Protein AF-A0A1Y3MLI1-F1 (afdb_monomer_lite)

Sequence (685 aa):
MGYADREIHIQKKGSSLRSLLQALLFVFVGSTVIVCAIVAICLIYKVKPGFNNGRIEELKSKQIDMKTAWIISIPQLIIYSLIIYVFYKKRNHYLINFRPLTLCMLSGICTTVYCVLLPIFTALQGENKTGDGIIDCKFNMIFTDVFATMSMMTNISRYFKLYLLNRRDIGKMKLYNDKYDSAFPGKEESVDSFEPNAYVKRINKLVSKRITIIFFVLPYLILITVGVIIIKINPGQCESSAIIYYIPVVVLSTLTLFLIPFFLIELTKSKAINRINQLDMVISYFTLYISILLFIGSLFYFYRGKNELKSIVNHGLVNAKSSSLFFIIPSCFSLVCALVIPLIEAHIADKKLKKKKFLSKKDFTRLLMGNSYIEALKSVAVRSYCVETVIFWEMHMKLMKIINNDEETKQHRASIEQHLNQKRIPSVTNTAVPPMSPNYDLLLGLNKNIFGSNNNEILYTGSFGEEIDPKLINAINYGTEKSVKDYYSENKTCEESRINIQGYMNTNPSVHFSQNNTHHPNNYNRRRDDSVLSLSTNNSVNQNYNNYYIDTVNSDQIELLKNHDMPYSPRENQNGYTANLNKGPAIRSRKNTIRNSETEIFYDLFEIDPENNEVPSKFWKDFENLYNSFISDQSLATVNLDTDTVNRLKRSLKNKDYTKDMFFPAVAETVELIYQNLYPKLLAR

pLDDT: mean 72.45, std 24.18, range [23.97, 98.25]

Radius of gyration: 37.4 Å; chains: 1; bounding box: 101×86×123 Å

Foldseek 3Di:
DDLVVVVVVVVVVLVVVLVVLVVVLVVLVVVLVVLVVVVVCVVVVVLQQPPPVPDDPPCPPPFQALVNLQVQQVVLLVVLVVLLVLLVVCCPQQLNVPFPVVLLSQLSVLLNCQLNCLSNLLNQVVPPPPVPRPRDPLNSLLSLLQRLLLNLLSLLLRLVLVLVVLVVLVVVVVVCVVVVVVVPDDDDDDDFQDFVVVVVVVCNVVVNVCSCVVRRVVLSVVSNVLLVVLCVVPVDDCLSCLVSSCVSVLVSLSVSLVSLSVSLSSVSVDPLDDPLVSVLSVLLNVQSSVLSVVLVCQQQVQDPDPPDPSVRSNCSSHCSSCSSVSSSRSSVSSSCSSRVSSVVVSVVLVVLLVVDDADDLLVLVVVLLDPVVLVLLCVLCSSQVQNLLSVLLVLLSVLLVVQVVVVVVVVVVVVVVVVVVVVPDPPDDDDDDDDDDDPPVVVVVVVCVVVDPDPPDPPPPDPDDDDDDVVVVVVVVPPDDDDDDDDDDDDDDDDDDDDDDDDDDDDDDDDDDDDDDDDDDDDDDDDDDDDDDDDDDDDDDDDDDDDDDDDDPPPPPCPVPPDDDDDDDDDDDDDDDDDDDDDDPPPPPPPPPLDDPLLVSVCVVSVDDPSPFAGPPVCLVVLVVSCQQAPDSSHPNDRPDDPVLSVQLVVCNVVVVDGSCNCSRVNSVSSVCCSVNRVSVSSSD

Secondary structure (DSSP, 8-state):
--HHHHHHHHHHHHHHHHHHHHHHHHHHHHHHHHHHHHHHHHHHTT-------S---S-------HHHHHHHHHHHHHHHHHHHHHHHHTTTSHHHHTS-HHHHHHHHHHHHHHHHHHHHHHHHHHH-TTS--SS-HHHHHHHHHHHHHHHHHHHHHHHHHHHHHHHHHHHHHHHHHHHHTTS-S----------HHHHHHHHHHHHHHHHIIIIIIHHHHHHHHHHHHHHHH--S-HHHHHHHHHHHHHHHHHHHHHHHHHHHHHHHH-TTS-HHHHHHHHHHHHHHHHHHHHHHHHHT-----SS-TTTTTTSTTTTHHHHGGGGHHHHHHHHIIIIIHHHHHHHHHHHHHHHS-PPPHHHHHHHTT-HHHHHHHHHHHHHHT-HHHHHHHHHHHHHHHHHHHHHHHHHHHHHHHHHHHHT---------------TTHHHHHHHHHHS-TT--------PPPPPPPHHHHHHHTT-S--------------------------------------------------------------------------GGGSTTS-----PPPP----------------------TT--TTTHHHHHHHT--TTS-BPPGGGHHHHHHHHHHHTSTT-TT-----HHHHHHHHHHHHHT--BTTTTHHHHHHHHHHHHHHTHHHHHH-

Structure (mmCIF, N/CA/C/O backbone):
data_AF-A0A1Y3MLI1-F1
#
_entry.id   AF-A0A1Y3MLI1-F1
#
loop_
_atom_site.group_PDB
_atom_site.id
_atom_site.type_symbol
_atom_site.label_atom_id
_atom_site.label_alt_id
_atom_site.label_comp_id
_atom_site.label_asym_id
_atom_site.label_entity_id
_atom_site.label_seq_id
_atom_site.pdbx_PDB_ins_code
_atom_site.Cartn_x
_atom_site.Cartn_y
_atom_site.Cartn_z
_atom_site.occupancy
_atom_site.B_iso_or_equiv
_atom_site.auth_seq_id
_atom_site.auth_comp_id
_atom_site.auth_asym_id
_atom_site.auth_atom_id
_atom_site.pdbx_PDB_model_num
ATOM 1 N N . MET A 1 1 ? 38.960 2.224 9.020 1.00 52.78 1 MET A N 1
ATOM 2 C CA . MET A 1 1 ? 37.827 1.311 9.276 1.00 52.78 1 MET A CA 1
ATOM 3 C C . MET A 1 1 ? 37.190 1.013 7.931 1.00 52.78 1 MET A C 1
ATOM 5 O O . MET A 1 1 ? 36.684 1.942 7.305 1.00 52.78 1 MET A O 1
ATOM 9 N N . GLY A 1 2 ? 37.381 -0.206 7.425 1.00 77.12 2 GLY A N 1
ATOM 10 C CA . GLY A 1 2 ? 37.013 -0.577 6.055 1.00 77.12 2 GLY A CA 1
ATOM 11 C C . GLY A 1 2 ? 35.498 -0.644 5.865 1.00 77.12 2 GLY A C 1
ATOM 12 O O . GLY A 1 2 ? 34.746 -0.724 6.836 1.00 77.12 2 GLY A O 1
ATOM 13 N N . TYR A 1 3 ? 35.036 -0.607 4.616 1.00 50.88 3 TYR A N 1
ATOM 14 C CA . TYR A 1 3 ? 33.614 -0.726 4.278 1.00 50.88 3 TYR A CA 1
ATOM 15 C C . TYR A 1 3 ? 32.983 -2.002 4.870 1.00 50.88 3 TYR A C 1
ATOM 17 O O . TYR A 1 3 ? 31.917 -1.943 5.485 1.00 50.88 3 TYR A O 1
ATOM 25 N N . ALA A 1 4 ? 33.730 -3.109 4.824 1.00 69.75 4 ALA A N 1
ATOM 26 C CA . ALA A 1 4 ? 33.371 -4.384 5.440 1.00 69.75 4 ALA A CA 1
ATOM 27 C C . ALA A 1 4 ? 33.117 -4.279 6.958 1.00 69.75 4 ALA A C 1
ATOM 29 O O . ALA A 1 4 ? 32.121 -4.808 7.451 1.00 69.75 4 ALA A O 1
ATOM 30 N N . ASP A 1 5 ? 33.936 -3.526 7.706 1.00 78.75 5 ASP A N 1
ATOM 31 C CA . ASP A 1 5 ? 33.714 -3.322 9.147 1.00 78.75 5 ASP A CA 1
ATOM 32 C C . ASP A 1 5 ? 32.401 -2.582 9.409 1.00 78.75 5 ASP A C 1
ATOM 34 O O . ASP A 1 5 ? 31.689 -2.875 10.371 1.00 78.75 5 ASP A O 1
ATOM 38 N N . ARG A 1 6 ? 32.058 -1.612 8.552 1.00 74.50 6 ARG A N 1
ATOM 39 C CA . ARG A 1 6 ? 30.827 -0.829 8.690 1.00 74.50 6 ARG A CA 1
ATOM 40 C C . ARG A 1 6 ? 29.596 -1.688 8.390 1.00 74.50 6 ARG A C 1
ATOM 42 O O . ARG A 1 6 ? 28.622 -1.598 9.139 1.00 74.50 6 ARG A O 1
ATOM 49 N N . GLU A 1 7 ? 29.647 -2.557 7.382 1.00 70.94 7 GLU A N 1
ATOM 50 C CA . GLU A 1 7 ? 28.575 -3.522 7.106 1.00 70.94 7 GLU A CA 1
ATOM 51 C C . GLU A 1 7 ? 28.407 -4.547 8.231 1.00 70.94 7 GLU A C 1
ATOM 53 O O . GLU A 1 7 ? 27.285 -4.746 8.704 1.00 70.94 7 GLU A O 1
ATOM 58 N N . ILE A 1 8 ? 29.499 -5.133 8.736 1.00 78.69 8 ILE A N 1
ATOM 59 C CA . ILE A 1 8 ? 29.461 -6.067 9.873 1.00 78.69 8 ILE A CA 1
ATOM 60 C C . ILE A 1 8 ? 28.840 -5.379 11.095 1.00 78.69 8 ILE A C 1
ATOM 62 O O . ILE A 1 8 ? 27.987 -5.949 11.784 1.00 78.69 8 ILE A O 1
ATOM 66 N N . HIS A 1 9 ? 29.186 -4.113 11.339 1.00 77.56 9 HIS A N 1
ATOM 67 C CA . HIS A 1 9 ? 28.634 -3.355 12.455 1.00 77.56 9 HIS A CA 1
ATOM 68 C C . HIS A 1 9 ? 27.138 -3.027 12.281 1.00 77.56 9 HIS A C 1
ATOM 70 O O . HIS A 1 9 ? 26.393 -3.007 13.271 1.00 77.56 9 HIS A O 1
ATOM 76 N N . ILE A 1 10 ? 26.676 -2.794 11.046 1.00 74.62 10 ILE A N 1
ATOM 77 C CA . ILE A 1 10 ? 25.257 -2.594 10.710 1.00 74.62 10 ILE A CA 1
ATOM 78 C C . ILE A 1 10 ? 24.479 -3.910 10.843 1.00 74.62 10 ILE A C 1
ATOM 80 O O . ILE A 1 10 ? 23.396 -3.913 11.437 1.00 74.62 10 ILE A O 1
ATOM 84 N N . GLN A 1 11 ? 25.033 -5.030 10.371 1.00 75.50 11 GLN A N 1
ATOM 85 C CA . GLN A 1 11 ? 24.423 -6.354 10.515 1.00 75.50 11 GLN A CA 1
ATOM 86 C C . GLN A 1 11 ? 24.292 -6.753 11.991 1.00 75.50 11 GLN A C 1
ATOM 88 O O . GLN A 1 11 ? 23.213 -7.176 12.415 1.00 75.50 11 GLN A O 1
ATOM 93 N N . LYS A 1 12 ? 25.332 -6.521 12.805 1.00 81.81 12 LYS A N 1
ATOM 94 C CA . LYS A 1 12 ? 25.324 -6.811 14.250 1.00 81.81 12 LYS A CA 1
ATOM 95 C C . LYS A 1 12 ? 24.325 -5.942 15.024 1.00 81.81 12 LYS A C 1
ATOM 97 O O . LYS A 1 12 ? 23.637 -6.434 15.914 1.00 81.81 12 LYS A O 1
ATOM 102 N N . LYS A 1 13 ? 24.168 -4.660 14.663 1.00 79.50 13 LYS A N 1
ATOM 103 C CA . LYS A 1 13 ? 23.097 -3.811 15.232 1.00 79.50 13 LYS A CA 1
ATOM 104 C C . LYS A 1 13 ? 21.702 -4.291 14.818 1.00 79.50 13 LYS A C 1
ATOM 106 O O . LYS A 1 13 ? 20.769 -4.228 15.616 1.00 79.50 13 LYS A O 1
ATOM 111 N N . GLY A 1 14 ? 21.555 -4.787 13.589 1.00 76.00 14 GLY A N 1
ATOM 112 C CA . GLY A 1 14 ? 20.299 -5.339 13.086 1.00 76.00 14 GLY A CA 1
ATOM 113 C C . GLY A 1 14 ? 19.848 -6.604 13.821 1.00 76.00 14 GLY A C 1
ATOM 114 O O . GLY A 1 14 ? 18.656 -6.746 14.094 1.00 76.00 14 GLY A O 1
ATOM 115 N N . SER A 1 15 ? 20.773 -7.503 14.173 1.00 81.88 15 SER A N 1
ATOM 116 C CA . SER A 1 15 ? 20.443 -8.735 14.904 1.00 81.88 15 SER A CA 1
ATOM 117 C C . SER A 1 15 ? 20.002 -8.458 16.345 1.00 81.88 15 SER A C 1
ATOM 119 O O . SER A 1 15 ? 18.989 -9.005 16.774 1.00 81.88 15 SER A O 1
ATOM 121 N N . SER A 1 16 ? 20.678 -7.544 17.050 1.00 83.88 16 SER A N 1
ATOM 122 C CA . SER A 1 16 ? 20.325 -7.160 18.426 1.00 83.88 16 SER A CA 1
ATOM 123 C C . SER A 1 16 ? 18.931 -6.527 18.530 1.00 83.88 16 SER A C 1
ATOM 125 O O . SER A 1 16 ? 18.160 -6.851 19.433 1.00 83.88 16 SER A O 1
ATOM 127 N N . LEU A 1 17 ? 18.551 -5.672 17.573 1.00 79.25 17 LEU A N 1
ATOM 128 C CA . LEU A 1 17 ? 17.206 -5.093 17.563 1.00 79.25 17 LEU A CA 1
ATOM 129 C C . LEU A 1 17 ? 16.135 -6.166 17.321 1.00 79.25 17 LEU A C 1
ATOM 131 O O . LEU A 1 17 ? 15.074 -6.119 17.934 1.00 79.25 17 LEU A O 1
ATOM 135 N N . ARG A 1 18 ? 16.407 -7.146 16.448 1.00 79.38 18 ARG A N 1
ATOM 136 C CA . ARG A 1 18 ? 15.481 -8.258 16.184 1.00 79.38 18 ARG A CA 1
ATOM 137 C C . ARG A 1 18 ? 15.287 -9.137 17.413 1.00 79.38 18 ARG A C 1
ATOM 139 O O . ARG A 1 18 ? 14.145 -9.469 17.711 1.00 79.38 18 ARG A O 1
ATOM 146 N N . SER A 1 19 ? 16.360 -9.473 18.130 1.00 85.94 19 SER A N 1
ATOM 147 C CA . SER A 1 19 ? 16.256 -10.263 19.362 1.00 85.94 19 SER A CA 1
ATOM 148 C C . SER A 1 19 ? 15.489 -9.509 20.447 1.00 85.94 19 SER A C 1
ATOM 150 O O . SER A 1 19 ? 14.631 -10.095 21.099 1.00 85.94 19 SER A O 1
ATOM 152 N N . LEU A 1 20 ? 15.723 -8.199 20.593 1.00 84.38 20 LEU A N 1
ATOM 153 C CA . LEU A 1 20 ? 14.963 -7.357 21.519 1.00 84.38 20 LEU A CA 1
ATOM 154 C C . LEU A 1 20 ? 13.475 -7.310 21.143 1.00 84.38 20 LEU A C 1
ATOM 156 O O . LEU A 1 20 ? 12.617 -7.476 22.005 1.00 84.38 20 LEU A O 1
ATOM 160 N N . LEU A 1 21 ? 13.161 -7.126 19.857 1.00 79.19 21 LEU A N 1
ATOM 161 C CA . LEU A 1 21 ? 11.781 -7.075 19.379 1.00 79.19 21 LEU A CA 1
ATOM 162 C C . LEU A 1 21 ? 11.058 -8.411 19.600 1.00 79.19 21 LEU A C 1
ATOM 164 O O . LEU A 1 21 ? 9.902 -8.417 20.006 1.00 79.19 21 LEU A O 1
ATOM 168 N N . GLN A 1 22 ? 11.742 -9.535 19.367 1.00 83.44 22 GLN A N 1
ATOM 169 C CA . GLN A 1 22 ? 11.213 -10.875 19.628 1.00 83.44 22 GLN A CA 1
ATOM 170 C C . GLN A 1 22 ? 10.983 -11.117 21.122 1.00 83.44 22 GLN A C 1
ATOM 172 O O . GLN A 1 22 ? 9.926 -11.621 21.488 1.00 83.44 22 GLN A O 1
ATOM 177 N N . ALA A 1 23 ? 11.926 -10.720 21.980 1.00 86.56 23 ALA A N 1
ATOM 178 C CA . ALA A 1 23 ? 11.785 -10.844 23.429 1.00 86.56 23 ALA A CA 1
ATOM 179 C C . ALA A 1 23 ? 10.613 -10.003 23.955 1.00 86.56 23 ALA A C 1
ATOM 181 O O . ALA A 1 23 ? 9.764 -10.517 24.679 1.00 86.56 23 ALA A O 1
ATOM 182 N N . LEU A 1 24 ? 10.516 -8.737 23.531 1.00 80.12 24 LEU A N 1
ATOM 183 C CA . LEU A 1 24 ? 9.389 -7.864 23.865 1.00 80.12 24 LEU A CA 1
ATOM 184 C C . LEU A 1 24 ? 8.071 -8.484 23.416 1.00 80.12 24 LEU A C 1
ATOM 186 O O . LEU A 1 24 ? 7.124 -8.561 24.191 1.00 80.12 24 LEU A O 1
ATOM 190 N N . LEU A 1 25 ? 8.016 -8.974 22.181 1.00 78.62 25 LEU A N 1
ATOM 191 C CA . LEU A 1 25 ? 6.816 -9.587 21.640 1.00 78.62 25 LEU A CA 1
ATOM 192 C C . LEU A 1 25 ? 6.414 -10.849 22.410 1.00 78.62 25 LEU A C 1
ATOM 194 O O . LEU A 1 25 ? 5.229 -11.046 22.651 1.00 78.62 25 LEU A O 1
ATOM 198 N N . PHE A 1 26 ? 7.373 -11.659 22.859 1.00 84.31 26 PHE A N 1
ATOM 199 C CA . PHE A 1 26 ? 7.095 -12.823 23.698 1.00 84.31 26 PHE A CA 1
ATOM 200 C C . PHE A 1 26 ? 6.508 -12.423 25.058 1.00 84.31 26 PHE A C 1
ATOM 202 O O . PHE A 1 26 ? 5.491 -12.976 25.473 1.00 84.31 26 PHE A O 1
ATOM 209 N N . VAL A 1 27 ? 7.088 -11.407 25.710 1.00 83.75 27 VAL A N 1
ATOM 210 C CA . VAL A 1 27 ? 6.557 -10.836 26.961 1.00 83.75 27 VAL A CA 1
ATOM 211 C C . VAL A 1 27 ? 5.132 -10.325 26.756 1.00 83.75 27 VAL A C 1
ATOM 213 O O . VAL A 1 27 ? 4.255 -10.595 27.572 1.00 83.75 27 VAL A O 1
ATOM 216 N N . PHE A 1 28 ? 4.880 -9.642 25.642 1.00 78.38 28 PHE A N 1
ATOM 217 C CA . PHE A 1 28 ? 3.569 -9.089 25.335 1.00 78.38 28 PHE A CA 1
ATOM 218 C C . PHE A 1 28 ? 2.517 -10.144 24.972 1.00 78.38 28 PHE A C 1
ATOM 220 O O . PHE A 1 28 ? 1.352 -9.995 25.337 1.00 78.38 28 PHE A O 1
ATOM 227 N N . VAL A 1 29 ? 2.886 -11.208 24.256 1.00 79.56 29 VAL A N 1
ATOM 228 C CA . VAL A 1 29 ? 1.975 -12.332 23.990 1.00 79.56 29 VAL A CA 1
ATOM 229 C C . VAL A 1 29 ? 1.648 -13.040 25.304 1.00 79.56 29 VAL A C 1
ATOM 231 O O . VAL A 1 29 ? 0.477 -13.294 25.578 1.00 79.56 29 VAL A O 1
ATOM 234 N N . GLY A 1 30 ? 2.651 -13.273 26.157 1.00 84.81 30 GLY A N 1
ATOM 235 C CA . GLY A 1 30 ? 2.453 -13.836 27.493 1.00 84.81 30 GLY A CA 1
ATOM 236 C C . GLY A 1 30 ? 1.511 -12.988 28.350 1.00 84.81 30 GLY A C 1
ATOM 237 O O . GLY A 1 30 ? 0.548 -13.511 28.910 1.00 84.81 30 GLY A O 1
ATOM 238 N N . SER A 1 31 ? 1.717 -11.669 28.398 1.00 80.00 31 SER A N 1
ATOM 239 C CA . SER A 1 31 ? 0.839 -10.769 29.152 1.00 80.00 31 SER A CA 1
ATOM 240 C C . SER A 1 31 ? -0.571 -10.693 28.563 1.00 80.00 31 SER A C 1
ATOM 242 O O . SER A 1 31 ? -1.541 -10.666 29.314 1.00 80.00 31 SER A O 1
ATOM 244 N N . THR A 1 32 ? -0.713 -10.746 27.237 1.00 77.06 32 THR A N 1
ATOM 245 C CA . THR A 1 32 ? -2.019 -10.805 26.564 1.00 77.06 32 THR A CA 1
ATOM 246 C C . THR A 1 32 ? -2.787 -12.064 26.954 1.00 77.06 32 THR A C 1
ATOM 248 O O . THR A 1 32 ? -3.970 -11.974 27.276 1.00 77.06 32 THR A O 1
ATOM 251 N N . VAL A 1 33 ? -2.130 -13.229 26.986 1.00 84.00 33 VAL A N 1
ATOM 252 C CA . VAL A 1 33 ? -2.750 -14.487 27.432 1.00 84.00 33 VAL A CA 1
ATOM 253 C C . VAL A 1 33 ? -3.223 -14.374 28.882 1.00 84.00 33 VAL A C 1
ATOM 255 O O . VAL A 1 33 ? -4.351 -14.762 29.175 1.00 84.00 33 VAL A O 1
ATOM 258 N N . ILE A 1 34 ? -2.416 -13.782 29.770 1.00 83.19 34 ILE A N 1
ATOM 259 C CA . ILE A 1 34 ? -2.791 -13.550 31.175 1.00 83.19 34 ILE A CA 1
ATOM 260 C C . ILE A 1 34 ? -4.021 -12.640 31.269 1.00 83.19 34 ILE A C 1
ATOM 262 O O . ILE A 1 34 ? -4.983 -12.970 31.957 1.00 83.19 34 ILE A O 1
ATOM 266 N N . VAL A 1 35 ? -4.024 -11.521 30.545 1.00 77.81 35 VAL A N 1
ATOM 267 C CA . VAL A 1 35 ? -5.148 -10.576 30.513 1.00 77.81 35 VAL A CA 1
ATOM 268 C C . VAL A 1 35 ? -6.422 -11.255 30.000 1.00 77.81 35 VAL A C 1
ATOM 270 O O . VAL A 1 35 ? -7.484 -11.111 30.603 1.00 77.81 35 VAL A O 1
ATOM 273 N N . CYS A 1 36 ? -6.322 -12.052 28.935 1.00 76.75 36 CYS A N 1
ATOM 274 C CA . CYS A 1 36 ? -7.454 -12.806 28.395 1.00 76.75 36 CYS A CA 1
ATOM 275 C C . CYS A 1 36 ? -7.960 -13.867 29.376 1.00 76.75 36 CYS A C 1
ATOM 277 O O . CYS A 1 36 ? -9.169 -14.040 29.505 1.00 76.75 36 CYS A O 1
ATOM 279 N N . ALA A 1 37 ? -7.060 -14.546 30.092 1.00 83.56 37 ALA A N 1
ATOM 280 C CA . ALA A 1 37 ? -7.422 -15.512 31.122 1.00 83.56 37 ALA A CA 1
ATOM 281 C C . ALA A 1 37 ? -8.167 -14.838 32.281 1.00 83.56 37 ALA A C 1
ATOM 283 O O . ALA A 1 37 ? -9.198 -15.350 32.706 1.00 83.56 37 ALA A O 1
ATOM 284 N N . ILE A 1 38 ? -7.712 -13.666 32.737 1.00 78.00 38 ILE A N 1
ATOM 285 C CA . ILE A 1 38 ? -8.404 -12.877 33.769 1.00 78.00 38 ILE A CA 1
ATOM 286 C C . ILE A 1 38 ? -9.817 -12.517 33.299 1.00 78.00 38 ILE A C 1
ATOM 288 O O . ILE A 1 38 ? -10.780 -12.791 34.010 1.00 78.00 38 ILE A O 1
ATOM 292 N N . VAL A 1 39 ? -9.965 -11.983 32.082 1.00 74.06 39 VAL A N 1
ATOM 293 C CA . VAL A 1 39 ? -11.281 -11.635 31.519 1.00 74.06 39 VAL A CA 1
ATOM 294 C C . VAL A 1 39 ? -12.182 -12.867 31.401 1.00 74.06 39 VAL A C 1
ATOM 296 O O . VAL A 1 39 ? -13.341 -12.815 31.806 1.00 74.06 39 VAL A O 1
ATOM 299 N N . ALA A 1 40 ? -11.663 -13.990 30.899 1.00 78.75 40 ALA A N 1
ATOM 300 C CA . ALA A 1 40 ? -12.421 -15.231 30.764 1.00 78.75 40 ALA A CA 1
ATOM 301 C C . ALA A 1 40 ? -12.871 -15.783 32.124 1.00 78.75 40 ALA A C 1
ATOM 303 O O . ALA A 1 40 ? -14.032 -16.150 32.275 1.00 78.75 40 ALA A O 1
ATOM 304 N N . ILE A 1 41 ? -11.989 -15.786 33.128 1.00 78.88 41 ILE A N 1
ATOM 305 C CA . ILE A 1 41 ? -12.313 -16.166 34.510 1.00 78.88 41 ILE A CA 1
ATOM 306 C C . ILE A 1 41 ? -13.427 -15.257 35.043 1.00 78.88 41 ILE A C 1
ATOM 308 O O . ILE A 1 41 ? -14.437 -15.757 35.535 1.00 78.88 41 ILE A O 1
ATOM 312 N N . CYS A 1 42 ? -13.309 -13.939 34.879 1.00 69.38 42 CYS A N 1
ATOM 313 C CA . CYS A 1 42 ? -14.340 -12.994 35.306 1.00 69.38 42 CYS A CA 1
ATOM 314 C C . CYS A 1 42 ? -15.701 -13.251 34.634 1.00 69.38 42 CYS A C 1
ATOM 316 O O . CYS A 1 42 ? -16.731 -13.153 35.301 1.00 69.38 42 CYS A O 1
ATOM 318 N N . LEU A 1 43 ? -15.717 -13.623 33.349 1.00 69.81 43 LEU A N 1
ATOM 319 C CA . LEU A 1 43 ? -16.941 -13.976 32.621 1.00 69.81 43 LEU A CA 1
ATOM 320 C C . LEU A 1 43 ? -17.530 -15.325 33.076 1.00 69.81 43 LEU A C 1
ATOM 322 O O . LEU A 1 43 ? -18.742 -15.431 33.268 1.00 69.81 43 LEU A O 1
ATOM 326 N N . ILE A 1 44 ? -16.692 -16.351 33.264 1.00 77.88 44 ILE A N 1
ATOM 327 C CA . ILE A 1 44 ? -17.111 -17.721 33.611 1.00 77.88 44 ILE A CA 1
ATOM 328 C C . ILE A 1 44 ? -17.678 -17.789 35.023 1.00 77.88 44 ILE A C 1
ATOM 330 O O . ILE A 1 44 ? -18.721 -18.408 35.232 1.00 77.88 44 ILE A O 1
ATOM 334 N N . TYR A 1 45 ? -17.026 -17.142 35.990 1.00 75.56 45 TYR A N 1
ATOM 335 C CA . TYR A 1 45 ? -17.434 -17.238 37.390 1.00 75.56 45 TYR A CA 1
ATOM 336 C C . TYR A 1 45 ? -18.769 -16.550 37.688 1.00 75.56 45 TYR A C 1
ATOM 338 O O . TYR A 1 45 ? -19.174 -16.561 38.850 1.00 75.56 45 TYR A O 1
ATOM 346 N N . LYS A 1 46 ? -19.462 -15.996 36.666 1.00 59.12 46 LYS A N 1
ATOM 347 C CA . LYS A 1 46 ? -20.759 -15.302 36.759 1.00 59.12 46 LYS A CA 1
ATOM 348 C C . LYS A 1 46 ? -20.843 -14.575 38.086 1.00 59.12 46 LYS A C 1
ATOM 350 O O . LYS A 1 46 ? -21.751 -14.855 38.872 1.00 59.12 46 LYS A O 1
ATOM 355 N N . VAL A 1 47 ? -19.834 -13.753 38.386 1.00 55.16 47 VAL A N 1
ATOM 356 C CA . VAL A 1 47 ? -19.767 -13.120 39.696 1.00 55.16 47 VAL A CA 1
ATOM 357 C C . VAL A 1 47 ? -20.983 -12.217 39.758 1.00 55.16 47 VAL A C 1
ATOM 359 O O . VAL A 1 47 ? -20.996 -11.161 39.136 1.00 55.16 47 VAL A O 1
ATOM 362 N N . LYS A 1 48 ? -22.059 -12.715 40.380 1.00 49.19 48 LYS A N 1
ATOM 363 C CA . LYS A 1 48 ? -23.334 -12.021 40.477 1.00 49.19 48 LYS A CA 1
ATOM 364 C C . LYS A 1 48 ? -22.989 -10.746 41.226 1.00 49.19 48 LYS A C 1
ATOM 366 O O . LYS A 1 48 ? -22.595 -10.867 42.389 1.00 49.19 48 LYS A O 1
ATOM 371 N N . PRO A 1 49 ? -23.075 -9.565 40.595 1.00 51.56 49 PRO A N 1
ATOM 372 C CA . PRO A 1 49 ? -22.874 -8.332 41.324 1.00 51.56 49 PRO A CA 1
ATOM 373 C C . PRO A 1 49 ? -24.004 -8.282 42.351 1.00 51.56 49 PRO A C 1
ATOM 375 O O . PRO A 1 49 ? -25.180 -8.146 42.011 1.00 51.56 49 PRO A O 1
ATOM 378 N N . GLY A 1 50 ? -23.668 -8.539 43.609 1.00 45.12 50 GLY A N 1
ATOM 379 C CA . GLY A 1 50 ? -24.598 -8.445 44.717 1.00 45.12 50 GLY A CA 1
ATOM 380 C C . GLY A 1 50 ? -24.800 -6.973 45.009 1.00 45.12 50 GLY A C 1
ATOM 381 O O . GLY A 1 50 ? -24.171 -6.449 45.916 1.00 45.12 50 GLY A O 1
ATOM 382 N N . PHE A 1 51 ? -25.629 -6.288 44.225 1.00 42.47 51 PHE A N 1
ATOM 383 C CA . PHE A 1 51 ? -25.951 -4.883 44.454 1.00 42.47 51 PHE A CA 1
ATOM 384 C C . PHE A 1 51 ? -26.632 -4.728 45.816 1.00 42.47 51 PHE A C 1
ATOM 386 O O . PHE A 1 51 ? -27.838 -4.913 45.955 1.00 42.47 51 PHE A O 1
ATOM 393 N N . ASN A 1 52 ? -25.844 -4.416 46.840 1.00 47.12 52 ASN A N 1
ATOM 394 C CA . ASN A 1 52 ? -26.361 -4.004 48.130 1.00 47.12 52 ASN A CA 1
ATOM 395 C C . ASN A 1 52 ? -26.516 -2.479 48.063 1.00 47.12 52 ASN A C 1
ATOM 397 O O . ASN A 1 52 ? -25.522 -1.758 48.085 1.00 47.12 52 ASN A O 1
ATOM 401 N N . ASN A 1 53 ? -27.757 -1.993 47.947 1.00 49.12 53 ASN A N 1
ATOM 402 C CA . ASN A 1 53 ? -28.133 -0.573 47.793 1.00 49.12 53 ASN A CA 1
ATOM 403 C C . ASN A 1 53 ? -27.834 0.309 49.033 1.00 49.12 53 ASN A C 1
ATOM 405 O O . ASN A 1 53 ? -28.412 1.381 49.210 1.00 49.12 53 ASN A O 1
ATOM 409 N N . GLY A 1 54 ? -26.943 -0.124 49.925 1.00 46.59 54 GLY A N 1
ATOM 410 C CA . GLY A 1 54 ? -26.612 0.587 51.154 1.00 46.59 54 GLY A CA 1
ATOM 411 C C . GLY A 1 54 ? -25.583 1.697 50.930 1.00 46.59 54 GLY A C 1
ATOM 412 O O . GLY A 1 54 ? -24.391 1.421 50.896 1.00 46.59 54 GLY A O 1
ATOM 413 N N . ARG A 1 55 ? -26.053 2.950 50.856 1.00 47.62 55 ARG A N 1
ATOM 414 C CA . ARG A 1 55 ? -25.299 4.202 51.104 1.00 47.62 55 ARG A CA 1
ATOM 415 C C . ARG A 1 55 ? -24.005 4.423 50.300 1.00 47.62 55 ARG A C 1
ATOM 417 O O . ARG A 1 55 ? -22.921 4.525 50.868 1.00 47.62 55 ARG A O 1
ATOM 424 N N . ILE A 1 56 ? -24.131 4.657 48.994 1.00 48.47 56 ILE A N 1
ATOM 425 C CA . ILE A 1 56 ? -23.092 5.352 48.208 1.00 48.47 56 ILE A CA 1
ATOM 426 C C . ILE A 1 56 ? -23.735 6.547 47.510 1.00 48.47 56 ILE A C 1
ATOM 428 O O . ILE A 1 56 ? -24.049 6.501 46.326 1.00 48.47 56 ILE A O 1
ATOM 432 N N . GLU A 1 57 ? -23.975 7.620 48.262 1.00 56.38 57 GLU A N 1
ATOM 433 C CA . GLU A 1 57 ? -24.468 8.887 47.702 1.00 56.38 57 GLU A CA 1
ATOM 434 C C . GLU A 1 57 ? -23.356 9.927 47.459 1.00 56.38 57 GLU A C 1
ATOM 436 O O . GLU A 1 57 ? -23.598 10.915 46.767 1.00 56.38 57 GLU A O 1
ATOM 441 N N . GLU A 1 58 ? -22.124 9.712 47.938 1.00 53.78 58 GLU A N 1
ATOM 442 C CA . GLU A 1 58 ? -21.117 10.792 47.996 1.00 53.78 58 GLU A CA 1
ATOM 443 C C . GLU A 1 58 ? -20.035 10.797 46.907 1.00 53.78 58 GLU A C 1
ATOM 445 O O . GLU A 1 58 ? -19.385 11.819 46.706 1.00 53.78 58 GLU A O 1
ATOM 450 N N . LEU A 1 59 ? -19.874 9.734 46.114 1.00 52.06 59 LEU A N 1
ATOM 451 C CA . LEU A 1 59 ? -18.980 9.750 44.945 1.00 52.06 59 LEU A CA 1
ATOM 452 C C . LEU A 1 59 ? -19.781 9.921 43.652 1.00 52.06 59 LEU A C 1
ATOM 454 O O . LEU A 1 59 ? -19.686 9.121 42.724 1.00 52.06 59 LEU A O 1
ATOM 458 N N . LYS A 1 60 ? -20.572 11.000 43.568 1.00 59.09 60 LYS A N 1
ATOM 459 C CA . LYS A 1 60 ? -21.087 11.486 42.280 1.00 59.09 60 LYS A CA 1
ATOM 460 C C . LYS A 1 60 ? -19.893 11.948 41.450 1.00 59.09 60 LYS A C 1
ATOM 462 O O . LYS A 1 60 ? -19.491 13.108 41.509 1.00 59.09 60 LYS A O 1
ATOM 467 N N . SER A 1 61 ? -19.295 11.020 40.701 1.00 61.31 61 SER A N 1
ATOM 468 C CA . SER A 1 61 ? -18.261 11.331 39.721 1.00 61.31 61 SER A CA 1
ATOM 469 C C . SER A 1 61 ? -18.763 12.477 38.854 1.00 61.31 61 SER A C 1
ATOM 471 O O . SER A 1 61 ? -19.860 12.386 38.293 1.00 61.31 61 SER A O 1
ATOM 473 N N . LYS A 1 62 ? -17.983 13.554 38.778 1.00 72.44 62 LYS A N 1
ATOM 474 C CA . LYS A 1 62 ? -18.321 14.734 37.989 1.00 72.44 62 LYS A CA 1
ATOM 475 C C . LYS A 1 62 ? -18.543 14.288 36.542 1.00 72.44 62 LYS A C 1
ATOM 477 O O . LYS A 1 62 ? -17.592 13.911 35.862 1.00 72.44 62 LYS A O 1
ATOM 482 N N . GLN A 1 63 ? -19.805 14.248 36.113 1.00 80.00 63 GLN A N 1
ATOM 483 C CA . GLN A 1 63 ? -20.148 13.954 34.726 1.00 80.00 63 GLN A CA 1
ATOM 484 C C . GLN A 1 63 ? -19.494 15.006 33.829 1.00 80.00 63 GLN A C 1
ATOM 486 O O . GLN A 1 63 ? -19.273 16.144 34.254 1.00 80.00 63 GLN A O 1
ATOM 491 N N . ILE A 1 64 ? -19.147 14.607 32.605 1.00 86.31 64 ILE A N 1
ATOM 492 C CA . ILE A 1 64 ? -18.615 15.538 31.613 1.00 86.31 64 ILE A CA 1
ATOM 493 C C . ILE A 1 64 ? -19.727 16.540 31.311 1.00 86.31 64 ILE A C 1
ATOM 495 O O . ILE A 1 64 ? -20.751 16.175 30.742 1.00 86.31 64 ILE A O 1
ATOM 499 N N . ASP A 1 65 ? -19.518 17.787 31.726 1.00 92.06 65 ASP A N 1
ATOM 500 C CA . ASP A 1 65 ? -20.412 18.891 31.397 1.00 92.06 65 ASP A CA 1
ATOM 501 C C . ASP A 1 65 ? -20.432 19.089 29.873 1.00 92.06 65 ASP A C 1
ATOM 503 O O . ASP A 1 65 ? -19.401 18.945 29.203 1.00 92.06 65 ASP A O 1
ATOM 507 N N . MET A 1 66 ? -21.588 19.464 29.329 1.00 94.56 66 MET A N 1
ATOM 508 C CA . MET A 1 66 ? -21.781 19.770 27.914 1.00 94.56 66 MET A CA 1
ATOM 509 C C . MET A 1 66 ? -20.725 20.759 27.413 1.00 94.56 66 MET A C 1
ATOM 511 O O . MET A 1 66 ? -20.129 20.565 26.352 1.00 94.56 66 MET A O 1
ATOM 515 N N . LYS A 1 67 ? -20.410 21.782 28.219 1.00 95.81 67 LYS A N 1
ATOM 516 C CA . LYS A 1 67 ? -19.353 22.754 27.902 1.00 95.81 67 LYS A CA 1
ATOM 517 C C . LYS A 1 67 ? -17.993 22.079 27.733 1.00 95.81 67 LYS A C 1
ATOM 519 O O . LYS A 1 67 ? -17.297 22.347 26.758 1.00 95.81 67 LYS A O 1
ATOM 524 N N . THR A 1 68 ? -17.615 21.183 28.647 1.00 92.75 68 THR A N 1
ATOM 525 C CA . THR A 1 68 ? -16.350 20.437 28.565 1.00 92.75 68 THR A CA 1
ATOM 526 C C . THR A 1 68 ? -16.319 19.517 27.346 1.00 92.75 68 THR A C 1
ATOM 528 O O . THR A 1 68 ? -15.299 19.461 26.661 1.00 92.75 68 THR A O 1
ATOM 531 N N . ALA A 1 69 ? -17.430 18.848 27.024 1.00 94.31 69 ALA A N 1
ATOM 532 C CA . ALA A 1 69 ? -17.523 18.006 25.834 1.00 94.31 69 ALA A CA 1
ATOM 533 C C . ALA A 1 69 ? -17.285 18.802 24.542 1.00 94.31 69 ALA A C 1
ATOM 535 O O . ALA A 1 69 ? -16.472 18.384 23.716 1.00 94.31 69 ALA A O 1
ATOM 536 N N . TRP A 1 70 ? -17.908 19.974 24.381 1.00 96.56 70 TRP A N 1
ATOM 537 C CA . TRP A 1 70 ? -17.677 20.846 23.221 1.00 96.56 70 TRP A CA 1
ATOM 538 C C . TRP A 1 70 ? -16.247 21.392 23.159 1.00 96.56 70 TRP A C 1
ATOM 540 O O . TRP A 1 70 ? -15.646 21.395 22.082 1.00 96.56 70 TRP A O 1
ATOM 550 N N . ILE A 1 71 ? -15.678 21.786 24.305 1.00 95.62 71 ILE A N 1
ATOM 551 C CA . ILE A 1 71 ? -14.284 22.253 24.407 1.00 95.62 71 ILE A CA 1
ATOM 552 C C . ILE A 1 71 ? -13.298 21.176 23.939 1.00 95.62 71 ILE A C 1
ATOM 554 O O . ILE A 1 71 ? -12.291 21.509 23.324 1.00 95.62 71 ILE A O 1
ATOM 558 N N . ILE A 1 72 ? -13.574 19.894 24.195 1.00 92.88 72 ILE A N 1
ATOM 559 C CA . ILE A 1 72 ? -12.730 18.784 23.725 1.00 92.88 72 ILE A CA 1
ATOM 560 C C . ILE A 1 72 ? -12.990 18.482 22.241 1.00 92.88 72 ILE A C 1
ATOM 562 O O . ILE A 1 72 ? -12.049 18.283 21.471 1.00 92.88 72 ILE A O 1
ATOM 566 N N . SER A 1 73 ? -14.257 18.470 21.828 1.00 95.56 73 SER A N 1
ATOM 567 C CA . SER A 1 73 ? -14.674 17.960 20.516 1.00 95.56 73 SER A CA 1
ATOM 568 C C . SER A 1 73 ? -14.350 18.917 19.363 1.00 95.56 73 SER A C 1
ATOM 570 O O . SER A 1 73 ? -13.931 18.465 18.298 1.00 95.56 73 SER A O 1
ATOM 572 N N . ILE A 1 74 ? -14.479 20.238 19.557 1.00 97.00 74 ILE A N 1
ATOM 573 C CA . ILE A 1 74 ? -14.214 21.235 18.499 1.00 97.00 74 ILE A CA 1
ATOM 574 C C . ILE A 1 74 ? -12.736 21.232 18.064 1.00 97.00 74 ILE A C 1
ATOM 576 O O . ILE A 1 74 ? -12.478 21.091 16.865 1.00 97.00 74 ILE A O 1
ATOM 580 N N . PRO A 1 75 ? -11.742 21.325 18.973 1.00 96.88 75 PRO A N 1
ATOM 581 C CA . PRO A 1 75 ? -10.335 21.254 18.585 1.00 96.88 75 PRO A CA 1
ATOM 582 C C . PRO A 1 75 ? -9.978 19.931 17.905 1.00 96.88 75 PRO A C 1
ATOM 584 O O . PRO A 1 75 ? -9.242 19.932 16.920 1.00 96.88 75 PRO A O 1
ATOM 587 N N . GLN A 1 76 ? -10.522 18.808 18.385 1.00 95.69 76 GLN A N 1
ATOM 588 C CA . GLN A 1 76 ? -10.306 17.499 17.764 1.00 95.69 76 GLN A CA 1
ATOM 589 C C . GLN A 1 76 ? -10.847 17.453 16.334 1.00 95.69 76 GLN A C 1
ATOM 591 O O . GLN A 1 76 ? -10.140 16.999 15.435 1.00 95.69 76 GLN A O 1
ATOM 596 N N . LEU A 1 77 ? -12.054 17.978 16.101 1.00 97.31 77 LEU A N 1
ATOM 597 C CA . LEU A 1 77 ? -12.646 18.052 14.768 1.00 97.31 77 LEU A CA 1
ATOM 598 C C . LEU A 1 77 ? -11.770 18.867 13.812 1.00 97.31 77 LEU A C 1
ATOM 600 O O . LEU A 1 77 ? -11.514 18.417 12.694 1.00 97.31 77 LEU A O 1
ATOM 604 N N . ILE A 1 78 ? -11.274 20.027 14.251 1.00 97.75 78 ILE A N 1
ATOM 605 C CA . ILE A 1 78 ? -10.396 20.888 13.445 1.00 97.75 78 ILE A CA 1
ATOM 606 C C . ILE A 1 78 ? -9.088 20.158 13.116 1.00 97.75 78 ILE A C 1
ATOM 608 O O . ILE A 1 78 ? -8.705 20.074 11.947 1.00 97.75 78 ILE A O 1
ATOM 612 N N . ILE A 1 79 ? -8.422 19.585 14.124 1.00 97.50 79 ILE A N 1
ATOM 613 C CA . ILE A 1 79 ? -7.140 18.885 13.956 1.00 97.50 79 ILE A CA 1
ATOM 614 C C . ILE A 1 79 ? -7.296 17.680 13.021 1.00 97.50 79 ILE A C 1
ATOM 616 O O . ILE A 1 79 ? -6.502 17.508 12.095 1.00 97.50 79 ILE A O 1
ATOM 620 N N . TYR A 1 80 ? -8.317 16.849 13.219 1.00 97.75 80 TYR A N 1
ATOM 621 C CA . TYR A 1 80 ? -8.516 15.658 12.396 1.00 97.75 80 TYR A CA 1
ATOM 622 C C . TYR A 1 80 ? -8.949 15.985 10.974 1.00 97.75 80 TYR A C 1
ATOM 624 O O . TYR A 1 80 ? -8.429 15.381 10.034 1.00 97.75 80 TYR A O 1
ATOM 632 N N . SER A 1 81 ? -9.813 16.984 10.792 1.00 97.75 81 SER A N 1
ATOM 633 C CA . SER A 1 81 ? -10.191 17.457 9.458 1.00 97.75 81 SER A CA 1
ATOM 634 C C . SER A 1 81 ? -8.975 17.983 8.695 1.00 97.75 81 SER A C 1
ATOM 636 O O . SER A 1 81 ? -8.803 17.659 7.520 1.00 97.75 81 SER A O 1
ATOM 638 N N . LEU A 1 82 ? -8.074 18.711 9.369 1.00 98.25 82 LEU A N 1
ATOM 639 C CA . LEU A 1 82 ? -6.819 19.177 8.779 1.00 98.25 82 LEU A CA 1
ATOM 640 C C . LEU A 1 82 ? -5.914 18.005 8.367 1.00 98.25 82 LEU A C 1
ATOM 642 O O . LEU A 1 82 ? -5.387 18.003 7.255 1.00 98.25 82 LEU A O 1
ATOM 646 N N . ILE A 1 83 ? -5.753 16.990 9.223 1.00 98.25 83 ILE A N 1
ATOM 647 C CA . ILE A 1 83 ? -4.938 15.802 8.915 1.00 98.25 83 ILE A CA 1
ATOM 648 C C . ILE A 1 83 ? -5.508 15.049 7.706 1.00 98.25 83 ILE A C 1
ATOM 650 O O . ILE A 1 83 ? -4.757 14.717 6.786 1.00 98.25 83 ILE A O 1
ATOM 654 N N . ILE A 1 84 ? -6.823 14.813 7.677 1.00 98.00 84 ILE A N 1
ATOM 655 C CA . ILE A 1 84 ? -7.506 14.148 6.558 1.00 98.00 84 ILE A CA 1
ATOM 656 C C . ILE A 1 84 ? -7.341 14.963 5.272 1.00 98.00 84 ILE A C 1
ATOM 658 O O . ILE A 1 84 ? -7.001 14.400 4.231 1.00 98.00 84 ILE A O 1
ATOM 662 N N . TYR A 1 85 ? -7.513 16.285 5.338 1.00 98.19 85 TYR A N 1
ATOM 663 C CA . TYR A 1 85 ? -7.340 17.177 4.194 1.00 98.19 85 TYR A CA 1
ATOM 664 C C . TYR A 1 85 ? -5.910 17.135 3.637 1.00 98.19 85 TYR A C 1
ATOM 666 O O . TYR A 1 85 ? -5.717 16.940 2.435 1.00 98.19 85 TYR A O 1
ATOM 674 N N . VAL A 1 86 ? -4.893 17.252 4.498 1.00 98.12 86 VAL A N 1
ATOM 675 C CA . VAL A 1 86 ? -3.480 17.204 4.085 1.00 98.12 86 VAL A CA 1
ATOM 676 C C . VAL A 1 86 ? -3.130 15.839 3.488 1.00 98.12 86 VAL A C 1
ATOM 678 O O . VAL A 1 86 ? -2.462 15.776 2.452 1.00 98.12 86 VAL A O 1
ATOM 681 N N . PHE A 1 87 ? -3.623 14.748 4.079 1.00 97.69 87 PHE A N 1
ATOM 682 C CA . PHE A 1 87 ? -3.457 13.397 3.541 1.00 97.69 87 PHE A CA 1
ATOM 683 C C . PHE A 1 87 ? -4.112 13.244 2.164 1.00 97.69 87 PHE A C 1
ATOM 685 O O . PHE A 1 87 ? -3.471 12.767 1.227 1.00 97.69 87 PHE A O 1
ATOM 692 N N . TYR A 1 88 ? -5.347 13.719 2.003 1.00 97.25 88 TYR A N 1
ATOM 693 C CA . TYR A 1 88 ? -6.065 13.677 0.731 1.00 97.25 88 TYR A CA 1
ATOM 694 C C . TYR A 1 88 ? -5.379 14.510 -0.358 1.00 97.25 88 TYR A C 1
ATOM 696 O O . TYR A 1 88 ? -5.306 14.067 -1.508 1.00 97.25 88 TYR A O 1
ATOM 704 N N . LYS A 1 89 ? -4.825 15.679 -0.005 1.00 97.31 89 LYS A N 1
ATOM 705 C CA . LYS A 1 89 ? -4.040 16.528 -0.916 1.00 97.31 89 LYS A CA 1
ATOM 706 C C . LYS A 1 89 ? -2.748 15.840 -1.366 1.00 97.31 89 LYS A C 1
ATOM 708 O O . LYS A 1 89 ? -2.358 15.959 -2.522 1.00 97.31 89 LYS A O 1
ATOM 713 N N . LYS A 1 90 ? -2.094 15.084 -0.479 1.00 96.81 90 LYS A N 1
ATOM 714 C CA . LYS A 1 90 ? -0.847 14.349 -0.762 1.00 96.81 90 LYS A CA 1
ATOM 715 C C . LYS A 1 90 ? -1.067 12.918 -1.282 1.00 96.81 90 LYS A C 1
ATOM 717 O O . LYS A 1 90 ? -0.090 12.192 -1.445 1.00 96.81 90 LYS A O 1
ATOM 722 N N . ARG A 1 91 ? -2.298 12.506 -1.615 1.00 94.69 91 ARG A N 1
ATOM 723 C CA . ARG A 1 91 ? -2.615 11.120 -2.026 1.00 94.69 91 ARG A CA 1
ATOM 724 C C . ARG A 1 91 ? -1.833 10.610 -3.243 1.00 94.69 91 ARG A C 1
ATOM 726 O O . ARG A 1 91 ? -1.536 9.423 -3.315 1.00 94.69 91 ARG A O 1
ATOM 733 N N . ASN A 1 92 ? -1.468 11.507 -4.161 1.00 90.00 92 ASN A N 1
ATOM 734 C CA . ASN A 1 92 ? -0.712 11.171 -5.374 1.00 90.00 92 ASN A CA 1
ATOM 735 C C . ASN A 1 92 ? 0.795 11.002 -5.115 1.00 90.00 92 ASN A C 1
ATOM 737 O O . ASN A 1 92 ? 1.534 10.603 -6.010 1.00 90.00 92 ASN A O 1
ATOM 741 N N . HIS A 1 93 ? 1.277 11.301 -3.905 1.00 91.88 93 HIS A N 1
ATOM 742 C CA . HIS A 1 93 ? 2.676 11.095 -3.556 1.00 91.88 93 HIS A CA 1
ATOM 743 C C . HIS A 1 93 ? 3.015 9.600 -3.619 1.00 91.88 93 HIS A C 1
ATOM 745 O O . HIS A 1 93 ? 2.301 8.783 -3.035 1.00 91.88 93 HIS A O 1
ATOM 751 N N . TYR A 1 94 ? 4.130 9.238 -4.262 1.00 83.06 94 TYR A N 1
ATOM 752 C CA . TYR A 1 94 ? 4.472 7.840 -4.547 1.00 83.06 94 TYR A CA 1
ATOM 753 C C . TYR A 1 94 ? 4.422 6.943 -3.297 1.00 83.06 94 TYR A C 1
ATOM 755 O O . TYR A 1 94 ? 3.809 5.885 -3.342 1.00 83.06 94 TYR A O 1
ATOM 763 N N . LEU A 1 95 ? 4.953 7.383 -2.148 1.00 86.56 95 LEU A N 1
ATOM 764 C CA . LEU A 1 95 ? 4.902 6.612 -0.887 1.00 86.56 95 LEU A CA 1
ATOM 765 C C . LEU A 1 95 ? 3.487 6.405 -0.321 1.00 86.56 95 LEU A C 1
ATOM 767 O O . LEU A 1 95 ? 3.231 5.391 0.326 1.00 86.56 95 LEU A O 1
ATOM 771 N N . ILE A 1 96 ? 2.573 7.351 -0.552 1.00 91.69 96 ILE A N 1
ATOM 772 C CA . ILE A 1 96 ? 1.190 7.272 -0.063 1.00 91.69 96 ILE A CA 1
ATOM 773 C C . ILE A 1 96 ? 0.350 6.421 -1.017 1.00 91.69 96 ILE A C 1
ATOM 775 O O . ILE A 1 96 ? -0.435 5.595 -0.558 1.00 91.69 96 ILE A O 1
ATOM 779 N N . ASN A 1 97 ? 0.578 6.539 -2.326 1.00 86.31 97 ASN A N 1
ATOM 780 C CA . ASN A 1 97 ? -0.146 5.784 -3.348 1.00 86.31 97 ASN A CA 1
ATOM 781 C C . ASN A 1 97 ? 0.055 4.257 -3.229 1.00 86.31 97 ASN A C 1
ATOM 783 O O . ASN A 1 97 ? -0.847 3.479 -3.530 1.00 86.31 97 ASN A O 1
ATOM 787 N N . PHE A 1 98 ? 1.209 3.799 -2.723 1.00 81.00 98 PHE A N 1
ATOM 788 C CA . PHE A 1 98 ? 1.438 2.369 -2.453 1.00 81.00 98 PHE A CA 1
ATOM 789 C C . PHE A 1 98 ? 0.664 1.831 -1.233 1.00 81.00 98 PHE A C 1
ATOM 791 O O . PHE A 1 98 ? 0.542 0.613 -1.069 1.00 81.00 98 PHE A O 1
ATOM 798 N N . ARG A 1 99 ? 0.124 2.698 -0.366 1.00 87.62 99 ARG A N 1
ATOM 799 C CA . ARG A 1 99 ? -0.688 2.295 0.794 1.00 87.62 99 ARG A CA 1
ATOM 800 C C . ARG A 1 99 ? -2.148 2.070 0.375 1.00 87.62 99 ARG A C 1
ATOM 802 O O . ARG A 1 99 ? -2.597 2.603 -0.637 1.00 87.62 99 ARG A O 1
ATOM 809 N N . PRO A 1 100 ? -2.940 1.275 1.121 1.00 89.62 100 PRO A N 1
ATOM 810 C CA . PRO A 1 100 ? -4.368 1.135 0.843 1.00 89.62 100 PRO A CA 1
ATOM 811 C C . PRO A 1 100 ? -5.130 2.423 1.191 1.00 89.62 100 PRO A C 1
ATOM 813 O O . PRO A 1 100 ? -5.747 2.511 2.250 1.00 89.62 100 PRO A O 1
ATOM 816 N N . LEU A 1 101 ? -5.102 3.403 0.281 1.00 91.69 101 LEU A N 1
ATOM 817 C CA . LEU A 1 101 ? -5.645 4.751 0.472 1.00 91.69 101 LEU A CA 1
ATOM 818 C C . LEU A 1 101 ? -7.078 4.737 1.022 1.00 91.69 101 LEU A C 1
ATOM 820 O O . LEU A 1 101 ? -7.363 5.430 1.992 1.00 91.69 101 LEU A O 1
ATOM 824 N N . THR A 1 102 ? -7.952 3.896 0.461 1.00 91.75 102 THR A N 1
ATOM 825 C CA . THR A 1 102 ? -9.348 3.764 0.902 1.00 91.75 102 THR A CA 1
ATOM 826 C C . THR A 1 102 ? -9.461 3.300 2.354 1.00 91.75 102 THR A C 1
ATOM 828 O O . THR A 1 102 ? -10.266 3.846 3.095 1.00 91.75 102 THR A O 1
ATOM 831 N N . LEU A 1 103 ? -8.637 2.336 2.786 1.00 91.81 103 LEU A N 1
ATOM 832 C CA . LEU A 1 103 ? -8.655 1.841 4.169 1.00 91.81 103 LEU A CA 1
ATOM 833 C C . LEU A 1 103 ? -8.085 2.878 5.144 1.00 91.81 103 LEU A C 1
ATOM 835 O O . LEU A 1 103 ? -8.631 3.046 6.229 1.00 91.81 103 LEU A O 1
ATOM 839 N N . CYS A 1 104 ? -7.030 3.598 4.749 1.00 94.75 104 CYS A N 1
ATOM 840 C CA . CYS A 1 104 ? -6.464 4.692 5.543 1.00 94.75 104 CYS A CA 1
ATOM 841 C C . CYS A 1 104 ? -7.471 5.838 5.728 1.00 94.75 104 CYS A C 1
ATOM 843 O O . CYS A 1 104 ? -7.680 6.289 6.851 1.00 94.75 104 CYS A O 1
ATOM 845 N N . MET A 1 105 ? -8.125 6.275 4.646 1.00 96.38 105 MET A N 1
ATOM 846 C CA . MET A 1 105 ? -9.154 7.320 4.697 1.00 96.38 105 MET A CA 1
ATOM 847 C C . MET A 1 105 ? -10.352 6.887 5.539 1.00 96.38 105 MET A C 1
ATOM 849 O O . MET A 1 105 ? -10.810 7.656 6.378 1.00 96.38 105 MET A O 1
ATOM 853 N N . LEU A 1 106 ? -10.822 5.649 5.358 1.00 94.88 106 LEU A N 1
ATOM 854 C CA . LEU A 1 106 ? -11.933 5.102 6.131 1.00 94.88 106 LEU A CA 1
ATOM 855 C C . LEU A 1 106 ? -11.605 5.057 7.628 1.00 94.88 106 LEU A C 1
ATOM 857 O O . LEU A 1 106 ? -12.393 5.541 8.430 1.00 94.88 106 LEU A O 1
ATOM 861 N N . SER A 1 107 ? -10.418 4.563 7.994 1.00 94.88 107 SER A N 1
ATOM 862 C CA . SER A 1 107 ? -9.924 4.569 9.377 1.00 94.88 107 SER A CA 1
ATOM 863 C C . SER A 1 107 ? -9.900 5.983 9.967 1.00 94.88 107 SER A C 1
ATOM 865 O O . SER A 1 107 ? -10.432 6.213 11.051 1.00 94.88 107 SER A O 1
ATOM 867 N N . GLY A 1 108 ? -9.357 6.953 9.223 1.00 96.44 108 GLY A N 1
ATOM 868 C CA . GLY A 1 108 ? -9.304 8.352 9.642 1.00 96.44 108 GLY A CA 1
ATOM 869 C C . GLY A 1 108 ? -10.683 8.970 9.869 1.00 96.44 108 GLY A C 1
ATOM 870 O O . GLY A 1 108 ? -10.904 9.602 10.901 1.00 96.44 108 GLY A O 1
ATOM 871 N N . ILE A 1 109 ? -11.622 8.758 8.941 1.00 97.06 109 ILE A N 1
ATOM 872 C CA . ILE A 1 109 ? -12.997 9.266 9.043 1.00 97.06 109 ILE A CA 1
ATOM 873 C C . ILE A 1 109 ? -13.713 8.626 10.236 1.00 97.06 109 ILE A C 1
ATOM 875 O O . ILE A 1 109 ? -14.261 9.349 11.063 1.00 97.06 109 ILE A O 1
ATOM 879 N N . CYS A 1 110 ? -13.661 7.298 10.375 1.00 96.25 110 CYS A N 1
ATOM 880 C CA . CYS A 1 110 ? -14.299 6.588 11.484 1.00 96.25 110 CYS A CA 1
ATOM 881 C C . CYS A 1 110 ? -13.744 7.032 12.839 1.00 96.25 110 CYS A C 1
ATOM 883 O O . CYS A 1 110 ? -14.523 7.320 13.742 1.00 96.25 110 CYS A O 1
ATOM 885 N N . THR A 1 111 ? -12.420 7.159 12.970 1.00 96.25 111 THR A N 1
ATOM 886 C CA . THR A 1 111 ? -11.795 7.705 14.182 1.00 96.25 111 THR A CA 1
ATOM 887 C C . THR A 1 111 ? -12.252 9.134 14.454 1.00 96.25 111 THR A C 1
ATOM 889 O O . THR A 1 111 ? -12.549 9.465 15.596 1.00 96.25 111 THR A O 1
ATOM 892 N N . THR A 1 112 ? -12.308 9.987 13.429 1.00 97.25 112 THR A N 1
ATOM 893 C CA . THR A 1 112 ? -12.709 11.392 13.593 1.00 97.25 112 THR A CA 1
ATOM 894 C C . THR A 1 112 ? -14.133 11.487 14.114 1.00 97.25 112 THR A C 1
ATOM 896 O O . THR A 1 112 ? -14.376 12.148 15.119 1.00 97.25 112 THR A O 1
ATOM 899 N N . VAL A 1 113 ? -15.056 10.770 13.472 1.00 97.31 113 VAL A N 1
ATOM 900 C CA . VAL A 1 113 ? -16.460 10.692 13.885 1.00 97.31 113 VAL A CA 1
ATOM 901 C C . VAL A 1 113 ? -16.565 10.150 15.310 1.00 97.31 113 VAL A C 1
ATOM 903 O O . VAL A 1 113 ? -17.256 10.744 16.134 1.00 97.31 113 VAL A O 1
ATOM 906 N N . TYR A 1 114 ? -15.831 9.082 15.631 1.00 96.69 114 TYR A N 1
ATOM 907 C CA . TYR A 1 114 ? -15.846 8.475 16.957 1.00 96.69 114 TYR A CA 1
ATOM 908 C C . TYR A 1 114 ? -15.362 9.428 18.055 1.00 96.69 114 TYR A C 1
ATOM 910 O O . TYR A 1 114 ? -16.088 9.703 19.006 1.00 96.69 114 TYR A O 1
ATOM 918 N N . CYS A 1 115 ? -14.148 9.961 17.913 1.00 96.00 115 CYS A N 1
ATOM 919 C CA . CYS A 1 115 ? -13.513 10.785 18.935 1.00 96.00 115 CYS A CA 1
ATOM 920 C C . CYS A 1 115 ? -14.228 12.127 19.143 1.00 96.00 115 CYS A C 1
ATOM 922 O O . CYS A 1 115 ? -14.271 12.602 20.271 1.00 96.00 115 CYS A O 1
ATOM 924 N N . VAL A 1 116 ? -14.803 12.716 18.087 1.00 96.94 116 VAL A N 1
ATOM 925 C CA . VAL A 1 116 ? -15.513 14.004 18.168 1.00 96.94 116 VAL A CA 1
ATOM 926 C C . VAL A 1 116 ? -16.922 13.842 18.734 1.00 96.94 116 VAL A C 1
ATOM 928 O O . VAL A 1 116 ? -17.345 14.653 19.549 1.00 96.94 116 VAL A O 1
ATOM 931 N N . LEU A 1 117 ? -17.677 12.823 18.311 1.00 96.69 117 LEU A N 1
ATOM 932 C CA . LEU A 1 117 ? -19.081 12.705 18.719 1.00 96.69 117 LEU A CA 1
ATOM 933 C C . LEU A 1 117 ? -19.259 12.005 20.069 1.00 96.69 117 LEU A C 1
ATOM 935 O O . LEU A 1 117 ? -20.195 12.332 20.796 1.00 96.69 117 LEU A O 1
ATOM 939 N N . LEU A 1 118 ? -18.370 11.079 20.447 1.00 95.00 118 LEU A N 1
ATOM 940 C CA . LEU A 1 118 ? -18.520 10.321 21.693 1.00 95.00 118 LEU A CA 1
ATOM 941 C C . LEU A 1 118 ? -18.566 11.208 22.955 1.00 95.00 118 LEU A C 1
ATOM 943 O O . LEU A 1 118 ? -19.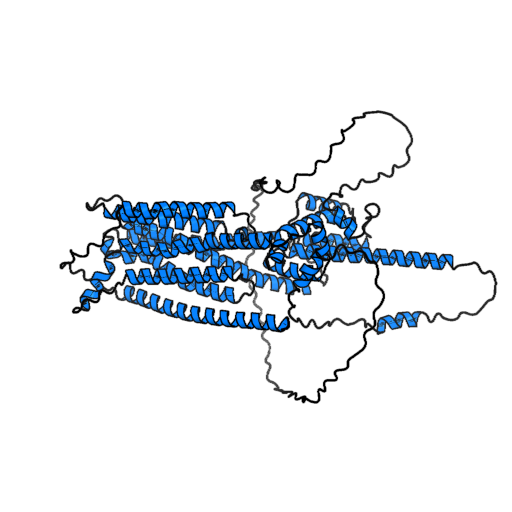449 10.975 23.785 1.00 95.00 118 LEU A O 1
ATOM 947 N N . PRO A 1 119 ? -17.701 12.230 23.142 1.00 94.50 119 PRO A N 1
ATOM 948 C CA . PRO A 1 119 ? -17.792 13.114 24.305 1.00 94.50 119 PRO A CA 1
ATOM 949 C C . PRO A 1 119 ? -19.123 13.874 24.360 1.00 94.50 119 PRO A C 1
ATOM 951 O O . PRO A 1 119 ? -19.700 14.010 25.437 1.00 94.50 119 PRO A O 1
ATOM 954 N N . ILE A 1 120 ? -19.634 14.318 23.205 1.00 95.06 120 ILE A N 1
ATOM 955 C CA . ILE A 1 120 ? -20.917 15.027 23.084 1.00 95.06 120 ILE A CA 1
ATOM 956 C C . ILE A 1 120 ? -22.068 14.100 23.481 1.00 95.06 120 ILE A C 1
ATOM 958 O O . ILE A 1 120 ? -22.897 14.462 24.314 1.00 95.06 120 ILE A O 1
ATOM 962 N N . PHE A 1 121 ? -22.095 12.876 22.948 1.00 93.75 121 PHE A N 1
ATOM 963 C CA . PHE A 1 121 ? -23.125 11.899 23.299 1.00 93.75 121 PHE A CA 1
ATOM 964 C C . PHE A 1 121 ? -23.045 11.457 24.766 1.00 93.75 121 PHE A C 1
ATOM 966 O O . PHE A 1 121 ? -24.071 11.206 25.396 1.00 93.75 121 PHE A O 1
ATOM 973 N N . THR A 1 122 ? -21.843 11.415 25.344 1.00 90.75 122 THR A N 1
ATOM 974 C CA . THR A 1 122 ? -21.650 11.125 26.773 1.00 90.75 122 THR A CA 1
ATOM 975 C C . THR A 1 122 ? -22.192 12.258 27.652 1.00 90.75 122 THR A C 1
ATOM 977 O O . THR A 1 122 ? -22.826 11.983 28.670 1.00 90.75 122 THR A O 1
ATOM 980 N N . ALA A 1 123 ? -22.002 13.522 27.257 1.00 91.88 123 ALA A N 1
ATOM 981 C CA . ALA A 1 123 ? -22.535 14.678 27.982 1.00 91.88 123 ALA A CA 1
ATOM 982 C C . ALA A 1 123 ? -24.066 14.791 27.881 1.00 91.88 123 ALA A C 1
ATOM 984 O O . ALA A 1 123 ? -24.730 14.986 28.899 1.00 91.88 123 ALA A O 1
ATOM 985 N N . LEU A 1 124 ? -24.645 14.571 26.692 1.00 91.38 124 LEU A N 1
ATOM 986 C CA . LEU A 1 124 ? -26.105 14.557 26.482 1.00 91.38 124 LEU A CA 1
ATOM 987 C C . LEU A 1 124 ? -26.815 13.505 27.348 1.00 91.38 124 LEU A C 1
ATOM 989 O O . LEU A 1 124 ? -27.945 13.706 27.790 1.00 91.38 124 LEU A O 1
ATOM 993 N N . GLN A 1 125 ? -26.142 12.388 27.627 1.00 87.44 125 GLN A N 1
ATOM 994 C CA . GLN A 1 125 ? -26.662 11.340 28.503 1.00 87.44 125 GLN A CA 1
ATOM 995 C C . GLN A 1 125 ? -26.674 11.749 29.993 1.00 87.44 125 GLN A C 1
ATOM 997 O O . GLN A 1 125 ? -27.365 11.125 30.802 1.00 87.44 125 GLN A O 1
ATOM 1002 N N . GLY A 1 126 ? -25.882 12.749 30.392 1.00 83.75 126 GLY A N 1
ATOM 1003 C CA . GLY A 1 126 ? -25.783 13.217 31.778 1.00 83.75 126 GLY A CA 1
ATOM 1004 C C . GLY A 1 126 ? -26.928 14.138 32.208 1.00 83.75 126 GLY A C 1
ATOM 1005 O O . GLY A 1 126 ? -27.371 14.074 33.355 1.00 83.75 126 GLY A O 1
ATOM 1006 N N . GLU A 1 127 ? -27.441 14.963 31.291 1.00 83.31 127 GLU A N 1
ATOM 1007 C CA . GLU A 1 127 ? -28.448 15.991 31.603 1.00 83.31 127 GLU A CA 1
ATOM 1008 C C . GLU A 1 127 ? -29.865 15.421 31.802 1.00 83.31 127 GLU A C 1
ATOM 1010 O O . GLU A 1 127 ? -30.634 15.932 32.618 1.00 83.31 127 GLU A O 1
ATOM 1015 N N . ASN A 1 128 ? -30.200 14.311 31.139 1.00 74.88 128 ASN A N 1
ATOM 1016 C CA . ASN A 1 128 ? -31.536 13.713 31.194 1.00 74.88 128 ASN A CA 1
ATOM 1017 C C . ASN A 1 128 ? -31.726 12.816 32.426 1.00 74.88 128 ASN A C 1
ATOM 1019 O O . ASN A 1 128 ? -31.635 11.591 32.355 1.00 74.88 128 ASN A O 1
ATOM 1023 N N . LYS A 1 129 ? -32.020 13.429 33.577 1.00 70.62 129 LYS A N 1
ATOM 1024 C CA . LYS A 1 129 ? -32.363 12.707 34.818 1.00 70.62 129 LYS A CA 1
ATOM 1025 C C . LYS A 1 129 ? -33.779 12.114 34.826 1.00 70.62 129 LYS A C 1
ATOM 1027 O O . LYS A 1 129 ? -34.071 11.292 35.686 1.00 70.62 129 LYS A O 1
ATOM 1032 N N . THR A 1 130 ? -34.653 12.510 33.901 1.00 71.00 130 THR A N 1
ATOM 1033 C CA . THR A 1 130 ? -36.096 12.207 33.932 1.00 71.00 130 THR A CA 1
ATOM 1034 C C . THR A 1 130 ? -36.505 10.896 33.248 1.00 71.00 130 THR A C 1
ATOM 1036 O O . THR A 1 130 ? -37.684 10.697 32.998 1.00 71.00 130 THR A O 1
ATOM 1039 N N . GLY A 1 131 ? -35.576 9.978 32.961 1.00 65.44 131 GLY A N 1
ATOM 1040 C CA . GLY A 1 131 ? -35.896 8.645 32.414 1.00 65.44 131 GLY A CA 1
ATOM 1041 C C . GLY A 1 131 ? -36.283 8.614 30.926 1.00 65.44 131 GLY A C 1
ATOM 1042 O O . GLY A 1 131 ? -35.956 7.643 30.254 1.00 65.44 131 GLY A O 1
ATOM 1043 N N . ASP A 1 132 ? -36.838 9.702 30.388 1.00 72.75 132 ASP A N 1
ATOM 1044 C CA . ASP A 1 132 ? -37.303 9.816 28.992 1.00 72.75 132 ASP A CA 1
ATOM 1045 C C . ASP A 1 132 ? -36.280 10.476 28.045 1.00 72.75 132 ASP A C 1
ATOM 1047 O O . ASP A 1 132 ? -36.624 11.084 27.030 1.00 72.75 132 ASP A O 1
ATOM 1051 N N . GLY A 1 133 ? -34.989 10.404 28.377 1.00 67.06 133 GLY A N 1
ATOM 1052 C CA . GLY A 1 133 ? -33.940 11.006 27.556 1.00 67.06 133 GLY A CA 1
ATOM 1053 C C . GLY A 1 133 ? -33.888 10.425 26.136 1.00 67.06 133 GLY A C 1
ATOM 1054 O O . GLY A 1 133 ? -33.867 9.213 25.954 1.00 67.06 133 GLY A O 1
ATOM 1055 N N . ILE A 1 134 ? -33.768 11.306 25.134 1.00 62.78 134 ILE A N 1
ATOM 1056 C CA . ILE A 1 134 ? -33.692 10.977 23.693 1.00 62.78 134 ILE A CA 1
ATOM 1057 C C . ILE A 1 134 ? -32.537 10.008 23.363 1.00 62.78 134 ILE A C 1
ATOM 1059 O O . ILE A 1 134 ? -32.608 9.255 22.393 1.00 62.78 134 ILE A O 1
ATOM 1063 N N . ILE A 1 135 ? -31.463 10.021 24.161 1.00 78.69 135 ILE A N 1
ATOM 1064 C CA . ILE A 1 135 ? -30.266 9.202 23.943 1.00 78.69 135 ILE A CA 1
ATOM 1065 C C . ILE A 1 135 ? -30.129 8.190 25.082 1.00 78.69 135 ILE A C 1
ATOM 1067 O O . ILE A 1 135 ? -29.637 8.508 26.167 1.00 78.69 135 ILE A O 1
ATOM 1071 N N . ASP A 1 136 ? -30.554 6.955 24.810 1.00 83.25 136 ASP A N 1
ATOM 1072 C CA . ASP A 1 136 ? -30.344 5.807 25.695 1.00 83.25 136 ASP A CA 1
ATOM 1073 C C . ASP A 1 136 ? -28.834 5.521 25.822 1.00 83.25 136 ASP A C 1
ATOM 1075 O O . ASP A 1 136 ? -28.060 5.659 24.876 1.00 83.25 136 ASP A O 1
ATOM 1079 N N . CYS A 1 137 ? -28.413 5.050 26.991 1.00 83.31 137 C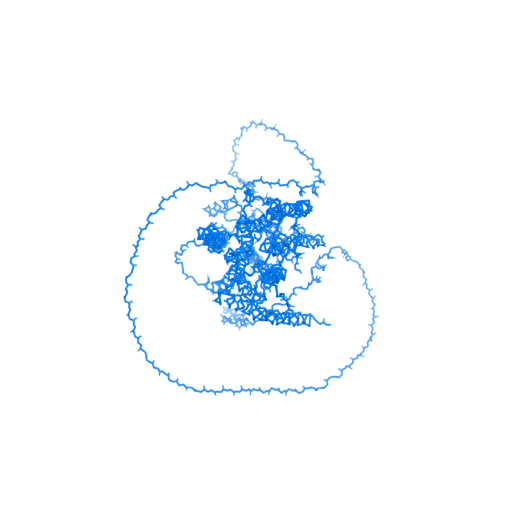YS A N 1
ATOM 1080 C CA . CYS A 1 137 ? -27.105 4.451 27.247 1.00 83.31 137 CYS A CA 1
ATOM 1081 C C . CYS A 1 137 ? -26.682 3.439 26.168 1.00 83.31 137 CYS A C 1
ATOM 1083 O O . CYS A 1 137 ? -25.508 3.368 25.797 1.00 83.31 137 CYS A O 1
ATOM 1085 N N . LYS A 1 138 ? -27.656 2.713 25.604 1.00 86.38 138 LYS A N 1
ATOM 1086 C CA . LYS A 1 138 ? -27.458 1.807 24.464 1.00 86.38 138 LYS A CA 1
ATOM 1087 C C . LYS A 1 138 ? -26.828 2.497 23.260 1.00 86.38 138 LYS A C 1
ATOM 1089 O O . LYS A 1 138 ? -26.004 1.887 22.590 1.00 86.38 138 LYS A O 1
ATOM 1094 N N . PHE A 1 139 ? -27.163 3.758 22.997 1.00 89.75 139 PHE A N 1
ATOM 1095 C CA . PHE A 1 139 ? -26.644 4.490 21.847 1.00 89.75 139 PHE A CA 1
ATOM 1096 C C . PHE A 1 139 ? -25.127 4.680 21.919 1.00 89.75 139 PHE A C 1
ATOM 1098 O O . PHE A 1 139 ? -24.444 4.388 20.945 1.00 89.75 139 PHE A O 1
ATOM 1105 N N . ASN A 1 140 ? -24.579 5.080 23.073 1.00 89.75 140 ASN A N 1
ATOM 1106 C CA . ASN A 1 140 ? -23.128 5.247 23.246 1.00 89.75 140 ASN A CA 1
ATOM 1107 C C . ASN A 1 140 ? -22.364 3.932 23.061 1.00 89.75 140 ASN A C 1
ATOM 1109 O O . ASN A 1 140 ? -21.281 3.917 22.470 1.00 89.75 140 ASN A O 1
ATOM 1113 N N . MET A 1 141 ? -22.944 2.823 23.522 1.00 87.81 141 MET A N 1
ATOM 1114 C CA . MET A 1 141 ? -22.364 1.493 23.338 1.00 87.81 141 MET A CA 1
ATOM 1115 C C . MET A 1 141 ? -22.424 1.061 21.873 1.00 87.81 141 MET A C 1
ATOM 1117 O O . MET A 1 141 ? -21.389 0.724 21.317 1.00 87.81 141 MET A O 1
ATOM 1121 N N . ILE A 1 142 ? -23.579 1.190 21.208 1.00 90.19 142 ILE A N 1
ATOM 1122 C CA . ILE A 1 142 ? -23.726 0.907 19.769 1.00 90.19 142 ILE A CA 1
ATOM 1123 C C . ILE A 1 142 ? -22.755 1.756 18.949 1.00 90.19 142 ILE A C 1
ATOM 1125 O O . ILE A 1 142 ? -22.091 1.258 18.046 1.00 90.19 142 ILE A O 1
ATOM 1129 N N . PHE A 1 143 ? -22.651 3.044 19.268 1.00 93.31 143 PHE A N 1
ATOM 1130 C CA . PHE A 1 143 ? -21.752 3.964 18.588 1.00 93.31 143 PHE A CA 1
ATOM 1131 C C . PHE A 1 143 ? -20.285 3.538 18.747 1.00 93.31 143 PHE A C 1
ATOM 1133 O O . PHE A 1 143 ? -19.525 3.558 17.778 1.00 93.31 143 PHE A O 1
ATOM 1140 N N . THR A 1 144 ? -19.903 3.079 19.940 1.00 92.38 144 THR A N 1
ATOM 1141 C CA . THR A 1 144 ? -18.574 2.512 20.216 1.00 92.38 144 THR A CA 1
ATOM 1142 C C . THR A 1 144 ? -18.342 1.208 19.464 1.00 92.38 144 THR A C 1
ATOM 1144 O O . THR A 1 144 ? -17.345 1.081 18.751 1.00 92.38 144 THR A O 1
ATOM 1147 N N . ASP A 1 145 ? -19.288 0.278 19.539 1.00 90.62 145 ASP A N 1
ATOM 1148 C CA . ASP A 1 145 ? -19.240 -1.009 18.851 1.00 90.62 145 ASP A CA 1
ATOM 1149 C C . ASP A 1 145 ? -19.151 -0.851 17.337 1.00 90.62 145 ASP A C 1
ATOM 1151 O O . ASP A 1 145 ? -18.513 -1.664 16.682 1.00 90.62 145 ASP A O 1
ATOM 1155 N N . VAL A 1 146 ? -19.752 0.187 16.761 1.00 92.69 146 VAL A N 1
ATOM 1156 C CA . VAL A 1 146 ? -19.707 0.465 15.323 1.00 92.69 146 VAL A CA 1
ATOM 1157 C C . VAL A 1 146 ? -18.395 1.153 14.952 1.00 92.69 146 VAL A C 1
ATOM 1159 O O . VAL A 1 146 ? -17.610 0.620 14.170 1.00 92.69 146 VAL A O 1
ATOM 1162 N N . PHE A 1 147 ? -18.112 2.332 15.506 1.00 94.94 147 PHE A N 1
ATOM 1163 C CA . PHE A 1 147 ? -17.024 3.165 14.992 1.00 94.94 147 PHE A CA 1
ATOM 1164 C C . PHE A 1 147 ? -15.643 2.782 15.533 1.00 94.94 147 PHE A C 1
ATOM 1166 O O . PHE A 1 147 ? -14.670 2.808 14.768 1.00 94.94 147 PHE A O 1
ATOM 1173 N N . ALA A 1 148 ? -15.530 2.383 16.805 1.00 92.00 148 ALA A N 1
ATOM 1174 C CA . ALA A 1 148 ? -14.242 1.970 17.364 1.00 92.00 148 ALA A CA 1
ATOM 1175 C C . ALA A 1 148 ? -13.773 0.654 16.726 1.00 92.00 148 ALA A C 1
ATOM 1177 O O . ALA A 1 148 ? -12.620 0.544 16.301 1.00 92.00 148 ALA A O 1
ATOM 1178 N N . THR A 1 149 ? -14.676 -0.321 16.564 1.00 92.12 149 THR A N 1
ATOM 1179 C CA . THR A 1 149 ? -14.338 -1.594 15.903 1.00 92.12 149 THR A CA 1
ATOM 1180 C C . THR A 1 149 ? -13.987 -1.402 14.438 1.00 92.12 149 THR A C 1
ATOM 1182 O O . THR A 1 149 ? -13.023 -2.001 13.966 1.00 92.12 149 THR A O 1
ATOM 1185 N N . MET A 1 150 ? -14.700 -0.525 13.727 1.00 94.00 150 MET A N 1
ATOM 1186 C CA . MET A 1 150 ? -14.415 -0.206 12.332 1.00 94.00 150 MET A CA 1
ATOM 1187 C C . MET A 1 150 ? -13.024 0.428 12.178 1.00 94.00 150 MET A C 1
ATOM 1189 O O . MET A 1 150 ? -12.265 0.045 11.281 1.00 94.00 150 MET A O 1
ATOM 1193 N N . SER A 1 151 ? -12.629 1.323 13.089 1.00 93.50 151 SER A N 1
ATOM 1194 C CA . SER A 1 151 ? -11.268 1.879 13.129 1.00 93.50 151 SER A CA 1
ATOM 1195 C C . SER A 1 151 ? -10.203 0.804 13.405 1.00 93.50 151 SER A C 1
ATOM 1197 O O . SER A 1 151 ? -9.187 0.732 12.708 1.00 93.50 151 SER A O 1
ATOM 1199 N N . MET A 1 152 ? -10.441 -0.107 14.354 1.00 90.44 152 MET A N 1
ATOM 1200 C CA . MET A 1 152 ? -9.513 -1.213 14.633 1.00 90.44 152 MET A CA 1
ATOM 1201 C C . MET A 1 152 ? -9.399 -2.198 13.458 1.00 90.44 152 MET A C 1
ATOM 1203 O O . MET A 1 152 ? -8.296 -2.598 13.078 1.00 90.44 152 MET A O 1
ATOM 1207 N N . MET A 1 153 ? -10.523 -2.561 12.838 1.00 91.44 153 MET A N 1
ATOM 1208 C CA . MET A 1 153 ? -10.573 -3.508 11.722 1.00 91.44 153 MET A CA 1
ATOM 1209 C C . MET A 1 153 ? -9.935 -2.960 10.448 1.00 91.44 153 MET A C 1
ATOM 1211 O O . MET A 1 153 ? -9.218 -3.688 9.752 1.00 91.44 153 MET A O 1
ATOM 1215 N N . THR A 1 154 ? -10.127 -1.672 10.149 1.00 92.00 154 THR A N 1
ATOM 1216 C CA . THR A 1 154 ? -9.427 -1.018 9.030 1.00 92.00 154 THR A CA 1
ATOM 1217 C C . THR A 1 154 ? -7.908 -1.050 9.224 1.00 92.00 154 THR A C 1
ATOM 1219 O O . THR A 1 154 ? -7.176 -1.349 8.275 1.00 92.00 154 THR A O 1
ATOM 1222 N N . ASN A 1 155 ? -7.422 -0.849 10.453 1.00 89.69 155 ASN A N 1
ATOM 1223 C CA . ASN A 1 155 ? -5.997 -0.942 10.773 1.00 89.69 155 ASN A CA 1
ATOM 1224 C C . ASN A 1 155 ? -5.415 -2.343 10.599 1.00 89.69 155 ASN A C 1
ATOM 1226 O O . ASN A 1 155 ? -4.359 -2.499 9.985 1.00 89.69 155 ASN A O 1
ATOM 1230 N N . ILE A 1 156 ? -6.098 -3.375 11.086 1.00 90.50 156 ILE A N 1
ATOM 1231 C CA . ILE A 1 156 ? -5.640 -4.762 10.910 1.00 90.50 156 ILE A CA 1
ATOM 1232 C C . ILE A 1 156 ? -5.630 -5.134 9.438 1.00 90.50 156 ILE A C 1
ATOM 1234 O O . ILE A 1 156 ? -4.666 -5.724 8.957 1.00 90.50 156 ILE A O 1
ATOM 1238 N N . SER A 1 157 ? -6.662 -4.729 8.701 1.00 90.75 157 SER A N 1
ATOM 1239 C CA . SER A 1 157 ? -6.760 -4.972 7.262 1.00 90.75 157 SER A CA 1
ATOM 1240 C C . SER A 1 157 ? -5.587 -4.350 6.498 1.00 90.75 157 SER A C 1
ATOM 1242 O O . SER A 1 157 ? -5.088 -4.942 5.538 1.00 90.75 157 SER A O 1
ATOM 1244 N N . ARG A 1 158 ? -5.084 -3.189 6.946 1.00 90.50 158 ARG A N 1
ATOM 1245 C CA . ARG A 1 158 ? -3.870 -2.560 6.405 1.00 90.50 158 ARG A CA 1
ATOM 1246 C C . ARG A 1 158 ? -2.632 -3.429 6.633 1.00 90.50 158 ARG A C 1
ATOM 1248 O O . ARG A 1 158 ? -1.889 -3.673 5.680 1.00 90.50 158 ARG A O 1
ATOM 1255 N N . TYR A 1 159 ? -2.423 -3.928 7.850 1.00 90.31 159 TYR A N 1
ATOM 1256 C CA . TYR A 1 159 ? -1.278 -4.791 8.162 1.00 90.31 159 TYR A CA 1
ATOM 1257 C C . TYR A 1 159 ? -1.357 -6.144 7.469 1.00 90.31 159 TYR A C 1
ATOM 1259 O O . TYR A 1 159 ? -0.361 -6.619 6.925 1.00 90.31 159 TYR A O 1
ATOM 1267 N N . PHE A 1 160 ? -2.551 -6.718 7.386 1.00 90.31 160 PHE A N 1
ATOM 1268 C CA . PHE A 1 160 ? -2.774 -7.956 6.660 1.00 90.31 160 PHE A CA 1
ATOM 1269 C C . PHE A 1 160 ? -2.488 -7.804 5.162 1.00 90.31 160 PHE A C 1
ATOM 1271 O O . PHE A 1 160 ? -1.849 -8.663 4.554 1.00 90.31 160 PHE A O 1
ATOM 1278 N N . LYS A 1 161 ? -2.881 -6.674 4.558 1.00 88.62 161 LYS A N 1
ATOM 1279 C CA . LYS A 1 161 ? -2.525 -6.367 3.168 1.00 88.62 161 LYS A CA 1
ATOM 1280 C C . LYS A 1 161 ? -1.019 -6.253 2.972 1.00 88.62 161 LYS A C 1
ATOM 1282 O O . LYS A 1 161 ? -0.507 -6.818 2.009 1.00 88.62 161 LYS A O 1
ATOM 1287 N N . LEU A 1 162 ? -0.309 -5.576 3.874 1.00 86.19 162 LEU A N 1
ATOM 1288 C CA . LEU A 1 162 ? 1.155 -5.506 3.828 1.00 86.19 162 LEU A CA 1
ATOM 1289 C C . LEU A 1 162 ? 1.793 -6.898 3.943 1.00 86.19 162 LEU A C 1
ATOM 1291 O O . LEU A 1 162 ? 2.703 -7.217 3.181 1.00 86.19 162 LEU A O 1
ATOM 1295 N N . TYR A 1 163 ? 1.274 -7.747 4.831 1.00 88.44 163 TYR A N 1
ATOM 1296 C CA . TYR A 1 163 ? 1.693 -9.141 4.982 1.00 88.44 163 TYR A CA 1
ATOM 1297 C C . TYR A 1 163 ? 1.512 -9.963 3.710 1.00 88.44 163 TYR A C 1
ATOM 1299 O O . TYR A 1 163 ? 2.468 -10.592 3.251 1.00 88.44 163 TYR A O 1
ATOM 1307 N N . LEU A 1 164 ? 0.333 -9.919 3.094 1.00 86.19 164 LEU A N 1
ATOM 1308 C CA . LEU A 1 164 ? 0.079 -10.677 1.873 1.00 86.19 164 LEU A CA 1
ATOM 1309 C C . LEU A 1 164 ? 0.874 -10.168 0.672 1.00 86.19 164 LEU A C 1
ATOM 1311 O O . LEU A 1 164 ? 1.336 -10.988 -0.121 1.00 86.19 164 LEU A O 1
ATOM 1315 N N . LEU A 1 165 ? 1.057 -8.850 0.540 1.00 81.56 165 LEU A N 1
ATOM 1316 C CA . LEU A 1 165 ? 1.916 -8.288 -0.503 1.00 81.56 165 LEU A CA 1
ATOM 1317 C C . LEU A 1 165 ? 3.343 -8.819 -0.341 1.00 81.56 165 LEU A C 1
ATOM 1319 O O . LEU A 1 165 ? 3.838 -9.491 -1.238 1.00 81.56 165 LEU A O 1
ATOM 1323 N N . ASN A 1 166 ? 3.926 -8.674 0.849 1.00 81.69 166 ASN A N 1
ATOM 1324 C CA . ASN A 1 166 ? 5.285 -9.126 1.128 1.00 81.69 166 ASN A CA 1
ATOM 1325 C C . ASN A 1 166 ? 5.474 -10.651 0.962 1.00 81.69 166 ASN A C 1
ATOM 1327 O O . ASN A 1 166 ? 6.480 -11.101 0.416 1.00 81.69 166 ASN A O 1
ATOM 1331 N N . ARG A 1 167 ? 4.506 -11.476 1.388 1.00 82.25 167 ARG A N 1
ATOM 1332 C CA . ARG A 1 167 ? 4.577 -12.939 1.209 1.00 82.25 167 ARG A CA 1
ATOM 1333 C C . ARG A 1 167 ? 4.512 -13.339 -0.265 1.00 82.25 167 ARG A C 1
ATOM 1335 O O . ARG A 1 167 ? 5.191 -14.279 -0.679 1.00 82.25 167 ARG A O 1
ATOM 1342 N N . ARG A 1 168 ? 3.708 -12.634 -1.063 1.00 75.00 168 ARG A N 1
ATOM 1343 C CA . ARG A 1 168 ? 3.587 -12.890 -2.502 1.00 75.00 168 ARG A CA 1
ATOM 1344 C C . ARG A 1 168 ? 4.877 -12.548 -3.246 1.00 75.00 168 ARG A C 1
ATOM 1346 O O . ARG A 1 168 ? 5.209 -13.236 -4.206 1.00 75.00 168 ARG A O 1
ATOM 1353 N N . ASP A 1 169 ? 5.610 -11.535 -2.802 1.00 66.06 169 ASP A N 1
ATOM 1354 C CA . ASP A 1 169 ? 6.847 -11.089 -3.456 1.00 66.06 169 ASP A CA 1
ATOM 1355 C C . ASP A 1 169 ? 7.936 -12.148 -3.411 1.00 66.06 169 ASP A C 1
ATOM 1357 O O . ASP A 1 169 ? 8.581 -12.420 -4.418 1.00 66.06 169 ASP A O 1
ATOM 1361 N N . ILE A 1 170 ? 8.064 -12.817 -2.265 1.00 59.78 170 ILE A N 1
ATOM 1362 C CA . ILE A 1 170 ? 8.979 -13.947 -2.094 1.00 59.78 170 ILE A CA 1
ATOM 1363 C C . ILE A 1 170 ? 8.593 -15.085 -3.049 1.00 59.78 170 ILE A C 1
ATOM 1365 O O . ILE A 1 170 ? 9.463 -15.690 -3.669 1.00 59.78 170 ILE A O 1
ATOM 1369 N N . GLY A 1 171 ? 7.293 -15.354 -3.209 1.00 57.22 171 GLY A N 1
ATOM 1370 C CA . GLY A 1 171 ? 6.800 -16.361 -4.153 1.00 57.22 171 GLY A CA 1
ATOM 1371 C C . GLY A 1 171 ? 7.086 -16.006 -5.615 1.00 57.22 171 GLY A C 1
ATOM 1372 O O . GLY A 1 171 ? 7.490 -16.871 -6.385 1.00 57.22 171 GLY A O 1
ATOM 1373 N N . LYS A 1 172 ? 6.935 -14.730 -5.993 1.00 61.91 172 LYS A N 1
ATOM 1374 C CA . LYS A 1 172 ? 7.258 -14.251 -7.344 1.00 61.91 172 LYS A CA 1
ATOM 1375 C C . LYS A 1 172 ? 8.747 -14.301 -7.640 1.00 61.91 172 LYS A C 1
ATOM 1377 O O . LYS A 1 172 ? 9.109 -14.719 -8.726 1.00 61.91 172 LYS A O 1
ATOM 1382 N N . MET A 1 173 ? 9.589 -13.893 -6.696 1.00 56.06 173 MET A N 1
ATOM 1383 C CA . MET A 1 173 ? 11.038 -13.896 -6.889 1.00 56.06 173 MET A CA 1
ATOM 1384 C C . MET A 1 173 ? 11.571 -15.322 -7.064 1.00 56.06 173 MET A C 1
ATOM 1386 O O . MET A 1 173 ? 12.432 -15.543 -7.906 1.00 56.06 173 MET A O 1
ATOM 1390 N N . LYS A 1 174 ? 10.988 -16.296 -6.349 1.00 59.72 174 LYS A N 1
ATOM 1391 C CA . LYS A 1 174 ? 11.270 -17.723 -6.561 1.00 59.72 174 LYS A CA 1
ATOM 1392 C C . LYS A 1 174 ? 10.830 -18.197 -7.944 1.00 59.72 174 LYS A C 1
ATOM 1394 O O . LYS A 1 174 ? 11.655 -18.679 -8.698 1.00 59.72 174 LYS A O 1
ATOM 1399 N N . LEU A 1 175 ? 9.569 -17.958 -8.317 1.00 56.00 175 LEU A N 1
ATOM 1400 C CA . LEU A 1 175 ? 9.058 -18.350 -9.637 1.00 56.00 175 LEU A CA 1
ATOM 1401 C C . LEU A 1 175 ? 9.804 -17.679 -10.796 1.00 56.00 175 LEU A C 1
ATOM 1403 O O . LEU A 1 175 ? 9.907 -18.269 -11.866 1.00 56.00 175 LEU A O 1
ATOM 1407 N N . TYR A 1 176 ? 10.280 -16.449 -10.599 1.00 57.53 176 TYR A N 1
ATOM 1408 C CA . TYR A 1 176 ? 11.057 -15.734 -11.600 1.00 57.53 176 TYR A CA 1
ATOM 1409 C C . TYR A 1 176 ? 12.451 -16.346 -11.752 1.00 57.53 176 TYR A C 1
ATOM 1411 O O . TYR A 1 176 ? 12.836 -16.634 -12.876 1.00 57.53 176 TYR A O 1
ATOM 1419 N N . ASN A 1 177 ? 13.163 -16.623 -10.653 1.00 58.00 177 ASN A N 1
ATOM 1420 C CA . ASN A 1 177 ? 14.457 -17.311 -10.717 1.00 58.00 177 ASN A CA 1
ATOM 1421 C C . ASN A 1 177 ? 14.328 -18.709 -11.339 1.00 58.00 177 ASN A C 1
ATOM 1423 O O . ASN A 1 177 ? 15.049 -19.022 -12.277 1.00 58.00 177 ASN A O 1
ATOM 1427 N N . ASP A 1 178 ? 13.351 -19.503 -10.894 1.00 55.44 178 ASP A N 1
ATOM 1428 C CA . ASP A 1 178 ? 13.193 -20.891 -11.342 1.00 55.44 178 ASP A CA 1
ATOM 1429 C C . ASP A 1 178 ? 12.809 -20.988 -12.838 1.00 55.44 178 ASP A C 1
ATOM 1431 O O . ASP A 1 178 ? 13.168 -21.948 -13.525 1.00 55.44 178 ASP A O 1
ATOM 1435 N N . LYS A 1 179 ? 12.083 -19.991 -13.375 1.00 55.59 179 LYS A N 1
ATOM 1436 C CA . LYS A 1 179 ? 11.720 -19.937 -14.804 1.00 55.59 179 LYS A CA 1
ATOM 1437 C C . LYS A 1 179 ? 12.756 -19.254 -15.689 1.00 55.59 179 LYS A C 1
ATOM 1439 O O . LYS A 1 179 ? 12.813 -19.578 -16.869 1.00 55.59 179 LYS A O 1
ATOM 1444 N N . TYR A 1 180 ? 13.557 -18.325 -15.173 1.00 50.06 180 TYR A N 1
ATOM 1445 C CA . TYR A 1 180 ? 14.568 -17.653 -15.993 1.00 50.06 180 TYR A CA 1
ATOM 1446 C C . TYR A 1 180 ? 15.690 -18.619 -16.399 1.00 50.06 180 TYR A C 1
ATOM 1448 O O . TYR A 1 180 ? 16.132 -18.585 -17.544 1.00 50.06 180 TYR A O 1
ATOM 1456 N N . ASP A 1 181 ? 16.041 -19.561 -15.519 1.00 51.00 181 ASP A N 1
ATOM 1457 C CA . ASP A 1 181 ? 17.017 -20.618 -15.817 1.00 51.00 181 ASP A CA 1
ATOM 1458 C C . ASP A 1 181 ? 16.484 -21.668 -16.814 1.00 51.00 181 ASP A C 1
ATOM 1460 O O . ASP A 1 181 ? 17.255 -22.435 -17.387 1.00 51.00 181 ASP A O 1
ATOM 1464 N N . SER A 1 182 ? 15.169 -21.690 -17.073 1.00 48.59 182 SER A N 1
ATOM 1465 C CA . SER A 1 182 ? 14.506 -22.650 -17.969 1.00 48.59 182 SER A CA 1
ATOM 1466 C C . SER A 1 182 ? 13.801 -22.022 -19.178 1.00 48.59 182 SER A C 1
ATOM 1468 O O . SER A 1 182 ? 13.231 -22.748 -19.986 1.00 48.59 182 SER A O 1
ATOM 1470 N N . ALA A 1 183 ? 13.865 -20.701 -19.370 1.00 49.09 183 ALA A N 1
ATOM 1471 C CA . ALA A 1 183 ? 13.252 -20.017 -20.518 1.00 49.09 183 ALA A CA 1
ATOM 1472 C C . ALA A 1 183 ? 14.056 -20.153 -21.832 1.00 49.09 183 ALA A C 1
ATOM 1474 O O . ALA A 1 183 ? 13.627 -19.649 -22.869 1.00 49.09 183 ALA A O 1
ATOM 1475 N N . PHE A 1 184 ? 15.191 -20.861 -21.806 1.00 47.62 184 PHE A N 1
ATOM 1476 C CA . PHE A 1 184 ? 15.968 -21.239 -22.990 1.00 47.62 184 PHE A CA 1
ATOM 1477 C C . PHE A 1 184 ? 16.223 -22.758 -23.054 1.00 47.62 184 PHE A C 1
ATOM 1479 O O . PHE A 1 184 ? 17.368 -23.205 -23.008 1.00 47.62 184 PHE A O 1
ATOM 1486 N N . PRO A 1 185 ? 15.174 -23.577 -23.225 1.00 45.66 185 PRO A N 1
ATOM 1487 C CA . PRO A 1 185 ? 15.261 -24.555 -24.303 1.00 45.66 185 PRO A CA 1
ATOM 1488 C C . PRO A 1 185 ? 13.965 -24.608 -25.113 1.00 45.66 185 PRO A C 1
ATOM 1490 O O . PRO A 1 185 ? 12.857 -24.675 -24.586 1.00 45.66 185 PRO A O 1
ATOM 1493 N N . GLY A 1 186 ? 14.127 -24.559 -26.434 1.00 49.53 186 GLY A N 1
ATOM 1494 C CA . GLY A 1 186 ? 13.032 -24.492 -27.387 1.00 49.53 186 GLY A CA 1
ATOM 1495 C C . GLY A 1 186 ? 12.075 -25.675 -27.286 1.00 49.53 186 GLY A C 1
ATOM 1496 O O . GLY A 1 186 ? 12.468 -26.816 -27.512 1.00 49.53 186 GLY A O 1
ATOM 1497 N N . LYS A 1 187 ? 10.807 -25.373 -27.013 1.00 45.09 187 LYS A N 1
ATOM 1498 C CA . LYS A 1 187 ? 9.639 -25.991 -27.648 1.00 45.09 187 LYS A CA 1
ATOM 1499 C C . LYS A 1 187 ? 8.410 -25.150 -27.320 1.00 45.09 187 LYS A C 1
ATOM 1501 O O . LYS A 1 187 ? 8.043 -24.974 -26.164 1.00 45.09 187 LYS A O 1
ATOM 1506 N N . GLU A 1 188 ? 7.843 -24.590 -28.379 1.00 54.09 188 GLU A N 1
ATOM 1507 C CA . GLU A 1 188 ? 6.605 -23.824 -28.383 1.00 54.09 188 GLU A CA 1
ATOM 1508 C C . GLU A 1 188 ? 5.434 -24.785 -28.161 1.00 54.09 188 GLU A C 1
ATOM 1510 O O . GLU A 1 188 ? 5.002 -25.473 -29.081 1.00 54.09 188 GLU A O 1
ATOM 1515 N N . GLU A 1 189 ? 4.910 -24.835 -26.942 1.00 46.03 189 GLU A N 1
ATOM 1516 C CA . GLU A 1 189 ? 3.512 -25.202 -26.741 1.00 46.03 189 GLU A CA 1
ATOM 1517 C C . GLU A 1 189 ? 2.761 -23.955 -26.288 1.00 46.03 189 GLU A C 1
ATOM 1519 O O . GLU A 1 189 ? 3.230 -23.187 -25.444 1.00 46.03 189 GLU A O 1
ATOM 1524 N N . SER A 1 190 ? 1.617 -23.726 -26.927 1.00 50.12 190 SER A N 1
ATOM 1525 C CA . SER A 1 190 ? 0.734 -22.576 -26.768 1.00 50.12 190 SER A CA 1
ATOM 1526 C C . SER A 1 190 ? 0.147 -22.529 -25.358 1.00 50.12 190 SER A C 1
ATOM 1528 O O . SER A 1 190 ? -0.965 -22.989 -25.106 1.00 50.12 190 SER A O 1
ATOM 1530 N N . VAL A 1 191 ? 0.919 -21.995 -24.418 1.00 47.25 191 VAL A N 1
ATOM 1531 C CA . VAL A 1 191 ? 0.447 -21.672 -23.076 1.00 47.25 191 VAL A CA 1
ATOM 1532 C C . VAL A 1 191 ? -0.329 -20.365 -23.174 1.00 47.25 191 VAL A C 1
ATOM 1534 O O . VAL A 1 191 ? 0.250 -19.319 -23.471 1.00 47.25 191 VAL A O 1
ATOM 1537 N N . ASP A 1 192 ? -1.640 -20.448 -22.943 1.00 46.66 192 ASP A N 1
ATOM 1538 C CA . ASP A 1 192 ? -2.556 -19.311 -22.904 1.00 46.66 192 ASP A CA 1
ATOM 1539 C C . ASP A 1 192 ? -1.938 -18.104 -22.186 1.00 46.66 192 ASP A C 1
ATOM 1541 O O . ASP A 1 192 ? -1.442 -18.190 -21.056 1.00 46.66 192 ASP A O 1
ATOM 1545 N N . SER A 1 193 ? -1.971 -16.976 -22.895 1.00 46.38 193 SER A N 1
ATOM 1546 C CA . SER A 1 193 ? -1.288 -15.719 -22.604 1.00 46.38 193 SER A CA 1
ATOM 1547 C C . SER A 1 193 ? -1.595 -15.199 -21.199 1.00 46.38 193 SER A C 1
ATOM 1549 O O . SER A 1 193 ? -2.599 -14.524 -20.944 1.00 46.38 193 SER A O 1
ATOM 1551 N N . PHE A 1 194 ? -0.711 -15.510 -20.262 1.00 42.62 194 PHE A N 1
ATOM 1552 C CA . PHE A 1 194 ? -0.679 -14.878 -18.958 1.00 42.62 194 PHE A CA 1
ATOM 1553 C C . PHE A 1 194 ? -0.034 -13.501 -19.130 1.00 42.62 194 PHE A C 1
ATOM 1555 O O . PHE A 1 194 ? 1.074 -13.411 -19.632 1.00 42.62 194 PHE A O 1
ATOM 1562 N N . GLU A 1 195 ? -0.732 -12.439 -18.729 1.00 46.28 195 GLU A N 1
ATOM 1563 C CA . GLU A 1 195 ? -0.282 -11.044 -18.837 1.00 46.28 195 GLU A CA 1
ATOM 1564 C C . GLU A 1 195 ? 0.110 -10.541 -17.429 1.00 46.28 195 GLU A C 1
ATOM 1566 O O . GLU A 1 195 ? -0.777 -10.318 -16.610 1.00 46.28 195 GLU A O 1
ATOM 1571 N N . PRO A 1 196 ? 1.393 -10.407 -17.057 1.00 46.56 196 PRO A N 1
ATOM 1572 C CA . PRO A 1 196 ? 1.877 -10.231 -15.696 1.00 46.56 196 PRO A CA 1
ATOM 1573 C C . PRO A 1 196 ? 1.713 -8.845 -15.131 1.00 46.56 196 PRO A C 1
ATOM 1575 O O . PRO A 1 196 ? 1.587 -8.731 -13.914 1.00 46.56 196 PRO A O 1
ATOM 1578 N N . ASN A 1 197 ? 1.608 -7.815 -15.966 1.00 49.09 197 ASN A N 1
ATOM 1579 C CA . ASN A 1 197 ? 1.257 -6.482 -15.489 1.00 49.09 197 ASN A CA 1
ATOM 1580 C C . ASN A 1 197 ? -0.239 -6.357 -15.234 1.00 49.09 197 ASN A C 1
ATOM 1582 O O . ASN A 1 197 ? -0.645 -5.938 -14.137 1.00 49.09 197 ASN A O 1
ATOM 1586 N N . ALA A 1 198 ? -1.075 -6.906 -16.116 1.00 54.03 198 ALA A N 1
ATOM 1587 C CA . ALA A 1 198 ? -2.457 -7.146 -15.746 1.00 54.03 198 ALA A CA 1
ATOM 1588 C C . ALA A 1 198 ? -2.580 -8.160 -14.610 1.00 54.03 198 ALA A C 1
ATOM 1590 O O . ALA A 1 198 ? -3.484 -8.012 -13.810 1.00 54.03 198 ALA A O 1
ATOM 1591 N N . TYR A 1 199 ? -1.681 -9.123 -14.429 1.00 58.56 199 TYR A N 1
ATOM 1592 C CA . TYR A 1 199 ? -1.695 -10.057 -13.304 1.00 58.56 199 TYR A CA 1
ATOM 1593 C C . TYR A 1 199 ? -1.317 -9.342 -12.015 1.00 58.56 199 TYR A C 1
ATOM 1595 O O . TYR A 1 199 ? -1.974 -9.542 -11.009 1.00 58.56 199 TYR A O 1
ATOM 1603 N N . VAL A 1 200 ? -0.315 -8.461 -11.983 1.00 63.12 200 VAL A N 1
ATOM 1604 C CA . VAL A 1 200 ? 0.032 -7.696 -10.775 1.00 63.12 200 VAL A CA 1
ATOM 1605 C C . VAL A 1 200 ? -1.138 -6.804 -10.395 1.00 63.12 200 VAL A C 1
ATOM 1607 O O . VAL A 1 200 ? -1.523 -6.804 -9.225 1.00 63.12 200 VAL A O 1
ATOM 1610 N N . LYS A 1 201 ? -1.739 -6.105 -11.364 1.00 67.00 201 LYS A N 1
ATOM 1611 C CA . LYS A 1 201 ? -2.898 -5.229 -11.158 1.00 67.00 201 LYS A CA 1
ATOM 1612 C C . LYS A 1 201 ? -4.151 -6.024 -10.787 1.00 67.00 201 LYS A C 1
ATOM 1614 O O . LYS A 1 201 ? -4.796 -5.694 -9.795 1.00 67.00 201 LYS A O 1
ATOM 1619 N N . ARG A 1 202 ? -4.460 -7.112 -11.502 1.00 69.75 202 ARG A N 1
ATOM 1620 C CA . ARG A 1 202 ? -5.569 -8.044 -11.223 1.00 69.75 202 ARG A CA 1
ATOM 1621 C C . ARG A 1 202 ? -5.369 -8.707 -9.880 1.00 69.75 202 ARG A C 1
ATOM 1623 O O . ARG A 1 202 ? -6.309 -8.718 -9.110 1.00 69.75 202 ARG A O 1
ATOM 1630 N N . ILE A 1 203 ? -4.178 -9.182 -9.532 1.00 70.06 203 ILE A N 1
ATOM 1631 C CA . ILE A 1 203 ? -3.913 -9.728 -8.203 1.00 70.06 203 ILE A CA 1
ATOM 1632 C C . ILE A 1 203 ? -3.995 -8.625 -7.163 1.00 70.06 203 ILE A C 1
ATOM 1634 O O . ILE A 1 203 ? -4.599 -8.862 -6.140 1.00 70.06 203 ILE A O 1
ATOM 1638 N N . ASN A 1 204 ? -3.413 -7.438 -7.345 1.00 74.88 204 ASN A N 1
ATOM 1639 C CA . ASN A 1 204 ? -3.510 -6.390 -6.325 1.00 74.88 204 ASN A CA 1
ATOM 1640 C C . ASN A 1 204 ? -4.981 -6.001 -6.110 1.00 74.88 204 ASN A C 1
ATOM 1642 O O . ASN A 1 204 ? -5.413 -5.833 -4.973 1.00 74.88 204 ASN A O 1
ATOM 1646 N N . LYS A 1 205 ? -5.781 -5.978 -7.182 1.00 78.88 205 LYS A N 1
ATOM 1647 C CA . LYS A 1 205 ? -7.236 -5.804 -7.145 1.00 78.88 205 LYS A CA 1
ATOM 1648 C C . LYS A 1 205 ? -7.948 -6.989 -6.485 1.00 78.88 205 LYS A C 1
ATOM 1650 O O . LYS A 1 205 ? -8.802 -6.763 -5.640 1.00 78.88 205 LYS A O 1
ATOM 1655 N N . LEU A 1 206 ? -7.592 -8.232 -6.807 1.00 76.12 206 LEU A N 1
ATOM 1656 C CA . LEU A 1 206 ? -8.185 -9.463 -6.268 1.00 76.12 206 LEU A CA 1
ATOM 1657 C C . LEU A 1 206 ? -7.821 -9.663 -4.802 1.00 76.12 206 LEU A C 1
ATOM 1659 O O . LEU A 1 206 ? -8.691 -9.970 -4.005 1.00 76.12 206 LEU A O 1
ATOM 1663 N N . VAL A 1 207 ? -6.559 -9.465 -4.442 1.00 80.88 207 VAL A N 1
ATOM 1664 C CA . VAL A 1 207 ? -6.030 -9.492 -3.080 1.00 80.88 207 VAL A CA 1
ATOM 1665 C C . VAL A 1 207 ? -6.659 -8.364 -2.290 1.00 80.88 207 VAL A C 1
ATOM 1667 O O . VAL A 1 207 ? -7.236 -8.645 -1.255 1.00 80.88 207 VAL A O 1
ATOM 1670 N N . SER A 1 208 ? -6.676 -7.123 -2.787 1.00 81.38 208 SER A N 1
ATOM 1671 C CA . SER A 1 208 ? -7.374 -6.036 -2.087 1.00 81.38 208 SER A CA 1
ATOM 1672 C C . SER A 1 208 ? -8.861 -6.348 -1.909 1.00 81.38 208 SER A C 1
ATOM 1674 O O . SER A 1 208 ? -9.359 -6.242 -0.798 1.00 81.38 208 SER A O 1
ATOM 1676 N N . LYS A 1 209 ? -9.558 -6.823 -2.949 1.00 85.88 209 LYS A N 1
ATOM 1677 C CA . LYS A 1 209 ? -10.982 -7.187 -2.878 1.00 85.88 209 LYS A CA 1
ATOM 1678 C C . LYS A 1 209 ? -11.229 -8.334 -1.895 1.00 85.88 209 LYS A C 1
ATOM 1680 O O . LYS A 1 209 ? -12.101 -8.217 -1.044 1.00 85.88 209 LYS A O 1
ATOM 1685 N N . ARG A 1 210 ? -10.459 -9.424 -1.977 1.00 86.25 210 ARG A N 1
ATOM 1686 C CA . ARG A 1 210 ? -10.576 -10.586 -1.081 1.00 86.25 210 ARG A CA 1
ATOM 1687 C C . ARG A 1 210 ? -10.231 -10.216 0.354 1.00 86.25 210 ARG A C 1
ATOM 1689 O O . ARG A 1 210 ? -10.961 -10.615 1.246 1.00 86.25 210 ARG A O 1
ATOM 1696 N N . ILE A 1 211 ? -9.179 -9.428 0.579 1.00 84.19 211 ILE A N 1
ATOM 1697 C CA . ILE A 1 211 ? -8.813 -8.943 1.914 1.00 84.19 211 ILE A CA 1
ATOM 1698 C C . ILE A 1 211 ? -9.935 -8.092 2.486 1.00 84.19 211 ILE A C 1
ATOM 1700 O O . ILE A 1 211 ? -10.391 -8.358 3.589 1.00 84.19 211 ILE A O 1
ATOM 1704 N N . THR A 1 212 ? -10.399 -7.088 1.742 1.00 86.12 212 THR A N 1
ATOM 1705 C CA . THR A 1 212 ? -11.466 -6.211 2.219 1.00 86.12 212 THR A CA 1
ATOM 1706 C C . THR A 1 212 ? -12.734 -7.010 2.510 1.00 86.12 212 THR A C 1
ATOM 1708 O O . THR A 1 212 ? -13.369 -6.780 3.527 1.00 86.12 212 THR A O 1
ATOM 1711 N N . ILE A 1 213 ? -13.093 -8.000 1.696 1.00 88.94 213 ILE A N 1
ATOM 1712 C CA . ILE A 1 213 ? -14.284 -8.813 1.972 1.00 88.94 213 ILE A CA 1
ATOM 1713 C C . ILE A 1 213 ? -14.070 -9.727 3.191 1.00 88.94 213 ILE A C 1
ATOM 1715 O O . ILE A 1 213 ? -14.867 -9.692 4.122 1.00 88.94 213 ILE A O 1
ATOM 1719 N N . ILE A 1 214 ? -12.998 -10.524 3.204 1.00 89.44 214 ILE A N 1
ATOM 1720 C CA . ILE A 1 214 ? -12.787 -11.595 4.193 1.00 89.44 214 ILE A CA 1
ATOM 1721 C C . ILE A 1 214 ? -12.335 -11.051 5.550 1.00 89.44 214 ILE A C 1
ATOM 1723 O O . ILE A 1 214 ? -12.761 -11.566 6.575 1.00 89.44 214 ILE A O 1
ATOM 1727 N N . PHE A 1 215 ? -11.470 -10.037 5.573 1.00 85.38 215 PHE A N 1
ATOM 1728 C CA . PHE A 1 215 ? -10.849 -9.535 6.804 1.00 85.38 215 PHE A CA 1
ATOM 1729 C C . PHE A 1 215 ? -11.484 -8.254 7.333 1.00 85.38 215 PHE A C 1
ATOM 1731 O O . PHE A 1 215 ? -11.278 -7.934 8.498 1.00 85.38 215 PHE A O 1
ATOM 1738 N N . PHE A 1 216 ? -12.251 -7.534 6.511 1.00 89.25 216 PHE A N 1
ATOM 1739 C CA . PHE A 1 216 ? -12.930 -6.316 6.946 1.00 89.25 216 PHE A CA 1
ATOM 1740 C C . PHE A 1 216 ? -14.451 -6.484 6.970 1.00 89.25 216 PHE A C 1
ATOM 1742 O O . PHE A 1 216 ? -15.045 -6.446 8.042 1.00 89.25 216 PHE A O 1
ATOM 1749 N N . VAL A 1 217 ? -15.089 -6.718 5.819 1.00 90.75 217 VAL A N 1
ATOM 1750 C CA . VAL A 1 217 ? -16.559 -6.745 5.712 1.00 90.75 217 VAL A CA 1
ATOM 1751 C C . VAL A 1 217 ? -17.163 -7.904 6.504 1.00 90.75 217 VAL A C 1
ATOM 1753 O O . VAL A 1 217 ? -18.077 -7.681 7.290 1.00 90.75 217 VAL A O 1
ATOM 1756 N N . LEU A 1 218 ? -16.657 -9.129 6.331 1.00 92.69 218 LEU A N 1
ATOM 1757 C CA . LEU A 1 218 ? -17.222 -10.313 6.981 1.00 92.69 218 LEU A CA 1
ATOM 1758 C C . LEU A 1 218 ? -17.131 -10.245 8.523 1.00 92.69 218 LEU A C 1
ATOM 1760 O O . LEU A 1 218 ? -18.174 -10.393 9.161 1.00 92.69 218 LEU A O 1
ATOM 1764 N N . PRO A 1 219 ? -15.967 -9.962 9.150 1.00 88.81 219 PRO A N 1
ATOM 1765 C CA . PRO A 1 219 ? -15.880 -9.843 10.605 1.00 88.81 219 PRO A CA 1
ATOM 1766 C C . PRO A 1 219 ? -16.726 -8.691 11.145 1.00 88.81 219 PRO A C 1
ATOM 1768 O O . PRO A 1 219 ? -17.336 -8.823 12.200 1.00 88.81 219 PRO A O 1
ATOM 1771 N N . TYR A 1 220 ? -16.805 -7.582 10.408 1.00 90.94 220 TYR A N 1
ATOM 1772 C CA . TYR A 1 220 ? -17.601 -6.427 10.805 1.00 90.94 220 TYR A CA 1
ATOM 1773 C C . TYR A 1 220 ? -19.110 -6.708 10.765 1.00 90.94 220 TYR A C 1
ATOM 1775 O O . TYR A 1 220 ? -19.820 -6.364 11.707 1.00 90.94 220 TYR A O 1
ATOM 1783 N N . LEU A 1 221 ? -19.603 -7.400 9.731 1.00 93.06 221 LEU A N 1
ATOM 1784 C CA . LEU A 1 221 ? -21.000 -7.839 9.666 1.00 93.06 221 LEU A CA 1
ATOM 1785 C C . LEU A 1 221 ? -21.343 -8.791 10.814 1.00 93.06 221 LEU A C 1
ATOM 1787 O O . LEU A 1 221 ? -22.378 -8.614 11.453 1.00 93.06 221 LEU A O 1
ATOM 1791 N N . ILE A 1 222 ? -20.461 -9.752 11.115 1.00 91.56 222 ILE A N 1
ATOM 1792 C CA . ILE A 1 222 ? -20.624 -10.645 12.271 1.00 91.56 222 ILE A CA 1
ATOM 1793 C C . ILE A 1 222 ? -20.721 -9.814 13.555 1.00 91.56 222 ILE A C 1
ATOM 1795 O O . ILE A 1 222 ? -21.641 -10.010 14.344 1.00 91.56 222 ILE A O 1
ATOM 1799 N N . LEU A 1 223 ? -19.838 -8.836 13.739 1.00 89.69 223 LEU A N 1
ATOM 1800 C CA . LEU A 1 223 ? -19.810 -7.999 14.935 1.00 89.69 223 LEU A CA 1
ATOM 1801 C C . LEU A 1 223 ? -21.096 -7.176 15.103 1.00 89.69 223 LEU A C 1
ATOM 1803 O O . LEU A 1 223 ? -21.684 -7.181 16.184 1.00 89.69 223 LEU A O 1
ATOM 1807 N N . ILE A 1 224 ? -21.595 -6.563 14.024 1.00 90.38 224 ILE A N 1
ATOM 1808 C CA . ILE A 1 224 ? -22.887 -5.861 14.031 1.00 90.38 224 ILE A CA 1
ATOM 1809 C C . ILE A 1 224 ? -24.024 -6.828 14.366 1.00 90.38 224 ILE A C 1
ATOM 1811 O O . ILE A 1 224 ? -24.881 -6.500 15.184 1.00 90.38 224 ILE A O 1
ATOM 1815 N N . THR A 1 225 ? -24.046 -8.025 13.769 1.00 92.12 225 THR A N 1
ATOM 1816 C CA . THR A 1 225 ? -25.112 -9.002 14.044 1.00 92.12 225 THR A CA 1
ATOM 1817 C C . THR A 1 225 ? -25.120 -9.436 15.508 1.00 92.12 225 THR A C 1
ATOM 1819 O O . THR A 1 225 ? -26.188 -9.482 16.114 1.00 92.12 225 THR A O 1
ATOM 1822 N N . VAL A 1 226 ? -23.946 -9.662 16.107 1.00 90.69 226 VAL A N 1
ATOM 1823 C CA . VAL A 1 226 ? -23.810 -9.979 17.535 1.00 90.69 226 VAL A CA 1
ATOM 1824 C C . VAL A 1 226 ? -24.293 -8.807 18.393 1.00 90.69 226 VAL A C 1
ATOM 1826 O O . VAL A 1 226 ? -25.077 -9.028 19.313 1.00 90.69 226 VAL A O 1
ATOM 1829 N N . GLY A 1 227 ? -23.916 -7.568 18.061 1.00 88.38 227 GLY A N 1
ATOM 1830 C CA . GLY A 1 227 ? -24.402 -6.371 18.756 1.00 88.38 227 GLY A CA 1
ATOM 1831 C C . GLY A 1 227 ? -25.930 -6.246 18.720 1.00 88.38 227 GLY A C 1
ATOM 1832 O O . GLY A 1 227 ? -26.568 -6.077 19.757 1.00 88.38 227 GLY A O 1
ATOM 1833 N N . VAL A 1 228 ? -26.548 -6.431 17.547 1.00 90.50 228 VAL A N 1
ATOM 1834 C CA . VAL A 1 228 ? -28.015 -6.410 17.385 1.00 90.50 228 VAL A CA 1
ATOM 1835 C C . VAL A 1 228 ? -28.694 -7.513 18.201 1.00 90.50 228 VAL A C 1
ATOM 1837 O O . VAL A 1 228 ? -29.727 -7.264 18.823 1.00 90.50 228 VAL A O 1
ATOM 1840 N N . ILE A 1 229 ? -28.127 -8.722 18.227 1.00 92.94 229 ILE A N 1
ATOM 1841 C CA . ILE A 1 229 ? -28.647 -9.836 19.032 1.00 92.94 229 ILE A CA 1
ATOM 1842 C C . ILE A 1 229 ? -28.586 -9.491 20.526 1.00 92.94 229 ILE A C 1
ATOM 1844 O O . ILE A 1 229 ? -29.580 -9.674 21.228 1.00 92.94 229 ILE A O 1
ATOM 1848 N N . ILE A 1 230 ? -27.470 -8.935 21.006 1.00 89.75 230 ILE A N 1
ATOM 1849 C CA . ILE A 1 230 ? -27.303 -8.532 22.410 1.00 89.75 230 ILE A CA 1
ATOM 1850 C C . ILE A 1 230 ? -28.345 -7.481 22.813 1.00 89.75 230 ILE A C 1
ATOM 1852 O O . ILE A 1 230 ? -28.971 -7.617 23.867 1.00 89.75 230 ILE A O 1
ATOM 1856 N N . ILE A 1 231 ? -28.581 -6.483 21.955 1.00 88.50 231 ILE A N 1
ATOM 1857 C CA . ILE A 1 231 ? -29.584 -5.430 22.180 1.00 88.50 231 ILE A CA 1
ATOM 1858 C C . ILE A 1 231 ? -30.996 -6.017 22.259 1.00 88.50 231 ILE A C 1
ATOM 1860 O O . ILE A 1 231 ? -31.786 -5.601 23.105 1.00 88.50 231 ILE A O 1
ATOM 1864 N N . LYS A 1 232 ? -31.321 -6.995 21.402 1.00 91.62 232 LYS A N 1
ATOM 1865 C CA . LYS A 1 232 ? -32.633 -7.660 21.411 1.00 91.62 232 LYS A CA 1
ATOM 1866 C C . LYS A 1 232 ? -32.850 -8.533 22.645 1.00 91.62 232 LYS A C 1
ATOM 1868 O O . LYS A 1 232 ? -33.969 -8.582 23.143 1.00 91.62 232 LYS A O 1
ATOM 1873 N N . ILE A 1 233 ? -31.814 -9.226 23.121 1.00 92.19 233 ILE A N 1
ATOM 1874 C CA . ILE A 1 233 ? -31.913 -10.138 24.272 1.00 92.19 233 ILE A CA 1
ATOM 1875 C C . ILE A 1 233 ? -32.066 -9.367 25.590 1.00 92.19 233 ILE A C 1
ATOM 1877 O O . ILE A 1 233 ? -32.767 -9.836 26.481 1.00 92.19 233 ILE A O 1
ATOM 1881 N N . ASN A 1 234 ? -31.455 -8.183 25.715 1.00 87.62 234 ASN A N 1
ATOM 1882 C CA . ASN A 1 234 ? -31.432 -7.417 26.967 1.00 87.62 234 ASN A CA 1
ATOM 1883 C C . ASN A 1 234 ? -32.108 -6.038 26.832 1.00 87.62 234 ASN A C 1
ATOM 1885 O O . ASN A 1 234 ? -31.451 -5.008 26.994 1.00 87.62 234 ASN A O 1
ATOM 1889 N N . PRO A 1 235 ? -33.425 -5.969 26.564 1.00 82.94 235 PRO A N 1
ATOM 1890 C CA . PRO A 1 235 ? -34.103 -4.695 26.332 1.00 82.94 235 PRO A CA 1
ATOM 1891 C C . PRO A 1 235 ? -34.156 -3.799 27.584 1.00 82.94 235 PRO A C 1
ATOM 1893 O O . PRO A 1 235 ? -34.213 -2.574 27.443 1.00 82.94 235 PRO A O 1
ATOM 1896 N N . GLY A 1 236 ? -34.113 -4.380 28.790 1.00 72.81 236 GLY A N 1
ATOM 1897 C CA . GLY A 1 236 ? -34.264 -3.678 30.066 1.00 72.81 236 GLY A CA 1
ATOM 1898 C C . GLY A 1 236 ? -32.949 -3.494 30.828 1.00 72.81 236 GLY A C 1
ATOM 1899 O O . GLY A 1 236 ? -32.315 -4.472 31.203 1.00 72.81 236 GLY A O 1
ATOM 1900 N N . GLN A 1 237 ? -32.613 -2.230 31.108 1.00 69.50 237 GLN A N 1
ATOM 1901 C CA . GLN A 1 237 ? -31.544 -1.737 31.996 1.00 69.50 237 GLN A CA 1
ATOM 1902 C C . GLN A 1 237 ? -30.090 -1.917 31.504 1.00 69.50 237 GLN A C 1
ATOM 1904 O O . GLN A 1 237 ? -29.444 -2.948 31.682 1.00 69.50 237 GLN A O 1
ATOM 1909 N N . CYS A 1 238 ? -29.540 -0.825 30.954 1.00 71.69 238 CYS A N 1
ATOM 1910 C CA . CYS A 1 238 ? -28.131 -0.690 30.558 1.00 71.69 238 CYS A CA 1
ATOM 1911 C C . CYS A 1 238 ? -27.151 -0.843 31.739 1.00 71.69 238 CYS A C 1
ATOM 1913 O O . CYS A 1 238 ? -26.024 -1.303 31.569 1.00 71.69 238 CYS A O 1
ATOM 1915 N N . GLU A 1 239 ? -27.580 -0.462 32.945 1.00 69.00 239 GLU A N 1
ATOM 1916 C CA . GLU A 1 239 ? -26.704 -0.358 34.118 1.00 69.00 239 GLU A CA 1
ATOM 1917 C C . GLU A 1 239 ? -26.264 -1.721 34.663 1.00 69.00 239 GLU A C 1
ATOM 1919 O O . GLU A 1 239 ? -25.122 -1.874 35.089 1.00 69.00 239 GLU A O 1
ATOM 1924 N N . SER A 1 240 ? -27.129 -2.737 34.598 1.00 70.38 240 SER A N 1
ATOM 1925 C CA . SER A 1 240 ? -26.842 -4.070 35.143 1.00 70.38 240 SER A CA 1
ATOM 1926 C C . SER A 1 240 ? -26.066 -4.974 34.179 1.00 70.38 240 SER A C 1
ATOM 1928 O O . SER A 1 240 ? -25.501 -5.981 34.604 1.00 70.38 240 SER A O 1
ATOM 1930 N N . SER A 1 241 ? -26.016 -4.628 32.888 1.00 77.06 241 SER A N 1
ATOM 1931 C CA . SER A 1 241 ? -25.530 -5.512 31.820 1.00 77.06 241 SER A CA 1
ATOM 1932 C C . SER A 1 241 ? -24.503 -4.878 30.873 1.00 77.06 241 SER A C 1
ATOM 1934 O O . SER A 1 241 ? -24.187 -5.472 29.844 1.00 77.06 241 SER A O 1
ATOM 1936 N N . ALA A 1 242 ? -23.916 -3.725 31.221 1.00 76.69 242 ALA A N 1
ATOM 1937 C CA . ALA A 1 242 ? -22.955 -3.002 30.375 1.00 76.69 242 ALA A CA 1
ATOM 1938 C C . ALA A 1 242 ? -21.822 -3.881 29.807 1.00 76.69 242 ALA A C 1
ATOM 1940 O O . ALA A 1 242 ? -21.466 -3.753 28.639 1.00 76.69 242 ALA A O 1
ATOM 1941 N N . ILE A 1 243 ? -21.293 -4.826 30.595 1.00 81.06 243 ILE A N 1
ATOM 1942 C CA . ILE A 1 243 ? -20.244 -5.759 30.145 1.00 81.06 243 ILE A CA 1
ATOM 1943 C C . ILE A 1 243 ? -20.697 -6.575 28.930 1.00 81.06 243 ILE A C 1
ATOM 1945 O O . ILE A 1 243 ? -19.898 -6.796 28.024 1.00 81.06 243 ILE A O 1
ATOM 1949 N N . ILE A 1 244 ? -21.966 -6.999 28.892 1.00 85.06 244 ILE A N 1
ATOM 1950 C CA . ILE A 1 244 ? -22.511 -7.822 27.807 1.00 85.06 244 ILE A CA 1
ATOM 1951 C C . ILE A 1 244 ? -22.457 -7.053 26.486 1.00 85.06 244 ILE A C 1
ATOM 1953 O O . ILE A 1 244 ? -22.079 -7.621 25.467 1.00 85.06 244 ILE A O 1
ATOM 1957 N N . TYR A 1 245 ? -22.756 -5.755 26.514 1.00 85.94 245 TYR A N 1
ATOM 1958 C CA . TYR A 1 245 ? -22.704 -4.901 25.330 1.00 85.94 245 TYR A CA 1
ATOM 1959 C C . TYR A 1 245 ? -21.285 -4.701 24.800 1.00 85.94 245 TYR A C 1
ATOM 1961 O O . TYR A 1 245 ? -21.111 -4.660 23.594 1.00 85.94 245 TYR A O 1
ATOM 1969 N N . TYR A 1 246 ? -20.262 -4.676 25.659 1.00 86.75 246 TYR A N 1
ATOM 1970 C CA . TYR A 1 246 ? -18.869 -4.551 25.214 1.00 86.75 246 TYR A CA 1
ATOM 1971 C C . TYR A 1 246 ? -18.231 -5.867 24.746 1.00 86.75 246 TYR A C 1
ATOM 1973 O O . TYR A 1 246 ? -17.111 -5.839 24.230 1.00 86.75 246 TYR A O 1
ATOM 1981 N N . ILE A 1 247 ? -18.906 -7.018 24.886 1.00 86.50 247 ILE A N 1
ATOM 1982 C CA . ILE A 1 247 ? -18.376 -8.323 24.447 1.00 86.50 247 ILE A CA 1
ATOM 1983 C C . ILE A 1 247 ? -17.841 -8.278 23.004 1.00 86.50 247 ILE A C 1
ATOM 1985 O O . ILE A 1 247 ? -16.716 -8.738 22.803 1.00 86.50 247 ILE A O 1
ATOM 1989 N N . PRO A 1 248 ? -18.552 -7.720 22.002 1.00 88.75 248 PRO A N 1
ATOM 1990 C CA . PRO A 1 248 ? -18.072 -7.710 20.622 1.00 88.75 248 PRO A CA 1
ATOM 1991 C C . PRO A 1 248 ? -16.747 -6.953 20.468 1.00 88.75 248 PRO A C 1
ATOM 1993 O O . PRO A 1 248 ? -15.812 -7.471 19.855 1.00 88.75 248 PRO A O 1
ATOM 1996 N N . VAL A 1 249 ? -16.627 -5.766 21.073 1.00 89.06 249 VAL A N 1
ATOM 1997 C CA . VAL A 1 249 ? -15.396 -4.957 21.046 1.00 89.06 249 VAL A CA 1
ATOM 1998 C C . VAL A 1 249 ? -14.261 -5.643 21.794 1.00 89.06 249 VAL A C 1
ATOM 2000 O O . VAL A 1 249 ? -13.126 -5.616 21.319 1.00 89.06 249 VAL A O 1
ATOM 2003 N N . VAL A 1 250 ? -14.535 -6.265 22.943 1.00 86.94 250 VAL A N 1
ATOM 2004 C CA . VAL A 1 250 ? -13.520 -6.979 23.732 1.00 86.94 250 VAL A CA 1
ATOM 2005 C C . VAL A 1 250 ? -13.004 -8.190 22.968 1.00 86.94 250 VAL A C 1
ATOM 2007 O O . VAL A 1 250 ? -11.795 -8.321 22.802 1.00 86.94 250 VAL A O 1
ATOM 2010 N N . VAL A 1 251 ? -13.897 -9.028 22.432 1.00 87.06 251 VAL A N 1
ATOM 2011 C CA . VAL A 1 251 ? -13.532 -10.192 21.608 1.00 87.06 251 VAL A CA 1
ATOM 2012 C C . VAL A 1 251 ? -12.703 -9.754 20.409 1.00 87.06 251 VAL A C 1
ATOM 2014 O O . VAL A 1 251 ? -11.665 -10.354 20.121 1.00 87.06 251 VAL A O 1
ATOM 2017 N N . LEU A 1 252 ? -13.128 -8.679 19.741 1.00 88.62 252 LEU A N 1
ATOM 2018 C CA . LEU A 1 252 ? -12.381 -8.106 18.639 1.00 88.62 252 LEU A CA 1
ATOM 2019 C C . LEU A 1 252 ? -10.983 -7.708 19.090 1.00 88.62 252 LEU A C 1
ATOM 2021 O O . LEU A 1 252 ? -10.014 -8.217 18.547 1.00 88.62 252 LEU A O 1
ATOM 2025 N N . SER A 1 253 ? -10.889 -6.840 20.094 1.00 88.19 253 SER A N 1
ATOM 2026 C CA . SER A 1 253 ? -9.649 -6.290 20.647 1.00 88.19 253 SER A CA 1
ATOM 2027 C C . SER A 1 253 ? -8.681 -7.384 21.102 1.00 88.19 253 SER A C 1
ATOM 2029 O O . SER A 1 253 ? -7.478 -7.296 20.876 1.00 88.19 253 SER A O 1
ATOM 2031 N N . THR A 1 254 ? -9.194 -8.468 21.678 1.00 86.12 254 THR A N 1
ATOM 2032 C CA . THR A 1 254 ? -8.405 -9.657 21.999 1.00 86.12 254 THR A CA 1
ATOM 2033 C C . THR A 1 254 ? -7.875 -10.338 20.737 1.00 86.12 254 THR A C 1
ATOM 2035 O O . THR A 1 254 ? -6.680 -10.617 20.648 1.00 86.12 254 THR A O 1
ATOM 2038 N N . LEU A 1 255 ? -8.717 -10.572 19.726 1.00 88.50 255 LEU A N 1
ATOM 2039 C CA . LEU A 1 255 ? -8.281 -11.143 18.448 1.00 88.50 255 LEU A CA 1
ATOM 2040 C C . LEU A 1 255 ? -7.227 -10.254 17.766 1.00 88.50 255 LEU A C 1
ATOM 2042 O O . LEU A 1 255 ? -6.230 -10.758 17.246 1.00 88.50 255 LEU A O 1
ATOM 2046 N N . THR A 1 256 ? -7.415 -8.932 17.791 1.00 88.12 256 THR A N 1
ATOM 2047 C CA . THR A 1 256 ? -6.482 -7.966 17.201 1.00 88.12 256 THR A CA 1
ATOM 2048 C C . THR A 1 256 ? -5.120 -8.005 17.913 1.00 88.12 256 THR A C 1
ATOM 2050 O O . THR A 1 256 ? -4.086 -7.993 17.237 1.00 88.12 256 THR A O 1
ATOM 2053 N N . LEU A 1 257 ? -5.105 -8.155 19.245 1.00 88.88 257 LEU A N 1
ATOM 2054 C CA . LEU A 1 257 ? -3.886 -8.330 20.040 1.00 88.88 257 LEU A CA 1
ATOM 2055 C C . LEU A 1 257 ? -3.110 -9.600 19.692 1.00 88.88 257 LEU A C 1
ATOM 2057 O O . LEU A 1 257 ? -1.891 -9.581 19.786 1.00 88.88 257 LEU A O 1
ATOM 2061 N N . PHE A 1 258 ? -3.763 -10.685 19.271 1.00 88.19 258 PHE A N 1
ATOM 2062 C CA . PHE A 1 258 ? -3.052 -11.887 18.818 1.00 88.19 258 PHE A CA 1
ATOM 2063 C C . PHE A 1 258 ? -2.556 -11.764 17.371 1.00 88.19 258 PHE A C 1
ATOM 2065 O O . PHE A 1 258 ? -1.444 -12.190 17.049 1.00 88.19 258 PHE A O 1
ATOM 2072 N N . LEU A 1 259 ? -3.357 -11.159 16.489 1.00 89.50 259 LEU A N 1
ATOM 2073 C CA . LEU A 1 259 ? -3.039 -11.064 15.062 1.00 89.50 259 LEU A CA 1
ATOM 2074 C C . LEU A 1 259 ? -1.891 -10.091 14.760 1.00 89.50 259 LEU A C 1
ATOM 2076 O O . LEU A 1 259 ? -1.035 -10.398 13.930 1.00 89.50 259 LEU A O 1
ATOM 2080 N N . ILE A 1 260 ? -1.843 -8.923 15.411 1.00 88.81 260 ILE A N 1
ATOM 2081 C CA . ILE A 1 260 ? -0.829 -7.898 15.107 1.00 88.81 260 ILE A CA 1
ATOM 2082 C C . ILE A 1 260 ? 0.605 -8.389 15.403 1.00 88.81 260 ILE A C 1
ATOM 2084 O O . ILE A 1 260 ? 1.451 -8.261 14.514 1.00 88.81 260 ILE A O 1
ATOM 2088 N N . PRO A 1 261 ? 0.913 -8.994 16.569 1.00 87.81 261 PRO A N 1
ATOM 2089 C CA . PRO A 1 261 ? 2.216 -9.601 16.840 1.00 87.81 261 PRO A CA 1
ATOM 2090 C C . PRO A 1 261 ? 2.601 -10.673 15.830 1.00 87.81 261 PRO A C 1
ATOM 2092 O O . PRO A 1 261 ? 3.737 -10.693 15.361 1.00 87.81 261 PRO A O 1
ATOM 2095 N N . PHE A 1 262 ? 1.655 -11.537 15.454 1.00 89.44 262 PHE A N 1
ATOM 2096 C CA . PHE A 1 262 ? 1.896 -12.560 14.443 1.00 89.44 262 PHE A CA 1
ATOM 2097 C C . PHE A 1 262 ? 2.338 -11.931 13.114 1.00 89.44 262 PHE A C 1
ATOM 2099 O O . PHE A 1 262 ? 3.370 -12.318 12.558 1.00 89.44 262 PHE A O 1
ATOM 2106 N N . PHE A 1 263 ? 1.627 -10.900 12.642 1.00 89.19 263 PHE A N 1
ATOM 2107 C CA . PHE A 1 263 ? 2.040 -10.170 11.443 1.00 89.19 263 PHE A CA 1
ATOM 2108 C C . PHE A 1 263 ? 3.393 -9.497 11.629 1.00 89.19 263 PHE A C 1
ATOM 2110 O O . PHE A 1 263 ? 4.216 -9.574 10.724 1.00 89.19 263 PHE A O 1
ATOM 2117 N N . LEU A 1 264 ? 3.670 -8.893 12.785 1.00 87.62 264 LEU A N 1
ATOM 2118 C CA . LEU A 1 264 ? 4.956 -8.255 13.055 1.00 87.62 264 LEU A CA 1
ATOM 2119 C C . LEU A 1 264 ? 6.121 -9.259 13.000 1.00 87.62 264 LEU A C 1
ATOM 2121 O O . LEU A 1 264 ? 7.141 -8.965 12.376 1.00 87.62 264 LEU A O 1
ATOM 2125 N N . ILE A 1 265 ? 5.979 -10.455 13.583 1.00 88.00 265 ILE A N 1
ATOM 2126 C CA . ILE A 1 265 ? 6.996 -11.519 13.502 1.00 88.00 265 ILE A CA 1
ATOM 2127 C C . ILE A 1 265 ? 7.237 -11.911 12.045 1.00 88.00 265 ILE A C 1
ATOM 2129 O O . ILE A 1 265 ? 8.376 -11.941 11.581 1.00 88.00 265 ILE A O 1
ATOM 2133 N N . GLU A 1 266 ? 6.176 -12.196 11.298 1.00 88.62 266 GLU A N 1
ATOM 2134 C CA . GLU A 1 266 ? 6.318 -12.646 9.916 1.00 88.62 266 GLU A CA 1
ATOM 2135 C C . GLU A 1 266 ? 6.878 -11.555 8.995 1.00 88.62 266 GLU A C 1
ATOM 2137 O O . GLU A 1 266 ? 7.704 -11.813 8.120 1.00 88.62 266 GLU A O 1
ATOM 2142 N N . LEU A 1 267 ? 6.479 -10.307 9.220 1.00 85.62 267 LEU A N 1
ATOM 2143 C CA . LEU A 1 267 ? 6.973 -9.150 8.487 1.00 85.62 267 LEU A CA 1
ATOM 2144 C C . LEU A 1 267 ? 8.448 -8.877 8.825 1.00 85.62 267 LEU A C 1
ATOM 2146 O O . LEU A 1 267 ? 9.241 -8.616 7.925 1.00 85.62 267 LEU A O 1
ATOM 2150 N N . THR A 1 268 ? 8.869 -9.009 10.084 1.00 84.56 268 THR A N 1
ATOM 2151 C CA . THR A 1 268 ? 10.276 -8.793 10.486 1.00 84.56 268 THR A CA 1
ATOM 2152 C C . THR A 1 268 ? 11.240 -9.862 9.966 1.00 84.56 268 THR A C 1
ATOM 2154 O O . THR A 1 268 ? 12.427 -9.564 9.791 1.00 84.56 268 THR A O 1
ATOM 2157 N N . LYS A 1 269 ? 10.753 -11.069 9.637 1.00 84.94 269 LYS A N 1
ATOM 2158 C CA . LYS A 1 269 ? 11.533 -12.071 8.885 1.00 84.94 269 LYS A CA 1
ATOM 2159 C C . LYS A 1 269 ? 11.892 -11.573 7.482 1.00 84.94 269 LYS A C 1
ATOM 2161 O O . LYS A 1 269 ? 12.966 -11.895 6.973 1.00 84.94 269 LYS A O 1
ATOM 2166 N N . SER A 1 270 ? 11.042 -10.748 6.870 1.00 80.94 270 SER A N 1
ATOM 2167 C CA . SER A 1 270 ? 11.324 -10.156 5.565 1.00 80.94 270 SER A CA 1
ATOM 2168 C C . SER A 1 270 ? 12.259 -8.954 5.676 1.00 80.94 270 SER A C 1
ATOM 2170 O O . SER A 1 270 ? 11.959 -7.947 6.318 1.00 80.94 270 SER A O 1
ATOM 2172 N N . LYS A 1 271 ? 13.399 -9.022 4.979 1.00 76.56 271 LYS A N 1
ATOM 2173 C CA . LYS A 1 271 ? 14.328 -7.886 4.832 1.00 76.56 271 LYS A CA 1
ATOM 2174 C C . LYS A 1 271 ? 13.734 -6.730 4.006 1.00 76.56 271 LYS A C 1
ATOM 2176 O O . LYS A 1 271 ? 14.321 -5.654 3.990 1.00 76.56 271 LYS A O 1
ATOM 2181 N N . ALA A 1 272 ? 12.604 -6.932 3.321 1.00 74.12 272 ALA A N 1
ATOM 2182 C CA . ALA A 1 272 ? 12.050 -5.956 2.382 1.00 74.12 272 ALA A CA 1
ATOM 2183 C C . ALA A 1 272 ? 11.328 -4.772 3.052 1.00 74.12 272 ALA A C 1
ATOM 2185 O O . ALA A 1 272 ? 11.069 -3.760 2.402 1.00 74.12 272 ALA A O 1
ATOM 2186 N N . ILE A 1 273 ? 10.990 -4.875 4.339 1.00 81.06 273 ILE A N 1
ATOM 2187 C CA . ILE A 1 273 ? 10.100 -3.910 4.989 1.00 81.06 273 ILE A CA 1
ATOM 2188 C C . ILE A 1 273 ? 10.873 -2.723 5.547 1.00 81.06 273 ILE A C 1
ATOM 2190 O O . ILE A 1 273 ? 11.838 -2.877 6.295 1.00 81.06 273 ILE A O 1
ATOM 2194 N N . ASN A 1 274 ? 10.387 -1.521 5.229 1.00 83.06 274 ASN A N 1
ATOM 2195 C CA . ASN A 1 274 ? 10.915 -0.275 5.768 1.00 83.06 274 ASN A CA 1
ATOM 2196 C C . ASN A 1 274 ? 10.796 -0.237 7.306 1.00 83.06 274 ASN A C 1
ATOM 2198 O O . ASN A 1 274 ? 9.747 -0.571 7.863 1.00 83.06 274 ASN A O 1
ATOM 2202 N N . ARG A 1 275 ? 11.835 0.249 7.999 1.00 84.44 275 ARG A N 1
ATOM 2203 C CA . ARG A 1 275 ? 11.845 0.420 9.466 1.00 84.44 275 ARG A CA 1
ATOM 2204 C C . ARG A 1 275 ? 10.671 1.265 9.967 1.00 84.44 275 ARG A C 1
ATOM 2206 O O . ARG A 1 275 ? 10.147 0.995 11.041 1.00 84.44 275 ARG A O 1
ATOM 2213 N N . ILE A 1 276 ? 10.223 2.242 9.176 1.00 86.69 276 ILE A N 1
ATOM 2214 C CA . ILE A 1 276 ? 9.069 3.092 9.510 1.00 86.69 276 ILE A CA 1
ATOM 2215 C C . ILE A 1 276 ? 7.784 2.260 9.624 1.00 86.69 276 ILE A C 1
ATOM 2217 O O . ILE A 1 276 ? 7.025 2.441 10.568 1.00 86.69 276 ILE A O 1
ATOM 2221 N N . ASN A 1 277 ? 7.570 1.294 8.723 1.00 86.56 277 ASN A N 1
ATOM 2222 C CA . ASN A 1 277 ? 6.402 0.408 8.781 1.00 86.56 277 ASN A CA 1
ATOM 2223 C C . ASN A 1 277 ? 6.468 -0.557 9.971 1.00 86.56 277 ASN A C 1
ATOM 2225 O O . ASN A 1 277 ? 5.437 -0.901 10.541 1.00 86.56 277 ASN A O 1
ATOM 2229 N N . GLN A 1 278 ? 7.672 -0.988 10.361 1.00 87.81 278 GLN A N 1
ATOM 2230 C CA . GLN A 1 278 ? 7.855 -1.789 11.574 1.00 87.81 278 GLN A CA 1
ATOM 2231 C C . GLN A 1 278 ? 7.497 -0.980 12.822 1.00 87.81 278 GLN A C 1
ATOM 2233 O O . GLN A 1 278 ? 6.755 -1.464 13.670 1.00 87.81 278 GLN A O 1
ATOM 2238 N N . LEU A 1 279 ? 7.967 0.266 12.901 1.00 87.50 279 LEU A N 1
ATOM 2239 C CA . LEU A 1 279 ? 7.661 1.178 13.999 1.00 87.50 279 LEU A CA 1
ATOM 2240 C C . LEU A 1 279 ? 6.159 1.499 14.066 1.00 87.50 279 LEU A C 1
ATOM 2242 O O . LEU A 1 279 ? 5.587 1.446 15.146 1.00 87.50 279 LEU A O 1
ATOM 2246 N N . ASP A 1 280 ? 5.507 1.747 12.929 1.00 90.06 280 ASP A N 1
ATOM 2247 C CA . ASP A 1 280 ? 4.050 1.930 12.812 1.00 90.06 280 ASP A CA 1
ATOM 2248 C C . ASP A 1 280 ? 3.269 0.750 13.426 1.00 90.06 280 ASP A C 1
ATOM 2250 O O . ASP A 1 280 ? 2.389 0.949 14.266 1.00 90.06 280 ASP A O 1
ATOM 2254 N N . MET A 1 281 ? 3.642 -0.489 13.081 1.00 89.38 281 MET A N 1
ATOM 2255 C CA . MET A 1 281 ? 3.032 -1.694 13.659 1.00 89.38 281 MET A CA 1
ATOM 2256 C C . MET A 1 281 ? 3.284 -1.829 15.162 1.00 89.38 281 MET A C 1
ATOM 2258 O O . MET A 1 281 ? 2.364 -2.174 15.900 1.00 89.38 281 MET A O 1
ATOM 2262 N N . VAL A 1 282 ? 4.508 -1.552 15.621 1.00 89.19 282 VAL A N 1
ATOM 2263 C CA . VAL A 1 282 ? 4.873 -1.619 17.045 1.00 89.19 282 VAL A CA 1
ATOM 2264 C C . VAL A 1 282 ? 4.101 -0.581 17.856 1.00 89.19 282 VAL A C 1
ATOM 2266 O O . VAL A 1 282 ? 3.551 -0.926 18.898 1.00 89.19 282 VAL A O 1
ATOM 2269 N N . ILE A 1 283 ? 4.013 0.663 17.373 1.00 88.31 283 ILE A N 1
ATOM 2270 C CA . ILE A 1 283 ? 3.238 1.723 18.028 1.00 88.31 283 ILE A CA 1
ATOM 2271 C C . ILE A 1 283 ? 1.765 1.334 18.087 1.00 88.31 283 ILE A C 1
ATOM 2273 O O . ILE A 1 283 ? 1.169 1.395 19.158 1.00 88.31 283 ILE A O 1
ATOM 2277 N N . SER A 1 284 ? 1.182 0.883 16.974 1.00 88.06 284 SER A N 1
ATOM 2278 C CA . SER A 1 284 ? -0.231 0.488 16.957 1.00 88.06 284 SER A CA 1
ATOM 2279 C C . SER A 1 284 ? -0.522 -0.675 17.896 1.00 88.06 284 SER A C 1
ATOM 2281 O O . SER A 1 284 ? -1.530 -0.653 18.600 1.00 88.06 284 SER A O 1
ATOM 2283 N N . TYR A 1 285 ? 0.372 -1.664 17.951 1.00 88.81 285 TYR A N 1
ATOM 2284 C CA . TYR A 1 285 ? 0.269 -2.770 18.893 1.00 88.81 285 TYR A CA 1
ATOM 2285 C C . TYR A 1 285 ? 0.332 -2.294 20.347 1.00 88.81 285 TYR A C 1
ATOM 2287 O O . TYR A 1 285 ? -0.537 -2.624 21.150 1.00 88.81 285 TYR A O 1
ATOM 2295 N N . PHE A 1 286 ? 1.345 -1.493 20.678 1.00 88.50 286 PHE A N 1
ATOM 2296 C CA . PHE A 1 286 ? 1.567 -1.002 22.032 1.00 88.50 286 PHE A CA 1
ATOM 2297 C C . PHE A 1 286 ? 0.405 -0.140 22.523 1.00 88.50 286 PHE A C 1
ATOM 2299 O O . PHE A 1 286 ? -0.066 -0.324 23.645 1.00 88.50 286 PHE A O 1
ATOM 2306 N N . THR A 1 287 ? -0.116 0.752 21.677 1.00 87.38 287 THR A N 1
ATOM 2307 C CA . THR A 1 287 ? -1.281 1.553 22.048 1.00 87.38 287 THR A CA 1
ATOM 2308 C C . THR A 1 287 ? -2.510 0.683 22.243 1.00 87.38 287 THR A C 1
ATOM 2310 O O . THR A 1 287 ? -3.215 0.862 23.234 1.00 87.38 287 THR A O 1
ATOM 2313 N N . LEU A 1 288 ? -2.787 -0.257 21.336 1.00 86.62 288 LEU A N 1
ATOM 2314 C CA . LEU A 1 288 ? -3.913 -1.175 21.486 1.00 86.62 288 LEU A CA 1
ATOM 2315 C C . LEU A 1 288 ? -3.817 -1.945 22.813 1.00 86.62 288 LEU A C 1
ATOM 2317 O O . LEU A 1 288 ? -4.790 -2.001 23.560 1.00 86.62 288 LEU A O 1
ATOM 2321 N N . TYR A 1 289 ? -2.628 -2.453 23.142 1.00 87.94 289 TYR A N 1
ATOM 2322 C CA . TYR A 1 289 ? -2.351 -3.146 24.397 1.00 87.94 289 TYR A CA 1
ATOM 2323 C C . TYR A 1 289 ? -2.601 -2.263 25.627 1.00 87.94 289 TYR A C 1
ATOM 2325 O O . TYR A 1 289 ? -3.360 -2.656 26.512 1.00 87.94 289 TYR A O 1
ATOM 2333 N N . ILE A 1 290 ? -2.050 -1.043 25.663 1.00 86.81 290 ILE A N 1
ATOM 2334 C CA . ILE A 1 290 ? -2.316 -0.079 26.745 1.00 86.81 290 ILE A CA 1
ATOM 2335 C C . ILE A 1 290 ? -3.808 0.224 26.854 1.00 86.81 290 ILE A C 1
ATOM 2337 O O . ILE A 1 290 ? -4.344 0.289 27.953 1.00 86.81 290 ILE A O 1
ATOM 2341 N N . SER A 1 291 ? -4.489 0.398 25.727 1.00 85.62 291 SER A N 1
ATOM 2342 C CA . SER A 1 291 ? -5.905 0.765 25.708 1.00 85.62 291 SER A CA 1
ATOM 2343 C C . SER A 1 291 ? -6.780 -0.339 26.284 1.00 85.62 291 SER A C 1
ATOM 2345 O O . SER A 1 291 ? -7.698 -0.058 27.046 1.00 85.62 291 SER A O 1
ATOM 2347 N N . ILE A 1 292 ? -6.459 -1.596 25.976 1.00 85.31 292 ILE A N 1
ATOM 2348 C CA . ILE A 1 292 ? -7.146 -2.765 26.528 1.00 85.31 292 ILE A CA 1
ATOM 2349 C C . ILE A 1 292 ? -6.838 -2.915 28.016 1.00 85.31 292 ILE A C 1
ATOM 2351 O O . ILE A 1 292 ? -7.751 -3.178 28.790 1.00 85.31 292 ILE A O 1
ATOM 2355 N N . LEU A 1 293 ? -5.593 -2.684 28.445 1.00 85.06 293 LEU A N 1
ATOM 2356 C CA . LEU A 1 293 ? -5.250 -2.666 29.869 1.00 85.06 293 LEU A CA 1
ATOM 2357 C C . LEU A 1 293 ? -5.997 -1.571 30.633 1.00 85.06 293 LEU A C 1
ATOM 2359 O O . LEU A 1 293 ? -6.496 -1.837 31.721 1.00 85.06 293 LEU A O 1
ATOM 2363 N N . LEU A 1 294 ? -6.094 -0.361 30.079 1.00 84.19 294 LEU A N 1
ATOM 2364 C CA . LEU A 1 294 ? -6.849 0.740 30.681 1.00 84.19 294 LEU A CA 1
ATOM 2365 C C . LEU A 1 294 ? -8.345 0.431 30.715 1.00 84.19 294 LEU A C 1
ATOM 2367 O O . LEU A 1 294 ? -8.985 0.650 31.738 1.00 84.19 294 LEU A O 1
ATOM 2371 N N . PHE A 1 295 ? -8.887 -0.132 29.635 1.00 83.56 295 PHE A N 1
ATOM 2372 C CA . PHE A 1 295 ? -10.280 -0.558 29.567 1.00 83.56 295 PHE A CA 1
ATOM 2373 C C . PHE A 1 295 ? -10.587 -1.630 30.623 1.00 83.56 295 PHE A C 1
ATOM 2375 O O . PHE A 1 295 ? -11.499 -1.461 31.426 1.00 83.56 295 PHE A O 1
ATOM 2382 N N . ILE A 1 296 ? -9.778 -2.686 30.706 1.00 80.50 296 ILE A N 1
ATOM 2383 C CA . ILE A 1 296 ? -9.923 -3.749 31.711 1.00 80.50 296 ILE A CA 1
ATOM 2384 C C . ILE A 1 296 ? -9.720 -3.186 33.120 1.00 80.50 296 ILE A C 1
ATOM 2386 O O . ILE A 1 296 ? -10.534 -3.436 34.002 1.00 80.50 296 ILE A O 1
ATOM 2390 N N . GLY A 1 297 ? -8.698 -2.359 33.333 1.00 77.19 297 GLY A N 1
ATOM 2391 C CA . GLY A 1 297 ? -8.470 -1.680 34.608 1.00 77.19 297 GLY A CA 1
ATOM 2392 C C . GLY A 1 297 ? -9.654 -0.811 35.037 1.00 77.19 297 GLY A C 1
ATOM 2393 O O . GLY A 1 297 ? -9.957 -0.743 36.225 1.00 77.19 297 GLY A O 1
ATOM 2394 N N . SER A 1 298 ? -10.363 -0.203 34.081 1.00 75.00 298 SER A N 1
ATOM 2395 C CA . SER A 1 298 ? -11.580 0.567 34.347 1.00 75.00 298 SER A CA 1
ATOM 2396 C C . SER A 1 298 ? -12.792 -0.302 34.676 1.00 75.00 298 SER A C 1
ATOM 2398 O O . SER A 1 298 ? -13.600 0.095 35.507 1.00 75.00 298 SER A O 1
ATOM 2400 N N . LEU A 1 299 ? -12.897 -1.493 34.075 1.00 69.88 299 LEU A N 1
ATOM 2401 C CA . LEU A 1 299 ? -13.950 -2.463 34.389 1.00 69.88 299 LEU A CA 1
ATOM 2402 C C . LEU A 1 299 ? -13.763 -3.096 35.772 1.00 69.88 299 LEU A C 1
ATOM 2404 O O . LEU A 1 299 ? -14.738 -3.468 36.419 1.00 69.88 299 LEU A O 1
ATOM 2408 N N . PHE A 1 300 ? -12.511 -3.244 36.210 1.00 67.12 300 PHE A N 1
ATOM 2409 C CA . PHE A 1 300 ? -12.145 -3.970 37.423 1.00 67.12 300 PHE A CA 1
ATOM 2410 C C . PHE A 1 300 ? -11.490 -3.081 38.478 1.00 67.12 300 PHE A C 1
ATOM 2412 O O . PHE A 1 300 ? -10.675 -3.584 39.244 1.00 67.12 300 PHE A O 1
ATOM 2419 N N . TYR A 1 301 ? -11.788 -1.777 38.539 1.00 61.47 301 TYR A N 1
ATOM 2420 C CA . TYR A 1 301 ? -11.174 -0.898 39.540 1.00 61.47 301 TYR A CA 1
ATOM 2421 C C . TYR A 1 301 ? -11.420 -1.450 40.958 1.00 61.47 301 TYR A C 1
ATOM 2423 O O . TYR A 1 301 ? -12.517 -1.357 41.511 1.00 61.47 301 TYR A O 1
ATOM 2431 N N . PHE A 1 302 ? -10.386 -2.081 41.522 1.00 52.03 302 PHE A N 1
ATOM 2432 C CA . PHE A 1 302 ? -10.430 -2.787 42.795 1.00 52.03 302 PHE A CA 1
ATOM 2433 C C . PHE A 1 302 ? -10.436 -1.760 43.925 1.00 52.03 302 PHE A C 1
ATOM 2435 O O . PHE A 1 302 ? -9.384 -1.289 44.362 1.00 52.03 302 PHE A O 1
ATOM 2442 N N . TYR A 1 303 ? -11.620 -1.408 44.422 1.00 47.56 303 TYR A N 1
ATOM 2443 C CA . TYR A 1 303 ? -11.717 -0.615 45.640 1.00 47.56 303 TYR A CA 1
ATOM 2444 C C . TYR A 1 303 ? -11.257 -1.468 46.830 1.00 47.56 303 TYR A C 1
ATOM 2446 O O . TYR A 1 303 ? -11.962 -2.367 47.290 1.00 47.56 303 TYR A O 1
ATOM 2454 N N . ARG A 1 304 ? -10.044 -1.206 47.329 1.00 45.69 304 ARG A N 1
ATOM 2455 C CA . ARG A 1 304 ? -9.479 -1.862 48.518 1.00 45.69 304 ARG A CA 1
ATOM 2456 C C . ARG A 1 304 ? -10.058 -1.226 49.787 1.00 45.69 304 ARG A C 1
ATOM 2458 O O . ARG A 1 304 ? -9.369 -0.506 50.504 1.00 45.69 304 ARG A O 1
ATOM 2465 N N . GLY A 1 305 ? -11.338 -1.484 50.050 1.00 50.38 305 GLY A N 1
ATOM 2466 C CA . GLY A 1 305 ? -11.976 -1.187 51.333 1.00 50.38 305 GLY A CA 1
ATOM 2467 C C . GLY A 1 305 ? -11.408 -2.091 52.429 1.00 50.38 305 GLY A C 1
ATOM 2468 O O . GLY A 1 305 ? -11.233 -3.290 52.222 1.00 50.38 305 GLY A O 1
ATOM 2469 N N . LYS A 1 306 ? -11.074 -1.514 53.588 1.00 53.47 306 LYS A N 1
ATOM 2470 C CA . LYS A 1 306 ? -10.189 -2.136 54.586 1.00 53.47 306 LYS A CA 1
ATOM 2471 C C . LYS A 1 306 ? -10.738 -3.418 55.236 1.00 53.47 306 LYS A C 1
ATOM 2473 O O . LYS A 1 306 ? -9.915 -4.190 55.702 1.00 53.47 306 LYS A O 1
ATOM 2478 N N . ASN A 1 307 ? -12.056 -3.678 55.228 1.00 53.94 307 ASN A N 1
ATOM 2479 C CA . ASN A 1 307 ? -12.645 -4.732 56.074 1.00 53.94 307 ASN A CA 1
ATOM 2480 C C . ASN A 1 307 ? -13.688 -5.688 55.445 1.00 53.94 307 ASN A C 1
ATOM 2482 O O . ASN A 1 307 ? -14.159 -6.558 56.165 1.00 53.94 307 ASN A O 1
ATOM 2486 N N . GLU A 1 308 ? -14.020 -5.650 54.148 1.00 57.62 308 GLU A N 1
ATOM 2487 C CA . GLU A 1 308 ? -14.885 -6.696 53.559 1.00 57.62 308 GLU A CA 1
ATOM 2488 C C . GLU A 1 308 ? -14.480 -7.062 52.127 1.00 57.62 308 GLU A C 1
ATOM 2490 O O . GLU A 1 308 ? -14.830 -6.387 51.160 1.00 57.62 308 GLU A O 1
ATOM 2495 N N . LEU A 1 309 ? -13.812 -8.210 51.973 1.00 54.69 309 LEU A N 1
ATOM 2496 C CA . LEU A 1 309 ? -13.470 -8.822 50.680 1.00 54.69 309 LEU A CA 1
ATOM 2497 C C . LEU A 1 309 ? -14.711 -9.044 49.778 1.00 54.69 309 LEU A C 1
ATOM 2499 O O . LEU A 1 309 ? -14.590 -9.152 48.561 1.00 54.69 309 LEU A O 1
ATOM 2503 N N . LYS A 1 310 ? -15.915 -9.064 50.369 1.00 53.66 310 LYS A N 1
ATOM 2504 C CA . LYS A 1 310 ? -17.206 -9.234 49.684 1.00 53.66 310 LYS A CA 1
ATOM 2505 C C . LYS A 1 310 ? -17.757 -7.940 49.057 1.00 53.66 310 LYS A C 1
ATOM 2507 O O . LYS A 1 310 ? -18.575 -8.022 48.147 1.00 53.66 310 LYS A O 1
ATOM 2512 N N . SER A 1 311 ? -17.284 -6.764 49.481 1.00 51.75 311 SER A N 1
ATOM 2513 C CA . SER A 1 311 ? -17.662 -5.452 48.915 1.00 51.75 311 SER A CA 1
ATOM 2514 C C . SER A 1 311 ? -16.886 -5.112 47.629 1.00 51.75 311 SER A C 1
ATOM 2516 O O . SER A 1 311 ? -17.349 -4.324 46.805 1.00 51.75 311 SER A O 1
ATOM 2518 N N . ILE A 1 312 ? -15.748 -5.774 47.395 1.00 50.38 312 ILE A N 1
ATOM 2519 C CA . ILE A 1 312 ? -14.804 -5.466 46.306 1.00 50.38 312 ILE A CA 1
ATOM 2520 C C . ILE A 1 312 ? -15.420 -5.637 44.908 1.00 50.38 312 ILE A C 1
ATOM 2522 O O . ILE A 1 312 ? -15.075 -4.892 43.993 1.00 50.38 312 ILE A O 1
ATOM 2526 N N . VAL A 1 313 ? -16.356 -6.574 44.724 1.00 51.69 313 VAL A N 1
ATOM 2527 C CA . VAL A 1 313 ? -16.929 -6.844 43.392 1.00 51.69 313 VAL A CA 1
ATOM 2528 C C . VAL A 1 313 ? -18.103 -5.920 43.044 1.00 51.69 313 VAL A C 1
ATOM 2530 O O . VAL A 1 313 ? -18.377 -5.680 41.871 1.00 51.69 313 VAL A O 1
ATOM 2533 N N . ASN A 1 314 ? -18.768 -5.330 44.037 1.00 50.03 314 ASN A N 1
ATOM 2534 C CA . ASN A 1 314 ? -20.014 -4.595 43.799 1.00 50.03 314 ASN A CA 1
ATOM 2535 C C . ASN A 1 314 ? -19.805 -3.137 43.365 1.00 50.03 314 ASN A C 1
ATOM 2537 O O . ASN A 1 314 ? -20.747 -2.506 42.897 1.00 50.03 314 ASN A O 1
ATOM 2541 N N . HIS A 1 315 ? -18.584 -2.605 43.483 1.00 50.12 315 HIS A N 1
ATOM 2542 C CA . HIS A 1 315 ? -18.287 -1.198 43.179 1.00 50.12 315 HIS A CA 1
ATOM 2543 C C . HIS A 1 315 ? -17.461 -0.981 41.900 1.00 50.12 315 HIS A C 1
ATOM 2545 O O . HIS A 1 315 ? -17.388 0.145 41.415 1.00 50.12 315 HIS A O 1
ATOM 2551 N N . GLY A 1 316 ? -16.892 -2.040 41.310 1.00 45.22 316 GLY A N 1
ATOM 2552 C CA . GLY A 1 316 ? -16.028 -1.942 40.122 1.00 45.22 316 GLY A CA 1
ATOM 2553 C C . GLY A 1 316 ? -16.758 -1.625 38.808 1.00 45.22 316 GLY A C 1
ATOM 2554 O O . GLY A 1 316 ? -16.167 -1.033 37.914 1.00 45.22 316 GLY A O 1
ATOM 2555 N N . LEU A 1 317 ? -18.058 -1.938 38.698 1.00 47.69 317 LEU A N 1
ATOM 2556 C CA . LEU A 1 317 ? -18.858 -1.697 37.481 1.00 47.69 317 LEU A CA 1
ATOM 2557 C C . LEU A 1 317 ? -19.393 -0.255 37.336 1.00 47.69 317 LEU A C 1
ATOM 2559 O O . LEU A 1 317 ? -20.045 0.071 36.343 1.00 47.69 317 LEU A O 1
ATOM 2563 N N . VAL A 1 318 ? -19.171 0.612 38.327 1.00 46.09 318 VAL A N 1
ATOM 2564 C CA . VAL A 1 318 ? -20.078 1.737 38.635 1.00 46.09 318 VAL A CA 1
ATOM 2565 C C . VAL A 1 318 ? -19.895 2.985 37.755 1.00 46.09 318 VAL A C 1
ATOM 2567 O O . VAL A 1 318 ? -20.512 4.007 38.006 1.00 46.09 318 VAL A O 1
ATOM 2570 N N . ASN A 1 319 ? -19.163 2.928 36.638 1.00 54.41 319 ASN A N 1
ATOM 2571 C CA . ASN A 1 319 ? -19.290 3.973 35.612 1.00 54.41 319 ASN A CA 1
ATOM 2572 C C . ASN A 1 319 ? -19.130 3.436 34.186 1.00 54.41 319 ASN A C 1
ATOM 2574 O O . ASN A 1 319 ? -18.292 3.888 33.409 1.00 54.41 319 ASN A O 1
ATOM 2578 N N . ALA A 1 320 ? -20.010 2.513 33.792 1.00 52.22 320 ALA A N 1
ATOM 2579 C CA . ALA A 1 320 ? -20.152 2.079 32.398 1.00 52.22 320 ALA A CA 1
ATOM 2580 C C . ALA A 1 320 ? -20.221 3.252 31.390 1.00 52.22 320 ALA A C 1
ATOM 2582 O O . ALA A 1 320 ? -19.742 3.118 30.264 1.00 52.22 320 ALA A O 1
ATOM 2583 N N . LYS A 1 321 ? -20.719 4.427 31.813 1.00 61.81 321 LYS A N 1
ATOM 2584 C CA . LYS A 1 321 ? -20.782 5.657 31.003 1.00 61.81 321 LYS A CA 1
ATOM 2585 C C . LYS A 1 321 ? -19.410 6.206 30.577 1.00 61.81 321 LYS A C 1
ATOM 2587 O O . LYS A 1 321 ? -19.330 6.821 29.523 1.00 61.81 321 LYS A O 1
ATOM 2592 N N . SER A 1 322 ? -18.336 5.992 31.345 1.00 64.62 322 SER A N 1
ATOM 2593 C CA . SER A 1 322 ? -16.984 6.459 30.984 1.00 64.62 322 SER A CA 1
ATOM 2594 C C . SER A 1 322 ? -16.139 5.400 30.273 1.00 64.62 322 SER A C 1
ATOM 2596 O O . SER A 1 322 ? -15.098 5.730 29.709 1.00 64.62 322 SER A O 1
ATOM 2598 N N . SER A 1 323 ? -16.575 4.137 30.265 1.00 74.88 323 SER A N 1
ATOM 2599 C CA . SER A 1 323 ? -15.777 3.029 29.724 1.00 74.88 323 SER A CA 1
ATOM 2600 C C . SER A 1 323 ? -15.542 3.113 28.204 1.00 74.88 323 SER A C 1
ATOM 2602 O O . SER A 1 323 ? -14.474 2.738 27.719 1.00 74.88 323 SER A O 1
ATOM 2604 N N . SER A 1 324 ? -16.472 3.703 27.447 1.00 83.06 324 SER A N 1
ATOM 2605 C CA . SER A 1 324 ? -16.310 3.964 26.008 1.00 83.06 324 SER A CA 1
ATOM 2606 C C . SER A 1 324 ? -15.194 4.975 25.707 1.00 83.06 324 SER A C 1
ATOM 2608 O O . SER A 1 324 ? -14.520 4.876 24.676 1.00 83.06 324 SER A O 1
ATOM 2610 N N . LEU A 1 325 ? -14.925 5.916 26.623 1.00 84.12 325 LEU A N 1
ATOM 2611 C CA . LEU A 1 325 ? -13.894 6.945 26.450 1.00 84.12 325 LEU A CA 1
ATOM 2612 C C . LEU A 1 325 ? -12.486 6.343 26.363 1.00 84.12 325 LEU A C 1
ATOM 2614 O O . LEU A 1 325 ? -11.621 6.922 25.708 1.00 84.12 325 LEU A O 1
ATOM 2618 N N . PHE A 1 326 ? -12.238 5.160 26.937 1.00 85.12 326 PHE A N 1
ATOM 2619 C CA . PHE A 1 326 ? -10.933 4.497 26.817 1.00 85.12 326 PHE A CA 1
ATOM 2620 C C . PHE A 1 326 ? -10.609 4.095 25.378 1.00 85.12 326 PHE A C 1
ATOM 2622 O O . PHE A 1 326 ? -9.438 4.092 24.999 1.00 85.12 326 PHE A O 1
ATOM 2629 N N . PHE A 1 327 ? -11.624 3.848 24.544 1.00 86.50 327 PHE A N 1
ATOM 2630 C CA . PHE A 1 327 ? -11.430 3.557 23.125 1.00 86.50 327 PHE A CA 1
ATOM 2631 C C . PHE A 1 327 ? -11.105 4.800 22.284 1.00 86.50 327 PHE A C 1
ATOM 2633 O O . PHE A 1 327 ? -10.731 4.655 21.117 1.00 86.50 327 PHE A O 1
ATOM 2640 N N . ILE A 1 328 ? -11.148 6.013 22.854 1.00 90.31 328 ILE A N 1
ATOM 2641 C CA . ILE A 1 328 ? -10.617 7.218 22.198 1.00 90.31 328 ILE A CA 1
ATOM 2642 C C . ILE A 1 328 ? -9.106 7.075 22.005 1.00 90.31 328 ILE A C 1
ATOM 2644 O O . ILE A 1 328 ? -8.613 7.340 20.916 1.00 90.31 328 ILE A O 1
ATOM 2648 N N . ILE A 1 329 ? -8.367 6.589 23.010 1.00 89.69 329 ILE A N 1
ATOM 2649 C CA . ILE A 1 329 ? -6.906 6.420 22.934 1.00 89.69 329 ILE A CA 1
ATOM 2650 C C . ILE A 1 329 ? -6.488 5.548 21.730 1.00 89.69 329 ILE A C 1
ATOM 2652 O O . ILE A 1 329 ? -5.778 6.060 20.860 1.00 89.69 329 ILE A O 1
ATOM 2656 N N . PRO A 1 330 ? -6.929 4.282 21.587 1.00 89.50 330 PRO A N 1
ATOM 2657 C CA . PRO A 1 330 ? -6.525 3.449 20.458 1.00 89.50 330 PRO A CA 1
ATOM 2658 C C . PRO A 1 330 ? -7.023 4.016 19.124 1.00 89.50 330 PRO A C 1
ATOM 2660 O O . PRO A 1 330 ? -6.316 3.908 18.123 1.00 89.50 330 PRO A O 1
ATOM 2663 N N . SER A 1 331 ? -8.184 4.679 19.101 1.00 91.69 331 SER A N 1
ATOM 2664 C CA . SER A 1 331 ? -8.708 5.334 17.896 1.00 91.69 331 SER A CA 1
ATOM 2665 C C . SER A 1 331 ? -7.834 6.522 17.468 1.00 91.69 331 SER A C 1
ATOM 2667 O O . SER A 1 331 ? -7.433 6.610 16.309 1.00 91.69 331 SER A O 1
ATOM 2669 N N . CYS A 1 332 ? -7.425 7.395 18.390 1.00 93.12 332 CYS A N 1
ATOM 2670 C CA . CYS A 1 332 ? -6.510 8.507 18.115 1.00 93.12 332 CYS A CA 1
ATOM 2671 C C . CYS A 1 332 ? -5.194 8.020 17.500 1.00 93.12 332 CYS A C 1
ATOM 2673 O O . CYS A 1 332 ? -4.746 8.534 16.474 1.00 93.12 332 CYS A O 1
ATOM 2675 N N . PHE A 1 333 ? -4.580 6.996 18.095 1.00 91.25 333 PHE A N 1
ATOM 2676 C CA . PHE A 1 333 ? -3.345 6.423 17.560 1.00 91.25 333 PHE A CA 1
ATOM 2677 C C . PHE A 1 333 ? -3.564 5.685 16.243 1.00 91.25 333 PHE A C 1
ATOM 2679 O O . PHE A 1 333 ? -2.679 5.719 15.391 1.00 91.25 333 PHE A O 1
ATOM 2686 N N . SER A 1 334 ? -4.735 5.075 16.045 1.00 91.31 334 SER A N 1
ATOM 2687 C CA . SER A 1 334 ? -5.144 4.517 14.758 1.00 91.31 334 SER A CA 1
ATOM 2688 C C . SER A 1 334 ? -5.061 5.579 13.655 1.00 91.31 334 SER A C 1
ATOM 2690 O O . SER A 1 334 ? -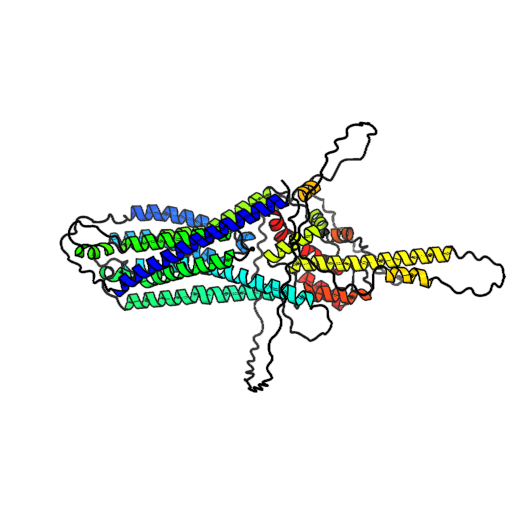4.407 5.350 12.639 1.00 91.31 334 SER A O 1
ATOM 2692 N N . LEU A 1 335 ? -5.579 6.789 13.897 1.00 95.06 335 LEU A N 1
ATOM 2693 C CA . LEU A 1 335 ? -5.474 7.912 12.956 1.00 95.06 335 LEU A CA 1
ATOM 2694 C C . LEU A 1 335 ? -4.027 8.379 12.750 1.00 95.06 335 LEU A C 1
ATOM 2696 O O . LEU A 1 335 ? -3.619 8.625 11.611 1.00 95.06 335 LEU A O 1
ATOM 2700 N N . VAL A 1 336 ? -3.225 8.454 13.817 1.00 94.56 336 VAL A N 1
ATOM 2701 C CA . VAL A 1 336 ? -1.793 8.788 13.708 1.00 94.56 336 VAL A CA 1
ATOM 2702 C C . VAL A 1 336 ? -1.072 7.776 12.813 1.00 94.56 336 VAL A C 1
ATOM 2704 O O . VAL A 1 336 ? -0.344 8.154 11.896 1.00 94.56 336 VAL A O 1
ATOM 2707 N N . CYS A 1 337 ? -1.319 6.487 13.017 1.00 92.12 337 CYS A N 1
ATOM 2708 C CA . CYS A 1 337 ? -0.669 5.414 12.276 1.00 92.12 337 CYS A CA 1
ATOM 2709 C C . CYS A 1 337 ? -1.182 5.291 10.832 1.00 92.12 337 CYS A C 1
ATOM 2711 O O . CYS A 1 337 ? -0.413 4.986 9.914 1.00 92.12 337 CYS A O 1
ATOM 2713 N N . ALA A 1 338 ? -2.470 5.545 10.599 1.00 94.19 338 ALA A N 1
ATOM 2714 C CA . ALA A 1 338 ? -3.088 5.463 9.281 1.00 94.19 338 ALA A CA 1
ATOM 2715 C C . ALA A 1 338 ? -2.776 6.673 8.387 1.00 94.19 338 ALA A C 1
ATOM 2717 O O . ALA A 1 338 ? -2.583 6.475 7.187 1.00 94.19 338 ALA A O 1
ATOM 2718 N N . LEU A 1 339 ? -2.713 7.890 8.947 1.00 96.19 339 LEU A N 1
ATOM 2719 C CA . LEU A 1 339 ? -2.606 9.141 8.182 1.00 96.19 339 LEU A CA 1
ATOM 2720 C C . LEU A 1 339 ? -1.331 9.940 8.479 1.00 96.19 339 LEU A C 1
ATOM 2722 O O . LEU A 1 339 ? -0.633 10.345 7.549 1.00 96.19 339 LEU A O 1
ATOM 2726 N N . VAL A 1 340 ? -0.993 10.152 9.754 1.00 96.44 340 VAL A N 1
ATOM 2727 C CA . VAL A 1 340 ? 0.116 11.043 10.146 1.00 96.44 340 VAL A CA 1
ATOM 2728 C C . VAL A 1 340 ? 1.480 10.431 9.819 1.00 96.44 340 VAL A C 1
ATOM 2730 O O . VAL A 1 340 ? 2.322 11.111 9.238 1.00 96.44 340 VAL A O 1
ATOM 2733 N N . ILE A 1 341 ? 1.706 9.146 10.115 1.00 94.44 341 ILE A N 1
ATOM 2734 C CA . ILE A 1 341 ? 2.979 8.473 9.798 1.00 94.44 341 ILE A CA 1
ATOM 2735 C C . ILE A 1 341 ? 3.286 8.518 8.286 1.00 94.44 341 ILE A C 1
ATOM 2737 O O . ILE A 1 341 ? 4.386 8.950 7.933 1.00 94.44 341 ILE A O 1
ATOM 2741 N N . PRO A 1 342 ? 2.359 8.156 7.371 1.00 93.88 342 PRO A N 1
ATOM 2742 C CA . PRO A 1 342 ? 2.591 8.307 5.931 1.00 93.88 342 PRO A CA 1
ATOM 2743 C C . PRO A 1 342 ? 2.878 9.745 5.487 1.00 93.88 342 PRO A C 1
ATOM 2745 O O . PRO A 1 342 ? 3.700 9.954 4.596 1.00 93.88 342 PRO A O 1
ATOM 2748 N N . LEU A 1 343 ? 2.226 10.740 6.101 1.00 96.38 343 LEU A N 1
ATOM 2749 C CA . LEU A 1 343 ? 2.490 12.153 5.820 1.00 96.38 343 LEU A CA 1
ATOM 2750 C C . LEU A 1 343 ? 3.904 12.565 6.236 1.00 96.38 343 LEU A C 1
ATOM 2752 O O . LEU A 1 343 ? 4.596 13.234 5.469 1.00 96.38 343 LEU A O 1
ATOM 2756 N N . ILE A 1 344 ? 4.349 12.139 7.421 1.00 94.69 344 ILE A N 1
ATOM 2757 C CA . ILE A 1 344 ? 5.716 12.371 7.900 1.00 94.69 344 ILE A CA 1
ATOM 2758 C C . ILE A 1 344 ? 6.720 11.683 6.970 1.00 94.69 344 ILE A C 1
ATOM 2760 O O . ILE A 1 344 ? 7.718 12.291 6.589 1.00 94.69 344 ILE A O 1
ATOM 2764 N N . GLU A 1 345 ? 6.450 10.442 6.560 1.00 91.81 345 GLU A N 1
ATOM 2765 C CA . GLU A 1 345 ? 7.305 9.690 5.640 1.00 91.81 345 GLU A CA 1
ATOM 2766 C C . GLU A 1 345 ? 7.436 10.402 4.284 1.00 91.81 345 GLU A C 1
ATOM 2768 O O . GLU A 1 345 ? 8.552 10.601 3.802 1.00 91.81 345 GLU A O 1
ATOM 2773 N N . ALA A 1 346 ? 6.320 10.866 3.714 1.00 93.62 346 ALA A N 1
ATOM 2774 C CA . ALA A 1 346 ? 6.312 11.665 2.491 1.00 93.62 346 ALA A CA 1
ATOM 2775 C C . ALA A 1 346 ? 7.090 12.979 2.660 1.00 93.62 346 ALA A C 1
ATOM 2777 O O . ALA A 1 346 ? 7.907 13.327 1.814 1.00 93.62 346 ALA A O 1
ATOM 2778 N N . HIS A 1 347 ? 6.918 13.678 3.784 1.00 94.81 347 HIS A N 1
ATOM 2779 C CA . HIS A 1 347 ? 7.630 14.928 4.048 1.00 94.81 347 HIS A CA 1
ATOM 2780 C C . HIS A 1 347 ? 9.148 14.730 4.197 1.00 94.81 347 HIS A C 1
ATOM 2782 O O . HIS A 1 347 ? 9.940 15.506 3.657 1.00 94.81 347 HIS A O 1
ATOM 2788 N N . ILE A 1 348 ? 9.579 13.682 4.908 1.00 92.06 348 ILE A N 1
ATOM 2789 C CA . ILE A 1 348 ? 11.001 13.338 5.048 1.00 92.06 348 ILE A CA 1
ATOM 2790 C C . ILE A 1 348 ? 11.588 12.968 3.686 1.00 92.06 348 ILE A C 1
ATOM 2792 O O . ILE A 1 348 ? 12.706 13.387 3.376 1.00 92.06 348 ILE A O 1
ATOM 2796 N N . ALA A 1 349 ? 10.851 12.209 2.874 1.00 89.19 349 ALA A N 1
ATOM 2797 C CA . ALA A 1 349 ? 11.270 11.846 1.530 1.00 89.19 349 ALA A CA 1
ATOM 2798 C C . ALA A 1 349 ? 11.418 13.084 0.635 1.00 89.19 349 ALA A C 1
ATOM 2800 O O . ALA A 1 349 ? 12.493 13.282 0.074 1.00 89.19 349 ALA A O 1
ATOM 2801 N N . ASP A 1 350 ? 10.421 13.970 0.601 1.00 91.56 350 ASP A N 1
ATOM 2802 C CA . ASP A 1 350 ? 10.478 15.250 -0.117 1.00 91.56 350 ASP A CA 1
ATOM 2803 C C . ASP A 1 350 ? 11.705 16.073 0.318 1.00 91.56 350 ASP A C 1
ATOM 2805 O O . ASP A 1 350 ? 12.449 16.591 -0.514 1.00 91.56 350 ASP A O 1
ATOM 2809 N N . LYS A 1 351 ? 11.980 16.162 1.627 1.00 92.94 351 LYS A N 1
ATOM 2810 C CA . LYS A 1 351 ? 13.137 16.904 2.156 1.00 92.94 351 LYS A CA 1
ATOM 2811 C C . LYS A 1 351 ? 14.473 16.269 1.765 1.00 92.94 351 LYS A C 1
ATOM 2813 O O . LYS A 1 351 ? 15.431 16.995 1.507 1.00 92.94 351 LYS A O 1
ATOM 2818 N N . LYS A 1 352 ? 14.563 14.936 1.736 1.00 90.00 352 LYS A N 1
ATOM 2819 C CA . LYS A 1 352 ? 15.762 14.221 1.269 1.00 90.00 352 LYS A CA 1
ATOM 2820 C C . LYS A 1 352 ? 15.979 14.423 -0.228 1.00 90.00 352 LYS A C 1
ATOM 2822 O O . LYS A 1 352 ? 17.109 14.677 -0.629 1.00 90.00 352 LYS A O 1
ATOM 2827 N N . LEU A 1 353 ? 14.910 14.367 -1.019 1.00 88.56 353 LEU A N 1
ATOM 2828 C CA . LEU A 1 353 ? 14.957 14.579 -2.463 1.00 88.56 353 LEU A CA 1
ATOM 2829 C C . LEU A 1 353 ? 15.357 16.016 -2.805 1.00 88.56 353 LEU A C 1
ATOM 2831 O O . LEU A 1 353 ? 16.247 16.200 -3.618 1.00 88.56 353 LEU A O 1
ATOM 2835 N N . LYS A 1 354 ? 14.821 17.028 -2.111 1.00 91.12 354 LYS A N 1
ATOM 2836 C CA . LYS A 1 354 ? 15.209 18.439 -2.311 1.00 91.12 354 LYS A CA 1
ATOM 2837 C C . LYS A 1 354 ? 16.692 18.725 -2.057 1.00 91.12 354 LYS A C 1
ATOM 2839 O O . LYS A 1 354 ? 17.225 19.682 -2.600 1.00 91.12 354 LYS A O 1
ATOM 2844 N N . LYS A 1 355 ? 17.353 17.928 -1.211 1.00 92.75 355 LYS A N 1
ATOM 2845 C CA . LYS A 1 355 ? 18.793 18.065 -0.939 1.00 92.75 355 LYS A CA 1
ATOM 2846 C C . LYS A 1 355 ? 19.669 17.421 -2.012 1.00 92.75 355 LYS A C 1
ATOM 2848 O O . LYS A 1 355 ? 20.851 17.740 -2.081 1.00 92.75 355 LYS A O 1
ATOM 2853 N N . LYS A 1 356 ? 19.128 16.488 -2.796 1.00 91.06 356 LYS A N 1
ATOM 2854 C CA . LYS A 1 356 ? 19.861 15.792 -3.852 1.00 91.06 356 LYS A CA 1
ATOM 2855 C C . LYS A 1 356 ? 19.559 16.497 -5.175 1.00 91.06 356 LYS A C 1
ATOM 2857 O O . LYS A 1 356 ? 18.401 16.644 -5.552 1.00 91.06 356 LYS A O 1
ATOM 2862 N N . LYS A 1 357 ? 20.598 16.959 -5.876 1.00 91.81 357 LYS A N 1
ATOM 2863 C CA . LYS A 1 357 ? 20.438 17.498 -7.230 1.00 91.81 357 LYS A CA 1
ATOM 2864 C C . LYS A 1 357 ? 20.016 16.338 -8.132 1.00 91.81 357 LYS A C 1
ATOM 2866 O O . LYS A 1 357 ? 20.770 15.378 -8.280 1.00 91.81 357 LYS A O 1
ATOM 2871 N N . PHE A 1 358 ? 18.800 16.400 -8.667 1.00 92.69 358 PHE A N 1
ATOM 2872 C CA . PHE A 1 358 ? 18.374 15.457 -9.693 1.00 92.69 358 PHE A CA 1
ATOM 2873 C C . PHE A 1 358 ? 19.228 15.686 -10.931 1.00 92.69 358 PHE A C 1
ATOM 2875 O O . PHE A 1 358 ? 19.450 16.828 -11.341 1.00 92.69 358 PHE A O 1
ATOM 2882 N N . LEU A 1 359 ? 19.725 14.595 -11.500 1.00 94.75 359 LEU A N 1
ATOM 2883 C CA . LEU A 1 359 ? 20.372 14.649 -12.798 1.00 94.75 359 LEU A CA 1
ATOM 2884 C C . LEU A 1 359 ? 19.339 15.003 -13.859 1.00 94.75 359 LEU A C 1
ATOM 2886 O O . LEU A 1 359 ? 18.171 14.635 -13.734 1.00 94.75 359 LEU A O 1
ATOM 2890 N N . SER A 1 360 ? 19.772 15.710 -14.902 1.00 95.69 360 SER A N 1
ATOM 2891 C CA . SER A 1 360 ? 18.902 15.931 -16.050 1.00 95.69 360 SER A CA 1
ATOM 2892 C C . SER A 1 360 ? 18.480 14.576 -16.630 1.00 95.69 360 SER A C 1
ATOM 2894 O O . SER A 1 360 ? 19.219 13.595 -16.523 1.00 95.69 360 SER A O 1
ATOM 2896 N N . LYS A 1 361 ? 17.308 14.500 -17.275 1.00 95.25 361 LYS A N 1
ATOM 2897 C CA . LYS A 1 361 ? 16.859 13.258 -17.931 1.00 95.25 361 LYS A CA 1
ATOM 2898 C C . LYS A 1 361 ? 17.926 12.725 -18.898 1.00 95.25 361 LYS A C 1
ATOM 2900 O O . LYS A 1 361 ? 18.137 11.517 -18.967 1.00 95.25 361 LYS A O 1
ATOM 2905 N N . LYS A 1 362 ? 18.658 13.620 -19.576 1.00 95.88 362 LYS A N 1
ATOM 2906 C CA . LYS A 1 362 ? 19.759 13.258 -20.478 1.00 95.88 362 LYS A CA 1
ATOM 2907 C C . LYS A 1 362 ? 20.925 12.592 -19.738 1.00 95.88 362 LYS A C 1
ATOM 2909 O O . LYS A 1 362 ? 21.349 11.503 -20.118 1.00 95.88 362 LYS A O 1
ATOM 2914 N N . ASP A 1 363 ? 21.387 13.190 -18.643 1.00 96.62 363 ASP A N 1
ATOM 2915 C CA . ASP A 1 363 ? 22.484 12.638 -17.833 1.00 96.62 363 ASP A CA 1
ATOM 2916 C C . ASP A 1 363 ? 22.077 11.339 -17.135 1.00 96.62 363 ASP A C 1
ATOM 2918 O O . ASP A 1 363 ? 22.850 10.386 -17.071 1.00 96.62 363 ASP A O 1
ATOM 2922 N N . PHE A 1 364 ? 20.834 11.264 -16.661 1.00 97.06 364 PHE A N 1
ATOM 2923 C CA . PHE A 1 364 ? 20.269 10.040 -16.110 1.00 97.06 364 PHE A CA 1
ATOM 2924 C C . PHE A 1 364 ? 20.232 8.914 -17.151 1.00 97.06 364 PHE A C 1
ATOM 2926 O O . PHE A 1 364 ? 20.629 7.792 -16.848 1.00 97.06 364 PHE A O 1
ATOM 2933 N N . THR A 1 365 ? 19.825 9.210 -18.388 1.00 96.94 365 THR A N 1
ATOM 2934 C CA . THR A 1 365 ? 19.820 8.223 -19.481 1.00 96.94 365 THR A CA 1
ATOM 2935 C C . THR A 1 365 ? 21.235 7.725 -19.777 1.00 96.94 365 THR A C 1
ATOM 2937 O O . THR A 1 365 ? 21.443 6.528 -19.943 1.00 96.94 365 THR A O 1
ATOM 2940 N N . ARG A 1 366 ? 22.239 8.612 -19.744 1.00 96.56 366 ARG A N 1
ATOM 2941 C CA . ARG A 1 366 ? 23.654 8.218 -19.847 1.00 96.56 366 ARG A CA 1
ATOM 2942 C C . ARG A 1 366 ? 24.087 7.310 -18.694 1.00 96.56 366 ARG A C 1
ATOM 2944 O O . ARG A 1 366 ? 24.787 6.332 -18.930 1.00 96.56 366 ARG A O 1
ATOM 2951 N N . LEU A 1 367 ? 23.635 7.568 -17.465 1.00 96.06 367 LEU A N 1
ATOM 2952 C CA . LEU A 1 367 ? 23.907 6.677 -16.329 1.00 96.06 367 LEU A CA 1
ATOM 2953 C C . LEU A 1 367 ? 23.261 5.296 -16.472 1.00 96.06 367 LEU A C 1
ATOM 2955 O O . LEU A 1 367 ? 23.851 4.311 -16.028 1.00 96.06 367 LEU A O 1
ATOM 2959 N N . LEU A 1 368 ? 22.084 5.200 -17.099 1.00 96.44 368 LEU A N 1
ATOM 2960 C CA . LEU A 1 368 ? 21.421 3.917 -17.368 1.00 96.44 368 LEU A CA 1
ATOM 2961 C C . LEU A 1 368 ? 22.223 3.001 -18.307 1.00 96.44 368 LEU A C 1
ATOM 2963 O O . LEU A 1 368 ? 21.952 1.801 -18.356 1.00 96.44 368 LEU A O 1
ATOM 2967 N N . MET A 1 369 ? 23.224 3.529 -19.014 1.00 95.56 369 MET A N 1
ATOM 2968 C CA . MET A 1 369 ? 24.149 2.732 -19.826 1.00 95.56 369 MET A CA 1
ATOM 2969 C C . MET A 1 369 ? 25.138 1.926 -18.966 1.00 95.56 369 MET A C 1
ATOM 2971 O O . MET A 1 369 ? 25.728 0.957 -19.446 1.00 95.56 369 MET A O 1
ATOM 2975 N N . GLY A 1 370 ? 25.333 2.308 -17.698 1.00 95.31 370 GLY A N 1
ATOM 2976 C CA . GLY A 1 370 ? 26.249 1.648 -16.772 1.00 95.31 370 GLY A CA 1
ATOM 2977 C C . GLY A 1 370 ? 25.641 0.408 -16.109 1.00 95.31 370 GLY A C 1
ATOM 2978 O O . GLY A 1 370 ? 24.649 0.502 -15.385 1.00 95.31 370 GLY A O 1
ATOM 2979 N N . ASN A 1 371 ? 26.289 -0.752 -16.268 1.00 93.19 371 ASN A N 1
ATOM 2980 C CA . ASN A 1 371 ? 25.826 -2.020 -15.682 1.00 93.19 371 ASN A CA 1
ATOM 2981 C C . ASN A 1 371 ? 25.668 -1.954 -14.150 1.00 93.19 371 ASN A C 1
ATOM 2983 O O . ASN A 1 371 ? 24.680 -2.449 -13.613 1.00 93.19 371 ASN A O 1
ATOM 2987 N N . SER A 1 372 ? 26.599 -1.307 -13.439 1.00 92.62 372 SER A N 1
ATOM 2988 C CA . SER A 1 372 ? 26.542 -1.171 -11.972 1.00 92.62 372 SER A CA 1
ATOM 2989 C C . SER A 1 372 ? 25.297 -0.413 -11.503 1.00 92.62 372 SER A C 1
ATOM 2991 O O . SER A 1 372 ? 24.675 -0.767 -10.500 1.00 92.62 372 SER A O 1
ATOM 2993 N N . TYR A 1 373 ? 24.894 0.607 -12.260 1.00 94.81 373 TYR A N 1
ATOM 2994 C CA . TYR A 1 373 ? 23.710 1.400 -11.968 1.00 94.81 373 TYR A CA 1
ATOM 2995 C C . TYR A 1 373 ? 22.419 0.617 -12.230 1.00 94.81 373 TYR A C 1
ATOM 2997 O O . TYR A 1 373 ? 21.481 0.677 -11.431 1.00 94.81 373 TYR A O 1
ATOM 3005 N N . ILE A 1 374 ? 22.393 -0.178 -13.304 1.00 93.69 374 ILE A N 1
ATOM 3006 C CA . ILE A 1 374 ? 21.276 -1.071 -13.622 1.00 93.69 374 ILE A CA 1
ATOM 3007 C C . ILE A 1 374 ? 21.071 -2.128 -12.536 1.00 93.69 374 ILE A C 1
ATOM 3009 O O . ILE A 1 374 ? 19.932 -2.344 -12.129 1.00 93.69 374 ILE A O 1
ATOM 3013 N N . GLU A 1 375 ? 22.130 -2.722 -11.983 1.00 88.88 375 GLU A N 1
ATOM 3014 C CA . GLU A 1 375 ? 22.000 -3.681 -10.874 1.00 88.88 375 GLU A CA 1
ATOM 3015 C C . GLU A 1 375 ? 21.404 -3.039 -9.610 1.00 88.88 375 GLU A C 1
ATOM 3017 O O . GLU A 1 375 ? 20.485 -3.581 -8.979 1.00 88.88 375 GLU A O 1
ATOM 3022 N N . ALA A 1 376 ? 21.826 -1.815 -9.281 1.00 91.69 376 ALA A N 1
ATOM 3023 C CA . ALA A 1 376 ? 21.185 -1.050 -8.218 1.00 91.69 376 ALA A CA 1
ATOM 3024 C C . ALA A 1 376 ? 19.706 -0.771 -8.515 1.00 91.69 376 ALA A C 1
ATOM 3026 O O . ALA A 1 376 ? 18.862 -0.956 -7.628 1.00 91.69 376 ALA A O 1
ATOM 3027 N N . LEU A 1 377 ? 19.367 -0.381 -9.746 1.00 93.25 377 LEU A N 1
ATOM 3028 C CA . LEU A 1 377 ? 17.986 -0.144 -10.161 1.00 93.25 377 LEU A CA 1
ATOM 3029 C C . LEU A 1 377 ? 17.135 -1.408 -10.122 1.00 93.25 377 LEU A C 1
ATOM 3031 O O . LEU A 1 377 ? 16.023 -1.331 -9.607 1.00 93.25 377 LEU A O 1
ATOM 3035 N N . LYS A 1 378 ? 17.642 -2.570 -10.549 1.00 89.50 378 LYS A N 1
ATOM 3036 C CA . LYS A 1 378 ? 16.947 -3.864 -10.431 1.00 89.50 378 LYS A CA 1
ATOM 3037 C C . LYS A 1 378 ? 16.535 -4.119 -8.988 1.00 89.50 378 LYS A C 1
ATOM 3039 O O . LYS A 1 378 ? 15.370 -4.407 -8.714 1.00 89.50 378 LYS A O 1
ATOM 3044 N N . SER A 1 379 ? 17.440 -3.896 -8.034 1.00 84.62 379 SER A N 1
ATOM 3045 C CA . SER A 1 379 ? 17.129 -4.056 -6.609 1.00 84.62 379 SER A CA 1
ATOM 3046 C C . SER A 1 379 ? 16.028 -3.101 -6.109 1.00 84.62 379 SER A C 1
ATOM 3048 O O . SER A 1 379 ? 15.326 -3.403 -5.140 1.00 84.62 379 SER A O 1
ATOM 3050 N N . VAL A 1 380 ? 15.880 -1.915 -6.711 1.00 87.50 380 VAL A N 1
ATOM 3051 C CA . VAL A 1 380 ? 14.820 -0.939 -6.392 1.00 87.50 380 VAL A CA 1
ATOM 3052 C C . VAL A 1 380 ? 13.520 -1.294 -7.109 1.00 87.50 380 VAL A C 1
ATOM 3054 O O . VAL A 1 380 ? 12.449 -1.180 -6.509 1.00 87.50 380 VAL A O 1
ATOM 3057 N N . ALA A 1 381 ? 13.613 -1.762 -8.349 1.00 86.44 381 ALA A N 1
ATOM 3058 C CA . ALA A 1 381 ? 12.506 -2.154 -9.205 1.00 86.44 381 ALA A CA 1
ATOM 3059 C C . ALA A 1 381 ? 11.790 -3.397 -8.675 1.00 86.44 381 ALA A C 1
ATOM 3061 O O . ALA A 1 381 ? 10.566 -3.388 -8.558 1.00 86.44 381 ALA A O 1
ATOM 3062 N N . VAL A 1 382 ? 12.543 -4.398 -8.206 1.00 79.19 382 VAL A N 1
ATOM 3063 C CA . VAL A 1 382 ? 12.001 -5.572 -7.500 1.00 79.19 382 VAL A CA 1
ATOM 3064 C C . VAL A 1 382 ? 11.207 -5.142 -6.266 1.00 79.19 382 VAL A C 1
ATOM 3066 O O . VAL A 1 382 ? 10.080 -5.589 -6.071 1.00 79.19 382 VAL A O 1
ATOM 3069 N N . ARG A 1 383 ? 11.738 -4.206 -5.466 1.00 76.19 383 ARG A N 1
ATOM 3070 C CA . ARG A 1 383 ? 11.024 -3.659 -4.294 1.00 76.19 383 ARG A CA 1
ATOM 3071 C C . ARG A 1 383 ? 9.835 -2.764 -4.665 1.00 76.19 383 ARG A C 1
ATOM 3073 O O . ARG A 1 383 ? 9.020 -2.464 -3.801 1.00 76.19 383 ARG A O 1
ATOM 3080 N N . SER A 1 384 ? 9.761 -2.304 -5.913 1.00 77.12 384 SER A N 1
ATOM 3081 C CA . SER A 1 384 ? 8.734 -1.380 -6.408 1.00 77.12 384 SER A CA 1
ATOM 3082 C C . SER A 1 384 ? 7.678 -2.038 -7.293 1.00 77.12 384 SER A C 1
ATOM 3084 O O . SER A 1 384 ? 6.743 -1.349 -7.688 1.00 77.12 384 SER A O 1
ATOM 3086 N N . TYR A 1 385 ? 7.804 -3.337 -7.575 1.00 77.00 385 TYR A N 1
ATOM 3087 C CA . TYR A 1 385 ? 6.927 -4.088 -8.482 1.00 77.00 385 TYR A CA 1
ATOM 3088 C C . TYR A 1 385 ? 6.886 -3.559 -9.918 1.00 77.00 385 TYR A C 1
ATOM 3090 O O . TYR A 1 385 ? 5.830 -3.601 -10.538 1.00 77.00 385 TYR A O 1
ATOM 3098 N N . CYS A 1 386 ? 8.016 -3.065 -10.418 1.00 85.88 386 CYS A N 1
ATOM 3099 C CA . CYS A 1 386 ? 8.171 -2.649 -11.815 1.00 85.88 386 CYS A CA 1
ATOM 3100 C C . CYS A 1 386 ? 9.516 -3.128 -12.381 1.00 85.88 386 CYS A C 1
ATOM 3102 O O . CYS A 1 386 ? 10.295 -2.367 -12.954 1.00 85.88 386 CYS A O 1
ATOM 3104 N N . VAL A 1 387 ? 9.837 -4.401 -12.124 1.00 87.31 387 VAL A N 1
ATOM 3105 C CA . VAL A 1 387 ? 11.100 -5.020 -12.557 1.00 87.31 387 VAL A CA 1
ATOM 3106 C C . VAL A 1 387 ? 11.175 -5.115 -14.081 1.00 87.31 387 VAL A C 1
ATOM 3108 O O . VAL A 1 387 ? 12.243 -4.929 -14.658 1.00 87.31 387 VAL A O 1
ATOM 3111 N N . GLU A 1 388 ? 10.028 -5.304 -14.727 1.00 89.50 388 GLU A N 1
ATOM 3112 C CA . GLU A 1 388 ? 9.864 -5.372 -16.172 1.00 89.50 388 GLU A CA 1
ATOM 3113 C C . GLU A 1 388 ? 10.379 -4.120 -16.884 1.00 89.50 388 GLU A C 1
ATOM 3115 O O . GLU A 1 388 ? 11.010 -4.236 -17.926 1.00 89.50 388 GLU A O 1
ATOM 3120 N N . THR A 1 389 ? 10.219 -2.936 -16.285 1.00 94.31 389 THR A N 1
ATOM 3121 C CA . THR A 1 389 ? 10.705 -1.671 -16.854 1.00 94.31 389 THR A CA 1
ATOM 3122 C C . THR A 1 389 ? 12.232 -1.659 -16.976 1.00 94.31 389 THR A C 1
ATOM 3124 O O . THR A 1 389 ? 12.776 -1.228 -17.988 1.00 94.31 389 THR A O 1
ATOM 3127 N N . VAL A 1 390 ? 12.940 -2.166 -15.960 1.00 95.25 390 VAL A N 1
ATOM 3128 C CA . VAL A 1 390 ? 14.413 -2.211 -15.959 1.00 95.25 390 VAL A CA 1
ATOM 3129 C C . VAL A 1 390 ? 14.932 -3.344 -16.843 1.00 95.25 390 VAL A C 1
ATOM 3131 O O . VAL A 1 390 ? 15.930 -3.165 -17.535 1.00 95.25 390 VAL A O 1
ATOM 3134 N N . ILE A 1 391 ? 14.249 -4.493 -16.854 1.00 91.69 391 ILE A N 1
ATOM 3135 C CA . ILE A 1 391 ? 14.634 -5.631 -17.698 1.00 91.69 391 ILE A CA 1
ATOM 3136 C C . ILE A 1 391 ? 14.428 -5.299 -19.177 1.00 91.69 391 ILE A C 1
ATOM 3138 O O . ILE A 1 391 ? 15.305 -5.594 -19.980 1.00 91.69 391 ILE A O 1
ATOM 3142 N N . PHE A 1 392 ? 13.315 -4.660 -19.544 1.00 96.06 392 PHE A N 1
ATOM 3143 C CA . PHE A 1 392 ? 13.077 -4.230 -20.921 1.00 96.06 392 PHE A CA 1
ATOM 3144 C C . PHE A 1 392 ? 14.198 -3.309 -21.417 1.00 96.06 392 PHE A C 1
ATOM 3146 O O . PHE A 1 392 ? 14.758 -3.555 -22.485 1.00 96.06 392 PHE A O 1
ATOM 3153 N N . TRP A 1 393 ? 14.585 -2.314 -20.608 1.00 96.94 393 TRP A N 1
ATOM 3154 C CA . TRP A 1 393 ? 15.736 -1.457 -20.904 1.00 96.94 393 TRP A CA 1
ATOM 3155 C C . TRP A 1 393 ? 17.016 -2.277 -21.118 1.00 96.94 393 TRP A C 1
ATOM 3157 O O . TRP A 1 393 ? 17.684 -2.128 -22.137 1.00 96.94 393 TRP A O 1
ATOM 3167 N N . GLU A 1 394 ? 17.346 -3.188 -20.199 1.00 94.69 394 GLU A N 1
ATOM 3168 C CA . GLU A 1 394 ? 18.545 -4.027 -20.307 1.00 94.69 394 GLU A CA 1
ATOM 3169 C C . GLU A 1 394 ? 18.535 -4.925 -21.556 1.00 94.69 394 GLU A C 1
ATOM 3171 O O . GLU A 1 394 ? 19.564 -5.087 -22.215 1.00 94.69 394 GLU A O 1
ATOM 3176 N N . MET A 1 395 ? 17.387 -5.507 -21.900 1.00 94.00 395 MET A N 1
ATOM 3177 C CA . MET A 1 395 ? 17.247 -6.374 -23.069 1.00 94.00 395 MET A CA 1
ATOM 3178 C C . MET A 1 395 ? 17.366 -5.586 -24.373 1.00 94.00 395 MET A C 1
ATOM 3180 O O . MET A 1 395 ? 18.077 -6.024 -25.276 1.00 94.00 395 MET A O 1
ATOM 3184 N N . HIS A 1 396 ? 16.767 -4.395 -24.447 1.00 96.81 396 HIS A N 1
ATOM 3185 C CA . HIS A 1 396 ? 16.966 -3.477 -25.568 1.00 96.81 396 HIS A CA 1
ATOM 3186 C C . HIS A 1 396 ? 18.447 -3.092 -25.718 1.00 96.81 396 HIS A C 1
ATOM 3188 O O . HIS A 1 396 ? 19.007 -3.173 -26.809 1.00 96.81 396 HIS A O 1
ATOM 3194 N N . MET A 1 397 ? 19.118 -2.756 -24.611 1.00 95.88 397 MET A N 1
ATOM 3195 C CA . MET A 1 397 ? 20.552 -2.444 -24.596 1.00 95.88 397 MET A CA 1
ATOM 3196 C C . MET A 1 397 ? 21.415 -3.592 -25.134 1.00 95.88 397 MET A C 1
ATOM 3198 O O . MET A 1 397 ? 22.363 -3.354 -25.882 1.00 95.88 397 MET A O 1
ATOM 3202 N N . LYS A 1 398 ? 21.110 -4.839 -24.757 1.00 95.56 398 LYS A N 1
ATOM 3203 C CA . LYS A 1 398 ? 21.818 -6.027 -25.261 1.00 95.56 398 LYS A CA 1
ATOM 3204 C C . LYS A 1 398 ? 21.582 -6.226 -26.755 1.00 95.56 398 LYS A C 1
ATOM 3206 O O . LYS A 1 398 ? 22.545 -6.466 -27.477 1.00 95.56 398 LYS A O 1
ATOM 3211 N N . LEU A 1 399 ? 20.338 -6.080 -27.210 1.00 96.06 399 LEU A N 1
ATOM 3212 C CA . LEU A 1 399 ? 19.981 -6.198 -28.623 1.00 96.06 399 LEU A CA 1
ATOM 3213 C C . LEU A 1 399 ? 20.740 -5.174 -29.479 1.00 96.06 399 LEU A C 1
ATOM 3215 O O . LEU A 1 399 ? 21.376 -5.554 -30.458 1.00 96.06 399 LEU A O 1
ATOM 3219 N N . MET A 1 400 ? 20.768 -3.906 -29.062 1.00 96.75 400 MET A N 1
ATOM 3220 C CA . MET A 1 400 ? 21.494 -2.855 -29.782 1.00 96.75 400 MET A CA 1
ATOM 3221 C C . MET A 1 400 ? 23.001 -3.116 -29.860 1.00 96.75 400 MET A C 1
ATOM 3223 O O . MET A 1 400 ? 23.595 -2.955 -30.921 1.00 96.75 400 MET A O 1
ATOM 3227 N N . LYS A 1 401 ? 23.622 -3.604 -28.777 1.00 96.06 401 LYS A N 1
ATOM 3228 C CA . LYS A 1 401 ? 25.046 -3.989 -28.789 1.00 96.06 401 LYS A CA 1
ATOM 3229 C C . LYS A 1 401 ? 25.337 -5.120 -29.777 1.00 96.06 401 LYS A C 1
ATOM 3231 O O . LYS A 1 401 ? 26.348 -5.079 -30.465 1.00 96.06 401 LYS A O 1
ATOM 3236 N N . ILE A 1 402 ? 24.460 -6.123 -29.857 1.00 96.06 402 ILE A N 1
ATOM 3237 C CA . ILE A 1 402 ? 24.619 -7.243 -30.797 1.00 96.06 402 ILE A CA 1
ATOM 3238 C C . ILE A 1 402 ? 24.558 -6.747 -32.249 1.00 96.06 402 ILE A C 1
ATOM 3240 O O . ILE A 1 402 ? 25.360 -7.183 -33.074 1.00 96.06 402 ILE A O 1
ATOM 3244 N N . ILE A 1 403 ? 23.634 -5.831 -32.551 1.00 96.00 403 ILE A N 1
ATOM 3245 C CA . ILE A 1 403 ? 23.478 -5.256 -33.893 1.00 96.00 403 ILE A CA 1
ATOM 3246 C C . ILE A 1 403 ? 24.707 -4.424 -34.264 1.00 96.00 403 ILE A C 1
ATOM 3248 O O . ILE A 1 403 ? 25.289 -4.662 -35.319 1.00 96.00 403 ILE A O 1
ATOM 3252 N N . ASN A 1 404 ? 25.142 -3.515 -33.387 1.00 95.25 404 ASN A N 1
ATOM 3253 C CA . ASN A 1 404 ? 26.290 -2.644 -33.653 1.00 95.25 404 ASN A CA 1
ATOM 3254 C C . ASN A 1 404 ? 27.582 -3.458 -33.856 1.00 95.25 404 ASN A C 1
ATOM 3256 O O . ASN A 1 404 ? 28.292 -3.248 -34.836 1.00 95.25 404 ASN A O 1
ATOM 3260 N N . ASN A 1 405 ? 27.827 -4.479 -33.026 1.00 95.69 405 ASN A N 1
ATOM 3261 C CA . ASN A 1 405 ? 28.989 -5.363 -33.179 1.00 95.69 405 ASN A CA 1
ATOM 3262 C C . ASN A 1 405 ? 28.995 -6.116 -34.525 1.00 95.69 405 ASN A C 1
ATOM 3264 O O . ASN A 1 405 ? 30.059 -6.380 -35.093 1.00 95.69 405 ASN A O 1
ATOM 3268 N N . ASP A 1 406 ? 27.823 -6.502 -35.043 1.00 96.12 406 ASP A N 1
ATOM 3269 C CA . ASP A 1 406 ? 27.722 -7.146 -36.357 1.00 96.12 406 ASP A CA 1
ATOM 3270 C C . ASP A 1 406 ? 28.090 -6.191 -37.496 1.00 96.12 406 ASP A C 1
ATOM 3272 O O . ASP A 1 406 ? 28.720 -6.599 -38.475 1.00 96.12 406 ASP A O 1
ATOM 3276 N N . GLU A 1 407 ? 27.708 -4.923 -37.375 1.00 93.94 407 GLU A N 1
ATOM 3277 C CA . GLU A 1 407 ? 28.028 -3.891 -38.360 1.00 93.94 407 GLU A CA 1
ATOM 3278 C C . GLU A 1 407 ? 29.506 -3.538 -38.351 1.00 93.94 407 GLU A C 1
ATOM 3280 O O . GLU A 1 407 ? 30.126 -3.542 -39.414 1.00 93.94 407 GLU A O 1
ATOM 3285 N N . GLU A 1 408 ? 30.097 -3.354 -37.173 1.00 94.56 408 GLU A N 1
ATOM 3286 C CA . GLU A 1 408 ? 31.542 -3.170 -37.018 1.00 94.56 408 GLU A CA 1
ATOM 3287 C C . GLU A 1 408 ? 32.314 -4.349 -37.623 1.00 94.56 408 GLU A C 1
ATOM 3289 O O . GLU A 1 408 ? 33.271 -4.164 -38.377 1.00 94.56 408 GLU A O 1
ATOM 3294 N N . THR A 1 409 ? 31.852 -5.581 -37.381 1.00 95.75 409 THR A N 1
ATOM 3295 C CA . THR A 1 409 ? 32.466 -6.786 -37.955 1.00 95.75 409 THR A CA 1
ATOM 3296 C C . THR A 1 409 ? 32.384 -6.790 -39.484 1.00 95.75 409 THR A C 1
ATOM 3298 O O . THR A 1 409 ? 33.347 -7.169 -40.155 1.00 95.75 409 THR A O 1
ATOM 3301 N N . LYS A 1 410 ? 31.255 -6.369 -40.067 1.00 95.25 410 LYS A N 1
ATOM 3302 C CA . LYS A 1 410 ? 31.096 -6.260 -41.526 1.00 95.25 410 LYS A CA 1
ATOM 3303 C C . LYS A 1 410 ? 31.968 -5.159 -42.115 1.00 95.25 410 LYS A C 1
ATOM 3305 O O . LYS A 1 410 ? 32.607 -5.398 -43.136 1.00 95.25 410 LYS A O 1
ATOM 3310 N N . GLN A 1 411 ? 32.035 -3.996 -41.473 1.00 93.62 411 GLN A N 1
ATOM 3311 C CA . GLN A 1 411 ? 32.894 -2.891 -41.899 1.00 93.62 411 GLN A CA 1
ATOM 3312 C C . GLN A 1 411 ? 34.371 -3.289 -41.852 1.00 93.62 411 GLN A C 1
ATOM 3314 O O . GLN A 1 411 ? 35.109 -3.033 -42.802 1.00 93.62 411 GLN A O 1
ATOM 3319 N N . HIS A 1 412 ? 34.792 -3.992 -40.799 1.00 95.50 412 HIS A N 1
ATOM 3320 C CA . HIS A 1 412 ? 36.155 -4.500 -40.681 1.00 95.50 412 HIS A CA 1
ATOM 3321 C C . HIS A 1 412 ? 36.482 -5.548 -41.754 1.00 95.50 412 HIS A C 1
ATOM 3323 O O . HIS A 1 412 ? 37.554 -5.514 -42.353 1.00 95.50 412 HIS A O 1
ATOM 3329 N N . ARG A 1 413 ? 35.549 -6.457 -42.066 1.00 95.50 413 ARG A N 1
ATOM 3330 C CA . ARG A 1 413 ? 35.724 -7.411 -43.177 1.00 95.50 413 ARG A CA 1
ATOM 3331 C C . ARG A 1 413 ? 35.817 -6.704 -44.529 1.00 95.50 413 ARG A C 1
ATOM 3333 O O . ARG A 1 413 ? 36.697 -7.034 -45.316 1.00 95.50 413 ARG A O 1
ATOM 3340 N N . ALA A 1 414 ? 34.967 -5.708 -44.772 1.00 95.19 414 ALA A N 1
ATOM 3341 C CA . ALA A 1 414 ? 34.980 -4.936 -46.010 1.00 95.19 414 ALA A CA 1
ATOM 3342 C C . ALA A 1 414 ? 36.290 -4.148 -46.192 1.00 95.19 414 ALA A C 1
ATOM 3344 O O . ALA A 1 414 ? 36.839 -4.128 -47.293 1.00 95.19 414 ALA A O 1
ATOM 3345 N N . SER A 1 415 ? 36.836 -3.547 -45.129 1.00 95.88 415 SER A N 1
ATOM 3346 C CA . SER A 1 415 ? 38.120 -2.839 -45.207 1.00 95.88 415 SER A CA 1
ATOM 3347 C C . SER A 1 415 ? 39.298 -3.791 -45.439 1.00 95.88 415 SER A C 1
ATOM 3349 O O . SER A 1 415 ? 40.185 -3.482 -46.235 1.00 95.88 415 SER A O 1
ATOM 3351 N N . ILE A 1 416 ? 39.281 -4.986 -44.836 1.00 95.69 416 ILE A N 1
ATOM 3352 C CA . ILE A 1 416 ? 40.263 -6.043 -45.126 1.00 95.69 416 ILE A CA 1
ATOM 3353 C C . ILE A 1 416 ? 40.190 -6.465 -46.599 1.00 95.69 416 ILE A C 1
ATOM 3355 O O . ILE A 1 416 ? 41.224 -6.544 -47.261 1.00 95.69 416 ILE A O 1
ATOM 3359 N N . GLU A 1 417 ? 38.994 -6.705 -47.139 1.00 94.88 417 GLU A N 1
ATOM 3360 C CA . GLU A 1 417 ? 38.815 -7.075 -48.549 1.00 94.88 417 GLU A CA 1
ATOM 3361 C C . GLU A 1 417 ? 39.282 -5.969 -49.505 1.00 94.88 417 GLU A C 1
ATOM 3363 O O . GLU A 1 417 ? 39.946 -6.258 -50.503 1.00 94.88 417 GLU A O 1
ATOM 3368 N N . GLN A 1 418 ? 39.017 -4.699 -49.189 1.00 94.31 418 GLN A N 1
ATOM 3369 C CA . GLN A 1 418 ? 39.527 -3.562 -49.960 1.00 94.31 418 GLN A CA 1
ATOM 3370 C C . GLN A 1 418 ? 41.060 -3.508 -49.952 1.00 94.31 418 GLN A C 1
ATOM 3372 O O . GLN A 1 418 ? 41.671 -3.367 -51.014 1.00 94.31 418 GLN A O 1
ATOM 3377 N N . HIS A 1 419 ? 41.695 -3.697 -48.793 1.00 93.81 419 HIS A N 1
ATOM 3378 C CA . HIS A 1 419 ? 43.154 -3.758 -48.697 1.00 93.81 419 HIS A CA 1
ATOM 3379 C C . HIS A 1 419 ? 43.750 -4.956 -49.452 1.00 93.81 419 HIS A C 1
ATOM 3381 O O . HIS A 1 419 ? 44.781 -4.812 -50.113 1.00 93.81 419 HIS A O 1
ATOM 3387 N N . LEU A 1 420 ? 43.106 -6.128 -49.406 1.00 93.44 420 LEU A N 1
ATOM 3388 C CA . LEU A 1 420 ? 43.532 -7.310 -50.164 1.00 93.44 420 LEU A CA 1
ATOM 3389 C C . LEU A 1 420 ? 43.417 -7.091 -51.678 1.00 93.44 420 LEU A C 1
ATOM 3391 O O . LEU A 1 420 ? 44.325 -7.468 -52.420 1.00 93.44 420 LEU A O 1
ATOM 3395 N N . ASN A 1 421 ? 42.352 -6.430 -52.134 1.00 91.00 421 ASN A N 1
ATOM 3396 C CA . ASN A 1 421 ? 42.164 -6.095 -53.544 1.00 91.00 421 ASN A CA 1
ATOM 3397 C C . ASN A 1 421 ? 43.155 -5.024 -54.025 1.00 91.00 421 ASN A C 1
ATOM 3399 O O . ASN A 1 421 ? 43.662 -5.129 -55.138 1.00 91.00 421 ASN A O 1
ATOM 3403 N N . GLN A 1 422 ? 43.507 -4.050 -53.182 1.00 89.06 422 GLN A N 1
ATOM 3404 C CA . GLN A 1 422 ? 44.502 -3.027 -53.519 1.00 89.06 422 GLN A CA 1
ATOM 3405 C C . GLN A 1 422 ? 45.935 -3.584 -53.565 1.00 89.06 422 GLN A C 1
ATOM 3407 O O . GLN A 1 422 ? 46.755 -3.124 -54.357 1.00 89.06 422 GLN A O 1
ATOM 3412 N N . LYS A 1 423 ? 46.247 -4.607 -52.756 1.00 85.06 423 LYS A N 1
ATOM 3413 C CA . LYS A 1 423 ? 47.564 -5.269 -52.760 1.00 85.06 423 LYS A CA 1
ATOM 3414 C C . LYS A 1 423 ? 47.756 -6.233 -53.941 1.00 85.06 423 LYS A C 1
ATOM 3416 O O . LYS A 1 423 ? 48.874 -6.688 -54.181 1.00 85.06 423 LYS A O 1
ATOM 3421 N N . ARG A 1 424 ? 46.705 -6.519 -54.717 1.00 76.56 424 ARG A N 1
ATOM 3422 C CA . ARG A 1 424 ? 46.766 -7.311 -55.954 1.00 76.56 424 ARG A CA 1
ATOM 3423 C C . ARG A 1 424 ? 47.340 -6.469 -57.107 1.00 76.56 424 ARG A C 1
ATOM 3425 O O . ARG A 1 424 ? 46.658 -6.144 -58.072 1.00 76.56 424 ARG A O 1
ATOM 3432 N N . ILE A 1 425 ? 48.617 -6.101 -57.003 1.00 70.81 425 ILE A N 1
ATOM 3433 C CA . ILE A 1 425 ? 49.386 -5.553 -58.128 1.00 70.81 425 ILE A CA 1
ATOM 3434 C C . ILE A 1 425 ? 49.584 -6.690 -59.147 1.00 70.81 425 ILE A C 1
ATOM 3436 O O . ILE A 1 425 ? 50.011 -7.777 -58.746 1.00 70.81 425 ILE A O 1
ATOM 3440 N N . PRO A 1 426 ? 49.300 -6.491 -60.446 1.00 61.84 426 PRO A N 1
ATOM 3441 C CA . PRO A 1 426 ? 49.561 -7.495 -61.468 1.00 61.84 426 PRO A CA 1
ATOM 3442 C C . PRO A 1 426 ? 51.070 -7.578 -61.732 1.00 61.84 426 PRO A C 1
ATOM 3444 O O . PRO A 1 426 ? 51.592 -6.956 -62.654 1.00 61.84 426 PRO A O 1
ATOM 3447 N N . SER A 1 427 ? 51.803 -8.344 -60.923 1.00 57.19 427 SER A N 1
ATOM 3448 C CA . SER A 1 427 ? 53.152 -8.771 -61.290 1.00 57.19 427 SER A CA 1
ATOM 3449 C C . SER A 1 427 ? 53.038 -9.908 -62.301 1.00 57.19 427 SER A C 1
ATOM 3451 O O . SER A 1 427 ? 52.878 -11.078 -61.952 1.00 57.19 427 SER A O 1
ATOM 3453 N N . VAL A 1 428 ? 53.093 -9.534 -63.576 1.00 59.22 428 VAL A N 1
ATOM 3454 C CA . VAL A 1 428 ? 53.425 -10.428 -64.683 1.00 59.22 428 VAL A CA 1
ATOM 3455 C C . VAL A 1 428 ? 54.813 -11.001 -64.417 1.00 59.22 428 VAL A C 1
ATOM 3457 O O . VAL A 1 428 ? 55.790 -10.262 -64.449 1.00 59.22 428 VAL A O 1
ATOM 3460 N N . THR A 1 429 ? 54.918 -12.303 -64.164 1.00 50.72 429 THR A N 1
ATOM 3461 C CA . THR A 1 429 ? 55.966 -13.158 -64.746 1.00 50.72 429 THR A CA 1
ATOM 3462 C C . THR A 1 429 ? 55.666 -14.624 -64.456 1.00 50.72 429 THR A C 1
ATOM 3464 O O . THR A 1 429 ? 55.474 -15.038 -63.317 1.00 50.72 429 THR A O 1
ATOM 3467 N N . ASN A 1 430 ? 55.602 -15.399 -65.537 1.00 53.06 430 ASN A N 1
ATOM 3468 C CA . ASN A 1 430 ? 55.467 -16.845 -65.528 1.00 53.06 430 ASN A CA 1
ATOM 3469 C C . ASN A 1 430 ? 56.704 -17.483 -64.891 1.00 53.06 430 ASN A C 1
ATOM 3471 O O . ASN A 1 430 ? 57.753 -17.537 -65.527 1.00 53.06 430 ASN A O 1
ATOM 3475 N N . THR A 1 431 ? 56.557 -18.061 -63.707 1.00 50.00 431 THR A N 1
ATOM 3476 C CA . THR A 1 431 ? 57.396 -19.180 -63.271 1.00 50.00 431 THR A CA 1
ATOM 3477 C C . THR A 1 431 ? 56.531 -20.158 -62.490 1.00 50.00 431 THR A C 1
ATOM 3479 O O . THR A 1 431 ? 56.018 -19.862 -61.414 1.00 50.00 431 THR A O 1
ATOM 3482 N N . ALA A 1 432 ? 56.332 -21.332 -63.087 1.00 55.03 432 ALA A N 1
ATOM 3483 C CA . ALA A 1 432 ? 55.682 -22.464 -62.454 1.00 55.03 432 ALA A CA 1
ATOM 3484 C C . ALA A 1 432 ? 56.512 -22.906 -61.240 1.00 55.03 432 ALA A C 1
ATOM 3486 O O . ALA A 1 432 ? 57.636 -23.382 -61.387 1.00 55.03 432 ALA A O 1
ATOM 3487 N N . VAL A 1 433 ? 55.945 -22.742 -60.046 1.00 49.03 433 VAL A N 1
ATOM 3488 C CA . VAL A 1 433 ? 56.457 -23.299 -58.789 1.00 49.03 433 VAL A CA 1
ATOM 3489 C C . VAL A 1 433 ? 55.395 -24.277 -58.266 1.00 49.03 433 VAL A C 1
ATOM 3491 O O . VAL A 1 433 ? 54.206 -23.952 -58.320 1.00 49.03 433 VAL A O 1
ATOM 3494 N N . PRO A 1 434 ? 55.781 -25.490 -57.825 1.00 53.06 434 PRO A N 1
ATOM 3495 C CA . PRO A 1 434 ? 54.842 -26.547 -57.457 1.00 53.06 434 PRO A CA 1
ATOM 3496 C C . PRO A 1 434 ? 54.053 -26.218 -56.176 1.00 53.06 434 PRO A C 1
ATOM 3498 O O . PRO A 1 434 ? 54.489 -25.397 -55.366 1.00 53.06 434 PRO A O 1
ATOM 3501 N N . PRO A 1 435 ? 52.886 -26.861 -55.975 1.00 47.25 435 PRO A N 1
ATOM 3502 C CA . PRO A 1 435 ? 51.939 -26.495 -54.931 1.00 47.25 435 PRO A CA 1
ATOM 3503 C C . PRO A 1 435 ? 52.480 -26.857 -53.542 1.00 47.25 435 PRO A C 1
ATOM 3505 O O . PRO A 1 435 ? 52.575 -28.028 -53.182 1.00 47.25 435 PRO A O 1
ATOM 3508 N N . MET A 1 436 ? 52.801 -25.841 -52.741 1.00 43.16 436 MET A N 1
ATOM 3509 C CA . MET A 1 436 ? 53.014 -25.995 -51.302 1.00 43.16 436 MET A CA 1
ATOM 3510 C C . MET A 1 436 ? 51.664 -25.906 -50.578 1.00 43.16 436 MET A C 1
ATOM 3512 O O . MET A 1 436 ? 50.912 -24.949 -50.764 1.00 43.16 436 MET A O 1
ATOM 3516 N N . SER A 1 437 ? 51.351 -26.921 -49.768 1.00 49.69 437 SER A N 1
ATOM 3517 C CA . SER A 1 437 ? 50.092 -27.020 -49.022 1.00 49.69 437 SER A CA 1
ATOM 3518 C C . SER A 1 437 ? 49.953 -25.893 -47.988 1.00 49.69 437 SER A C 1
ATOM 3520 O O . SER A 1 437 ? 50.909 -25.638 -47.247 1.00 49.69 437 SER A O 1
ATOM 3522 N N . PRO A 1 438 ? 48.779 -25.253 -47.853 1.00 44.78 438 PRO A N 1
ATOM 3523 C CA . PRO A 1 438 ? 48.607 -24.152 -46.919 1.00 44.78 438 PRO A CA 1
ATOM 3524 C C . PRO A 1 438 ? 48.407 -24.678 -45.489 1.00 44.78 438 PRO A C 1
ATOM 3526 O O . PRO A 1 438 ? 47.311 -25.059 -45.098 1.00 44.78 438 PRO A O 1
ATOM 3529 N N . ASN A 1 439 ? 49.462 -24.632 -44.674 1.00 43.38 439 ASN A N 1
ATOM 3530 C CA . ASN A 1 439 ? 49.429 -24.878 -43.222 1.00 43.38 439 ASN A CA 1
ATOM 3531 C C . ASN A 1 439 ? 48.854 -23.685 -42.416 1.00 43.38 439 ASN A C 1
ATOM 3533 O O . ASN A 1 439 ? 49.291 -23.405 -41.301 1.00 43.38 439 ASN A O 1
ATOM 3537 N N . TYR A 1 440 ? 47.870 -22.961 -42.960 1.00 39.44 440 TYR A N 1
ATOM 3538 C CA . TYR A 1 440 ? 47.232 -21.831 -42.265 1.00 39.44 440 TYR A CA 1
ATOM 3539 C C . TYR A 1 440 ? 46.101 -22.253 -41.309 1.00 39.44 440 TYR A C 1
ATOM 3541 O O . TYR A 1 440 ? 45.714 -21.468 -40.444 1.00 39.44 440 TYR A O 1
ATOM 3549 N N . ASP A 1 441 ? 45.645 -23.509 -41.370 1.00 44.47 441 ASP A N 1
ATOM 3550 C CA . ASP A 1 441 ? 44.633 -24.046 -40.445 1.00 44.47 441 ASP A CA 1
ATOM 3551 C C . ASP A 1 441 ? 45.173 -24.334 -39.032 1.00 44.47 441 ASP A C 1
ATOM 3553 O O . ASP A 1 441 ? 44.404 -24.390 -38.069 1.00 44.47 441 ASP A O 1
ATOM 3557 N N . LEU A 1 442 ? 46.495 -24.443 -38.852 1.00 45.31 442 LEU A N 1
ATOM 3558 C CA . LEU A 1 442 ? 47.074 -24.785 -37.547 1.00 45.31 442 LEU A CA 1
ATOM 3559 C C . LEU A 1 442 ? 47.049 -23.612 -36.546 1.00 45.31 442 LEU A C 1
ATOM 3561 O O . LEU A 1 442 ? 46.945 -23.827 -35.339 1.00 45.31 442 LEU A O 1
ATOM 3565 N N . LEU A 1 443 ? 47.096 -22.365 -37.031 1.00 38.94 443 LEU A N 1
ATOM 3566 C CA . LEU A 1 443 ? 47.105 -21.163 -36.183 1.00 38.94 443 LEU A CA 1
ATOM 3567 C C . LEU A 1 443 ? 45.696 -20.691 -35.791 1.00 38.94 443 LEU A C 1
ATOM 3569 O O . LEU A 1 443 ? 45.512 -20.164 -34.695 1.00 38.94 443 LEU A O 1
ATOM 3573 N N . LEU A 1 444 ? 44.683 -20.956 -36.622 1.00 42.53 444 LEU A N 1
ATOM 3574 C CA . LEU A 1 444 ? 43.272 -20.752 -36.262 1.00 42.53 444 LEU A CA 1
ATOM 3575 C C . LEU A 1 444 ? 42.738 -21.871 -35.348 1.00 42.53 444 LEU A C 1
ATOM 3577 O O . LEU A 1 444 ? 41.861 -21.617 -34.520 1.00 42.53 444 LEU A O 1
ATOM 3581 N N . GLY A 1 445 ? 43.310 -23.079 -35.420 1.00 38.00 445 GLY A N 1
ATOM 3582 C CA . GLY A 1 445 ? 43.004 -24.188 -34.508 1.00 38.00 445 GLY A CA 1
ATOM 3583 C C . GLY A 1 445 ? 43.514 -23.987 -33.073 1.00 38.00 445 GLY A C 1
ATOM 3584 O O . GLY A 1 445 ? 42.856 -24.409 -32.123 1.00 38.00 445 GLY A O 1
ATOM 3585 N N . LEU A 1 446 ? 44.635 -23.283 -32.884 1.00 41.56 446 LEU A N 1
ATOM 3586 C CA . LEU A 1 446 ? 45.217 -23.050 -31.553 1.00 41.56 446 LEU A CA 1
ATOM 3587 C C . LEU A 1 446 ? 44.384 -22.100 -30.677 1.00 41.56 446 LEU A C 1
ATOM 3589 O O . LEU A 1 446 ? 44.353 -22.270 -29.461 1.00 41.56 446 LEU A O 1
ATOM 3593 N N . ASN A 1 447 ? 43.628 -21.170 -31.269 1.00 37.38 447 ASN A N 1
ATOM 3594 C CA . ASN A 1 447 ? 42.771 -20.255 -30.503 1.00 37.38 447 ASN A CA 1
ATOM 3595 C C . ASN A 1 447 ? 41.479 -20.934 -29.987 1.00 37.38 447 ASN A C 1
ATOM 3597 O O . ASN A 1 447 ? 40.897 -20.507 -28.994 1.00 37.38 447 ASN A O 1
ATOM 3601 N N . LYS A 1 448 ? 41.064 -22.052 -30.603 1.00 42.88 448 LYS A N 1
ATOM 3602 C CA . LYS A 1 448 ? 39.951 -22.893 -30.119 1.00 42.88 448 LYS A CA 1
ATOM 3603 C C . LYS A 1 448 ? 40.331 -23.804 -28.944 1.00 42.88 448 LYS A C 1
ATOM 3605 O O . LYS A 1 448 ? 39.443 -24.239 -28.218 1.00 42.88 448 LYS A O 1
ATOM 3610 N N . ASN A 1 449 ? 41.624 -24.065 -28.737 1.00 43.69 449 ASN A N 1
ATOM 3611 C CA . ASN A 1 449 ? 42.112 -24.980 -27.698 1.00 43.69 449 ASN A CA 1
ATOM 3612 C C . ASN A 1 449 ? 42.548 -24.283 -26.398 1.00 43.69 449 ASN A C 1
ATOM 3614 O O . ASN A 1 449 ? 42.720 -24.962 -25.390 1.00 43.69 449 ASN A O 1
ATOM 3618 N N . ILE A 1 450 ? 42.693 -22.952 -26.387 1.00 46.69 450 ILE A N 1
ATOM 3619 C CA . ILE A 1 450 ? 43.030 -22.191 -25.167 1.00 46.69 450 ILE A CA 1
ATOM 3620 C C . ILE A 1 450 ? 41.764 -21.811 -24.373 1.00 46.69 450 ILE A C 1
ATOM 3622 O O . ILE A 1 450 ? 41.798 -21.767 -23.147 1.00 46.69 450 ILE A O 1
ATOM 3626 N N . PHE A 1 451 ? 40.622 -21.631 -25.047 1.00 39.78 451 PHE A N 1
ATOM 3627 C CA . PHE A 1 451 ? 39.319 -21.360 -24.423 1.00 39.78 451 PHE A CA 1
ATOM 3628 C C . PHE A 1 451 ? 38.316 -22.459 -24.782 1.00 39.78 451 PHE A C 1
ATOM 3630 O O . PHE A 1 451 ? 37.404 -22.241 -25.576 1.00 39.78 451 PHE A O 1
ATOM 3637 N N . GLY A 1 452 ? 38.546 -23.660 -24.243 1.00 35.09 452 GLY A N 1
ATOM 3638 C CA . GLY A 1 452 ? 37.843 -24.895 -24.598 1.00 35.09 452 GLY A CA 1
ATOM 3639 C C . GLY A 1 452 ? 36.327 -24.763 -24.805 1.00 35.09 452 GLY A C 1
ATOM 3640 O O . GLY A 1 452 ? 35.628 -24.036 -24.104 1.00 35.09 452 GLY A O 1
ATOM 3641 N N . SER A 1 453 ? 35.808 -25.543 -25.754 1.00 39.34 453 SER A N 1
ATOM 3642 C CA . SER A 1 453 ? 34.420 -25.505 -26.230 1.00 39.34 453 SER A CA 1
ATOM 3643 C C . SER A 1 453 ? 33.353 -25.990 -25.235 1.00 39.34 453 SER A C 1
ATOM 3645 O O . SER A 1 453 ? 32.197 -26.081 -25.629 1.00 39.34 453 SER A O 1
ATOM 3647 N N . ASN A 1 454 ? 33.707 -26.305 -23.981 1.00 37.50 454 ASN A N 1
ATOM 3648 C CA . ASN A 1 454 ? 32.834 -26.990 -23.014 1.00 37.50 454 ASN A CA 1
ATOM 3649 C C . ASN A 1 454 ? 32.917 -26.447 -21.565 1.00 37.50 454 ASN A C 1
ATOM 3651 O O . ASN A 1 454 ? 32.782 -27.221 -20.621 1.00 37.50 454 ASN A O 1
ATOM 3655 N N . ASN A 1 455 ? 33.089 -25.141 -21.339 1.00 34.06 455 ASN A N 1
ATOM 3656 C CA . ASN A 1 455 ? 32.937 -24.575 -19.987 1.00 34.06 455 ASN A CA 1
ATOM 3657 C C . ASN A 1 455 ? 31.490 -24.116 -19.726 1.00 34.06 455 ASN A C 1
ATOM 3659 O O . ASN A 1 455 ? 31.184 -22.929 -19.792 1.00 34.06 455 ASN A O 1
ATOM 3663 N N . ASN A 1 456 ? 30.616 -25.073 -19.396 1.00 35.28 456 ASN A N 1
ATOM 3664 C CA . ASN A 1 456 ? 29.259 -24.831 -18.876 1.00 35.28 456 ASN A CA 1
ATOM 3665 C C . ASN A 1 456 ? 29.196 -24.734 -17.337 1.00 35.28 456 ASN A C 1
ATOM 3667 O O . ASN A 1 456 ? 28.111 -24.721 -16.767 1.00 35.28 456 ASN A O 1
ATOM 3671 N N . GLU A 1 457 ? 30.330 -24.626 -16.646 1.00 34.72 457 GLU A N 1
ATOM 3672 C CA . GLU A 1 457 ? 30.367 -24.375 -15.203 1.00 34.72 457 GLU A CA 1
ATOM 3673 C C . GLU A 1 457 ? 31.186 -23.119 -14.909 1.00 34.72 457 GLU A C 1
ATOM 3675 O O . GLU A 1 457 ? 32.375 -23.164 -14.606 1.00 34.72 457 GLU A O 1
ATOM 3680 N N . ILE A 1 458 ? 30.521 -21.964 -14.962 1.00 29.38 458 ILE A N 1
ATOM 3681 C CA . ILE A 1 458 ? 30.894 -20.868 -14.071 1.00 29.38 458 ILE A CA 1
ATOM 3682 C C . ILE A 1 458 ? 30.140 -21.135 -12.775 1.00 29.38 458 ILE A C 1
ATOM 3684 O O . ILE A 1 458 ? 28.936 -20.898 -12.675 1.00 29.38 458 ILE A O 1
ATOM 3688 N N . LEU A 1 459 ? 30.862 -21.660 -11.787 1.00 27.84 459 LEU A N 1
ATOM 3689 C CA . LEU A 1 459 ? 30.414 -21.725 -10.405 1.00 27.84 459 LEU A CA 1
ATOM 3690 C C . LEU A 1 459 ? 30.138 -20.289 -9.941 1.00 27.84 459 LEU A C 1
ATOM 3692 O O . LEU A 1 459 ? 31.045 -19.534 -9.593 1.00 27.84 459 LEU A O 1
ATOM 3696 N N . TYR A 1 460 ? 28.868 -19.892 -9.977 1.00 26.52 460 TYR A N 1
ATOM 3697 C CA . TYR A 1 460 ? 28.404 -18.632 -9.418 1.00 26.52 460 TYR A CA 1
ATOM 3698 C C . TYR A 1 460 ? 28.421 -18.776 -7.893 1.00 26.52 460 TYR A C 1
ATOM 3700 O O . TYR A 1 460 ? 27.410 -19.078 -7.257 1.00 26.52 460 TYR A O 1
ATOM 3708 N N . THR A 1 461 ? 29.586 -18.592 -7.271 1.00 28.62 461 THR A N 1
ATOM 3709 C CA . THR A 1 461 ? 29.635 -18.337 -5.832 1.00 28.62 461 THR A CA 1
ATOM 3710 C C . THR A 1 461 ? 29.040 -16.953 -5.620 1.00 28.62 461 THR A C 1
ATOM 3712 O O . THR A 1 461 ? 29.721 -15.937 -5.751 1.00 28.62 461 THR A O 1
ATOM 3715 N N . GLY A 1 462 ? 27.735 -16.911 -5.356 1.00 30.17 462 GLY A N 1
ATOM 3716 C CA . GLY A 1 462 ? 27.032 -15.708 -4.945 1.00 30.17 462 GLY A CA 1
ATOM 3717 C C . GLY A 1 462 ? 27.605 -15.186 -3.631 1.00 30.17 462 GLY A C 1
ATOM 3718 O O . GLY A 1 462 ? 27.105 -15.513 -2.557 1.00 30.17 462 GLY A O 1
ATOM 3719 N N . SER A 1 463 ? 28.643 -14.356 -3.717 1.00 26.41 463 SER A N 1
ATOM 3720 C CA . SER A 1 463 ? 28.958 -13.397 -2.669 1.00 26.41 463 SER A CA 1
ATOM 3721 C C . SER A 1 463 ? 27.978 -12.240 -2.824 1.00 26.41 463 SER A C 1
ATOM 3723 O O . SER A 1 463 ? 27.906 -11.596 -3.871 1.00 26.41 463 SER A O 1
ATOM 3725 N N . PHE A 1 464 ? 27.137 -12.053 -1.811 1.00 33.16 464 PHE A N 1
ATOM 3726 C CA . PHE A 1 464 ? 26.147 -10.986 -1.766 1.00 33.16 464 PHE A CA 1
ATOM 3727 C C . PHE A 1 464 ? 26.842 -9.629 -1.909 1.00 33.16 464 PHE A C 1
ATOM 3729 O O . PHE A 1 464 ? 27.786 -9.337 -1.184 1.00 33.16 464 PHE A O 1
ATOM 3736 N N . GLY A 1 465 ? 26.353 -8.839 -2.867 1.00 34.97 465 GLY A N 1
ATOM 3737 C CA . GLY A 1 465 ? 26.969 -7.599 -3.315 1.00 34.97 465 GLY A CA 1
ATOM 3738 C C . GLY A 1 465 ? 27.192 -6.565 -2.217 1.00 34.97 465 GLY A C 1
ATOM 3739 O O . GLY A 1 465 ? 26.301 -6.272 -1.418 1.00 34.97 465 GLY A O 1
ATOM 3740 N N . GLU A 1 466 ? 28.392 -6.002 -2.283 1.00 37.12 466 GLU A N 1
ATOM 3741 C CA . GLU A 1 466 ? 28.811 -4.738 -1.700 1.00 37.12 466 GLU A CA 1
ATOM 3742 C C . GLU A 1 466 ? 27.891 -3.602 -2.184 1.00 37.12 466 GLU A C 1
ATOM 3744 O O . GLU A 1 466 ? 27.535 -3.499 -3.363 1.00 37.12 466 GLU A O 1
ATOM 3749 N N . GLU A 1 467 ? 27.463 -2.749 -1.258 1.00 42.75 467 GLU A N 1
ATOM 3750 C CA . GLU A 1 467 ? 26.730 -1.517 -1.553 1.00 42.75 467 GLU A CA 1
ATOM 3751 C C . GLU A 1 467 ? 27.632 -0.508 -2.314 1.00 42.75 467 GLU A C 1
ATOM 3753 O O . GLU A 1 467 ? 28.811 -0.326 -2.018 1.00 42.75 467 GLU A O 1
ATOM 3758 N N . ILE A 1 468 ? 27.052 0.180 -3.305 1.00 47.25 468 ILE A N 1
ATOM 3759 C CA . ILE A 1 468 ? 27.725 1.170 -4.168 1.00 47.25 468 ILE A CA 1
ATOM 3760 C C . ILE A 1 468 ? 28.335 2.316 -3.342 1.00 47.25 468 ILE A C 1
ATOM 3762 O O . ILE A 1 468 ? 27.640 2.938 -2.535 1.00 47.25 468 ILE A O 1
ATOM 3766 N N . ASP A 1 469 ? 29.604 2.655 -3.610 1.00 45.16 469 ASP A N 1
ATOM 3767 C CA . ASP A 1 469 ? 30.316 3.763 -2.961 1.00 45.16 469 ASP A CA 1
ATOM 3768 C C . ASP A 1 469 ? 29.608 5.116 -3.219 1.00 45.16 469 ASP A C 1
ATOM 3770 O O . ASP A 1 469 ? 29.559 5.588 -4.362 1.00 45.16 469 ASP A O 1
ATOM 3774 N N . PRO A 1 470 ? 29.087 5.807 -2.185 1.00 45.75 470 PRO A N 1
ATOM 3775 C CA . PRO A 1 470 ? 28.497 7.137 -2.335 1.00 45.75 470 PRO A CA 1
ATOM 3776 C C . PRO A 1 470 ? 29.499 8.190 -2.842 1.00 45.75 470 PRO A C 1
ATOM 3778 O O . PRO A 1 470 ? 29.078 9.235 -3.345 1.00 45.75 470 PRO A O 1
ATOM 3781 N N . LYS A 1 471 ? 30.815 7.934 -2.766 1.00 42.06 471 LYS A N 1
ATOM 3782 C CA . LYS A 1 471 ? 31.830 8.787 -3.397 1.00 42.06 471 LYS A CA 1
ATOM 3783 C C . LYS A 1 471 ? 31.798 8.704 -4.919 1.00 42.06 471 LYS A C 1
ATOM 3785 O O . LYS A 1 471 ? 32.099 9.712 -5.543 1.00 42.06 471 LYS A O 1
ATOM 3790 N N . LEU A 1 472 ? 31.367 7.591 -5.519 1.00 45.16 472 LEU A N 1
ATOM 3791 C CA . LEU A 1 472 ? 31.244 7.473 -6.977 1.00 45.16 472 LEU A CA 1
ATOM 3792 C C . LEU A 1 472 ? 30.121 8.376 -7.515 1.00 45.16 472 LEU A C 1
ATOM 3794 O O . LEU A 1 472 ? 30.290 9.053 -8.523 1.00 45.16 472 LEU A O 1
ATOM 3798 N N . ILE A 1 473 ? 29.008 8.479 -6.780 1.00 44.31 473 ILE A N 1
ATOM 3799 C CA . ILE A 1 473 ? 27.888 9.378 -7.116 1.00 44.31 473 ILE A CA 1
ATOM 3800 C C . ILE A 1 473 ? 28.294 10.856 -6.964 1.00 44.31 473 ILE A C 1
ATOM 3802 O O . ILE A 1 473 ? 27.863 11.701 -7.746 1.00 44.31 473 ILE A O 1
ATOM 3806 N N . ASN A 1 474 ? 29.152 11.180 -5.991 1.00 42.88 474 ASN A N 1
ATOM 3807 C CA . ASN A 1 474 ? 29.667 12.541 -5.822 1.00 42.88 474 ASN A CA 1
ATOM 3808 C C . ASN A 1 474 ? 30.816 12.881 -6.787 1.00 42.88 474 ASN A C 1
ATOM 3810 O O . ASN A 1 474 ? 30.916 14.033 -7.196 1.00 42.88 474 ASN A O 1
ATOM 3814 N N . ALA A 1 475 ? 31.645 11.914 -7.192 1.00 42.09 475 ALA A N 1
ATOM 3815 C CA . ALA A 1 475 ? 32.737 12.121 -8.145 1.00 42.09 475 ALA A CA 1
ATOM 3816 C C . ALA A 1 475 ? 32.220 12.448 -9.556 1.00 42.09 475 ALA A C 1
ATOM 3818 O O . ALA A 1 475 ? 32.789 13.298 -10.234 1.00 42.09 475 ALA A O 1
ATOM 3819 N N . ILE A 1 476 ? 31.088 11.860 -9.957 1.00 47.75 476 ILE A N 1
ATOM 3820 C CA . ILE A 1 476 ? 30.429 12.163 -11.239 1.00 47.75 476 ILE A CA 1
ATOM 3821 C C . ILE A 1 476 ? 29.890 13.609 -11.274 1.00 47.75 476 ILE A C 1
ATOM 3823 O O . ILE A 1 476 ? 29.857 14.225 -12.332 1.00 47.75 476 ILE A O 1
ATOM 3827 N N . ASN A 1 477 ? 29.544 14.200 -10.123 1.00 37.97 477 ASN A N 1
ATOM 3828 C CA . ASN A 1 477 ? 29.039 15.579 -10.049 1.00 37.97 477 ASN A CA 1
ATOM 3829 C C . ASN A 1 477 ? 30.125 16.670 -10.132 1.00 37.97 477 ASN A C 1
ATOM 3831 O O . ASN A 1 477 ? 29.776 17.836 -10.305 1.00 37.97 477 ASN A O 1
ATOM 3835 N N . TYR A 1 478 ? 31.410 16.323 -10.004 1.00 36.91 478 TYR A N 1
ATOM 3836 C CA . TYR A 1 478 ? 32.525 17.285 -10.038 1.00 36.91 478 TYR A CA 1
ATOM 3837 C C . TYR A 1 478 ? 33.449 17.124 -11.256 1.00 36.91 478 TYR A C 1
ATOM 3839 O O . TYR A 1 478 ? 34.444 17.834 -11.371 1.00 36.91 478 TYR A O 1
ATOM 3847 N N . GLY A 1 479 ? 33.127 16.211 -12.173 1.00 35.28 479 GLY A N 1
ATOM 3848 C CA . GLY A 1 479 ? 33.967 15.866 -13.317 1.00 35.28 479 GLY A CA 1
ATOM 3849 C C . GLY A 1 479 ? 33.525 16.488 -14.638 1.00 35.28 479 GLY A C 1
ATOM 3850 O O . GLY A 1 479 ? 33.342 15.754 -15.598 1.00 35.28 479 GLY A O 1
ATOM 3851 N N . THR A 1 480 ? 33.372 17.809 -14.715 1.00 38.91 480 THR A N 1
ATOM 3852 C CA . THR A 1 480 ? 33.405 18.528 -16.002 1.00 38.91 480 THR A CA 1
ATOM 3853 C C . THR A 1 480 ? 33.966 19.926 -15.778 1.00 38.91 480 THR A C 1
ATOM 3855 O O . THR A 1 480 ? 33.517 20.626 -14.879 1.00 38.91 480 THR A O 1
ATOM 3858 N N . GLU A 1 481 ? 34.942 20.283 -16.614 1.00 39.94 481 GLU A N 1
ATOM 3859 C CA . GLU A 1 481 ? 35.786 21.488 -16.603 1.00 39.94 481 GLU A CA 1
ATOM 3860 C C . GLU A 1 481 ? 36.975 21.500 -15.628 1.00 39.94 481 GLU A C 1
ATOM 3862 O O . GLU A 1 481 ? 36.978 22.161 -14.592 1.00 39.94 481 GLU A O 1
ATOM 3867 N N . LYS A 1 482 ? 38.091 20.903 -16.071 1.00 31.06 482 LYS A N 1
ATOM 3868 C CA . LYS A 1 482 ? 39.343 21.670 -16.114 1.00 31.06 482 LYS A CA 1
ATOM 3869 C C . LYS A 1 482 ? 40.280 21.196 -17.225 1.00 31.06 482 LYS A C 1
ATOM 3871 O O . LYS A 1 482 ? 40.749 20.065 -17.246 1.00 31.06 482 LYS A O 1
ATOM 3876 N N . SER A 1 483 ? 40.496 22.133 -18.141 1.00 31.50 483 SER A N 1
ATOM 3877 C CA . SER A 1 483 ? 41.503 22.190 -19.195 1.00 31.50 483 SER A CA 1
ATOM 3878 C C . SER A 1 483 ? 42.874 21.684 -18.743 1.00 31.50 483 SER A C 1
ATOM 3880 O O . SER A 1 483 ? 43.437 22.177 -17.767 1.00 31.50 483 SER A O 1
ATOM 3882 N N . VAL A 1 484 ? 43.426 20.765 -19.534 1.00 37.56 484 VAL A N 1
ATOM 3883 C CA . VAL A 1 484 ? 44.843 20.393 -19.566 1.00 37.56 484 VAL A CA 1
ATOM 3884 C C . VAL A 1 484 ? 45.668 21.625 -19.937 1.00 37.56 484 VAL A C 1
ATOM 3886 O O . VAL A 1 484 ? 45.491 22.156 -21.030 1.00 37.56 484 VAL A O 1
ATOM 3889 N N . LYS A 1 485 ? 46.553 22.073 -19.043 1.00 32.88 485 LYS A N 1
ATOM 3890 C CA . LYS A 1 485 ? 47.800 22.775 -19.381 1.00 32.88 485 LYS A CA 1
ATOM 3891 C C . LYS A 1 485 ? 48.743 22.785 -18.176 1.00 32.88 485 LYS A C 1
ATOM 3893 O O . LYS A 1 485 ? 48.354 23.218 -17.099 1.00 32.88 485 LYS A O 1
ATOM 3898 N N . ASP A 1 486 ? 49.948 22.295 -18.454 1.00 32.78 486 ASP A N 1
ATOM 3899 C CA . ASP A 1 486 ? 51.237 22.532 -17.801 1.00 32.78 486 ASP A CA 1
ATOM 3900 C C . ASP A 1 486 ? 51.393 22.131 -16.324 1.00 32.78 486 ASP A C 1
ATOM 3902 O O . ASP A 1 486 ? 50.735 22.666 -15.447 1.00 32.78 486 ASP A O 1
ATOM 3906 N N . TYR A 1 487 ? 52.310 21.194 -16.050 1.00 26.12 487 TYR A N 1
ATOM 3907 C CA . TYR A 1 487 ? 53.499 21.443 -15.218 1.00 26.12 487 TYR A CA 1
ATOM 3908 C C . TYR A 1 487 ? 54.428 20.216 -15.227 1.00 26.12 487 TYR A C 1
ATOM 3910 O O . TYR A 1 487 ? 54.062 19.117 -14.813 1.00 26.12 487 TYR A O 1
ATOM 3918 N N . TYR A 1 488 ? 55.650 20.437 -15.713 1.00 30.58 488 TYR A N 1
ATOM 3919 C CA . TYR A 1 488 ? 56.808 19.573 -15.504 1.00 30.58 488 TYR A CA 1
ATOM 3920 C C . TYR A 1 488 ? 57.440 19.861 -14.132 1.00 30.58 488 TYR A C 1
ATOM 3922 O O . TYR A 1 488 ? 57.450 21.001 -13.677 1.00 30.58 488 TYR A O 1
ATOM 3930 N N . SER A 1 489 ? 58.092 18.822 -13.600 1.00 31.25 489 SER A N 1
ATOM 3931 C CA . SER A 1 489 ? 59.144 18.830 -12.572 1.00 31.25 489 SER A CA 1
ATOM 3932 C C . SER A 1 489 ? 58.715 19.051 -11.114 1.00 31.25 489 SER A C 1
ATOM 3934 O O . SER A 1 489 ? 58.332 20.147 -10.729 1.00 31.25 489 SER A O 1
ATOM 3936 N N . GLU A 1 490 ? 58.917 18.030 -10.277 1.00 27.92 490 GLU A N 1
ATOM 3937 C CA . GLU A 1 490 ? 59.973 18.090 -9.259 1.00 27.92 490 GLU A CA 1
ATOM 3938 C C . GLU A 1 490 ? 60.266 16.702 -8.670 1.00 27.92 490 GLU A C 1
ATOM 3940 O O . GLU A 1 490 ? 59.374 15.941 -8.298 1.00 27.92 490 GLU A O 1
ATOM 3945 N N . ASN A 1 491 ? 61.559 16.389 -8.613 1.00 34.59 491 ASN A N 1
ATOM 3946 C CA . ASN A 1 491 ? 62.137 15.235 -7.938 1.00 34.59 491 ASN A CA 1
ATOM 3947 C C . ASN A 1 491 ? 61.913 15.325 -6.424 1.00 34.59 491 ASN A C 1
ATOM 3949 O O . ASN A 1 491 ? 62.248 16.342 -5.816 1.00 34.59 491 ASN A O 1
ATOM 3953 N N . LYS A 1 492 ? 61.518 14.217 -5.788 1.00 29.00 492 LYS A N 1
ATOM 3954 C CA . LYS A 1 492 ? 61.901 13.967 -4.393 1.00 29.00 492 LYS A CA 1
ATOM 3955 C C . LYS A 1 492 ? 62.017 12.477 -4.079 1.00 29.00 492 LYS A C 1
ATOM 3957 O O . LYS A 1 492 ? 61.060 11.718 -4.170 1.00 29.00 492 LYS A O 1
ATOM 3962 N N . THR A 1 493 ? 63.246 12.111 -3.745 1.00 29.44 493 THR A N 1
ATOM 3963 C CA . THR A 1 493 ? 63.736 10.845 -3.199 1.00 29.44 493 THR A CA 1
ATOM 3964 C C . THR A 1 493 ? 63.539 10.759 -1.680 1.00 29.44 493 THR A C 1
ATOM 3966 O O . THR A 1 493 ? 63.346 11.783 -1.028 1.00 29.44 493 THR A O 1
ATOM 3969 N N . CYS A 1 494 ? 63.731 9.539 -1.157 1.00 28.27 494 CYS A N 1
ATOM 3970 C CA . CYS A 1 494 ? 63.706 9.089 0.247 1.00 28.27 494 CYS A CA 1
ATOM 3971 C C . CYS A 1 494 ? 62.295 8.898 0.835 1.00 28.27 494 CYS A C 1
A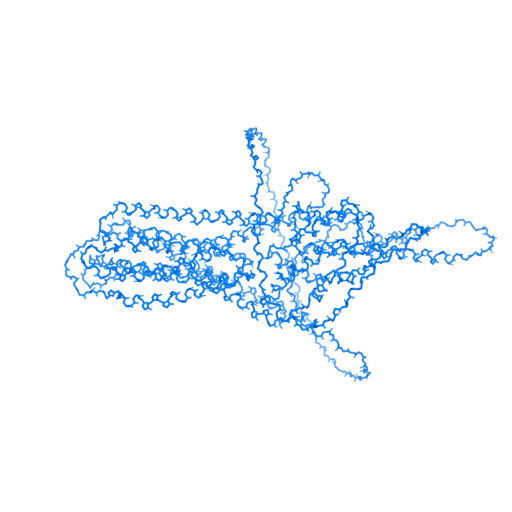TOM 3973 O O . CYS A 1 494 ? 61.426 9.734 0.654 1.00 28.27 494 CYS A O 1
ATOM 3975 N N . GLU A 1 495 ? 61.968 7.804 1.527 1.00 27.17 495 GLU A N 1
ATOM 3976 C CA . GLU A 1 495 ? 62.822 6.965 2.374 1.00 27.17 495 GLU A CA 1
ATOM 3977 C C . GLU A 1 495 ? 62.193 5.575 2.594 1.00 27.17 495 GLU A C 1
ATOM 3979 O O . GLU A 1 495 ? 60.970 5.418 2.634 1.00 27.17 495 GLU A O 1
ATOM 3984 N N . GLU A 1 496 ? 63.056 4.567 2.725 1.00 31.72 496 GLU A N 1
ATOM 3985 C CA . GLU A 1 496 ? 62.735 3.188 3.088 1.00 31.72 496 GLU A CA 1
ATOM 3986 C C . GLU A 1 496 ? 62.115 3.087 4.487 1.00 31.72 496 GLU A C 1
ATOM 3988 O O . GLU A 1 496 ? 62.655 3.593 5.466 1.00 31.72 496 GLU A O 1
ATOM 3993 N N . SER A 1 497 ? 61.055 2.290 4.621 1.00 29.06 497 SER A N 1
ATOM 3994 C CA . SER A 1 497 ? 60.765 1.604 5.883 1.00 29.06 497 SER A CA 1
ATOM 3995 C C . SER A 1 497 ? 60.367 0.157 5.604 1.00 29.06 497 SER A C 1
ATOM 3997 O O . SER A 1 497 ? 59.233 -0.179 5.268 1.00 29.06 497 SER A O 1
ATOM 3999 N N . ARG A 1 498 ? 61.368 -0.721 5.724 1.00 29.33 498 ARG A N 1
ATOM 4000 C CA . ARG A 1 498 ? 61.196 -2.169 5.843 1.00 29.33 498 ARG A CA 1
ATOM 4001 C C . ARG A 1 498 ? 60.527 -2.460 7.182 1.00 29.33 498 ARG A C 1
ATOM 4003 O O . ARG A 1 498 ? 61.122 -2.210 8.227 1.00 29.33 498 ARG A O 1
ATOM 4010 N N . ILE A 1 499 ? 59.335 -3.046 7.153 1.00 31.11 499 ILE A N 1
ATOM 4011 C CA . ILE A 1 499 ? 58.764 -3.726 8.317 1.00 31.11 499 ILE A CA 1
ATOM 4012 C C . ILE A 1 499 ? 58.730 -5.225 8.027 1.00 31.11 499 ILE A C 1
ATOM 4014 O O . ILE A 1 499 ? 58.054 -5.705 7.121 1.00 31.11 499 ILE A O 1
ATOM 4018 N N . ASN A 1 500 ? 59.524 -5.924 8.832 1.00 31.41 500 ASN A N 1
ATOM 4019 C CA . ASN A 1 500 ? 59.581 -7.365 9.021 1.00 31.41 500 ASN A CA 1
ATOM 4020 C C . ASN A 1 500 ? 58.209 -7.918 9.434 1.00 31.41 500 ASN A C 1
ATOM 4022 O O . ASN A 1 500 ? 57.655 -7.471 10.437 1.00 31.41 500 ASN A O 1
ATOM 4026 N N . ILE A 1 501 ? 57.717 -8.952 8.745 1.00 29.84 501 ILE A N 1
ATOM 4027 C CA . ILE A 1 501 ? 56.705 -9.864 9.295 1.00 29.84 501 ILE A CA 1
ATOM 4028 C C . ILE A 1 501 ? 57.176 -11.297 9.040 1.00 29.84 501 ILE A C 1
ATOM 4030 O O . ILE A 1 501 ? 57.001 -11.859 7.962 1.00 29.84 501 ILE A O 1
ATOM 4034 N N . GLN A 1 502 ? 57.798 -11.873 10.067 1.00 28.67 502 GLN A N 1
ATOM 4035 C CA . GLN A 1 502 ? 57.971 -13.309 10.231 1.00 28.67 502 GLN A CA 1
ATOM 4036 C C . GLN A 1 502 ? 56.758 -13.873 10.978 1.00 28.67 502 GLN A C 1
ATOM 4038 O O . GLN A 1 502 ? 56.404 -13.382 12.045 1.00 28.67 502 GLN A O 1
ATOM 4043 N N . GLY A 1 503 ? 56.203 -14.950 10.420 1.00 29.16 503 GLY A N 1
ATOM 4044 C CA . GLY A 1 503 ? 55.621 -16.068 11.159 1.00 29.16 503 GLY A CA 1
ATOM 4045 C C . GLY A 1 503 ? 54.230 -15.871 11.751 1.00 29.16 503 GLY A C 1
ATOM 4046 O O . GLY A 1 503 ? 54.102 -15.305 12.822 1.00 29.16 503 GLY A O 1
ATOM 4047 N N . TYR A 1 504 ? 53.220 -16.503 11.146 1.00 29.14 504 TYR A N 1
ATOM 4048 C CA . TYR A 1 504 ? 52.202 -17.221 11.917 1.00 29.14 504 TYR A CA 1
ATOM 4049 C C . TYR A 1 504 ? 51.741 -18.470 11.167 1.00 29.14 504 TYR A C 1
ATOM 4051 O O . TYR A 1 504 ? 51.592 -18.482 9.946 1.00 29.14 504 TYR A O 1
ATOM 4059 N N . MET A 1 505 ? 51.621 -19.542 11.944 1.00 27.80 505 MET A N 1
ATOM 4060 C CA . MET A 1 505 ? 51.473 -20.917 11.505 1.00 27.80 505 MET A CA 1
ATOM 4061 C C . MET A 1 505 ? 50.101 -21.230 10.916 1.00 27.80 505 MET A C 1
ATOM 4063 O O . MET A 1 505 ? 49.060 -20.779 11.387 1.00 27.80 505 MET A O 1
ATOM 4067 N N . ASN A 1 506 ? 50.155 -22.096 9.913 1.00 31.27 506 ASN A N 1
ATOM 4068 C CA . ASN A 1 506 ? 49.047 -22.746 9.245 1.00 31.27 506 ASN A CA 1
ATOM 4069 C C . ASN A 1 506 ? 48.617 -23.970 10.077 1.00 31.27 506 ASN A C 1
ATOM 4071 O O . ASN A 1 506 ? 49.427 -24.870 10.287 1.00 31.27 506 ASN A O 1
ATOM 4075 N N . THR A 1 507 ? 47.369 -24.025 10.550 1.00 30.08 507 THR A N 1
ATOM 4076 C CA . THR A 1 507 ? 46.764 -25.260 11.083 1.00 30.08 507 THR A CA 1
ATOM 4077 C C . THR A 1 507 ? 45.332 -25.399 10.568 1.00 30.08 507 THR A C 1
ATOM 4079 O O . THR A 1 507 ? 44.398 -24.781 11.067 1.00 30.08 507 THR A O 1
ATOM 4082 N N . ASN A 1 508 ? 45.175 -26.236 9.543 1.00 30.05 508 ASN A N 1
ATOM 4083 C CA . ASN A 1 508 ? 43.900 -26.840 9.168 1.00 30.05 508 ASN A CA 1
ATOM 4084 C C . ASN A 1 508 ? 43.692 -28.109 10.005 1.00 30.05 508 ASN A C 1
ATOM 4086 O O . ASN A 1 508 ? 44.613 -28.925 10.078 1.00 30.05 508 ASN A O 1
ATOM 4090 N N . PRO A 1 509 ? 42.474 -28.370 10.500 1.00 37.59 509 PRO A N 1
ATOM 4091 C CA . PRO A 1 509 ? 42.011 -29.728 10.700 1.00 37.59 509 PRO A CA 1
ATOM 4092 C C . PRO A 1 509 ? 40.867 -30.029 9.728 1.00 37.59 509 PRO A C 1
ATOM 4094 O O . PRO A 1 509 ? 39.751 -29.526 9.845 1.00 37.59 509 PRO A O 1
ATOM 4097 N N . SER A 1 510 ? 41.167 -30.892 8.762 1.00 30.44 510 SER A N 1
ATOM 4098 C CA . SER A 1 510 ? 40.194 -31.645 7.979 1.00 30.44 510 SER A CA 1
ATOM 4099 C C . SER A 1 510 ? 39.507 -32.674 8.879 1.00 30.44 510 SER A C 1
ATOM 4101 O O . SER A 1 510 ? 40.166 -33.584 9.384 1.00 30.44 510 SER A O 1
ATOM 4103 N N . VAL A 1 511 ? 38.190 -32.568 9.051 1.00 30.91 511 VAL A N 1
ATOM 4104 C CA . VAL A 1 511 ? 37.377 -33.630 9.656 1.00 30.91 511 VAL A CA 1
ATOM 4105 C C . VAL A 1 511 ? 36.643 -34.367 8.543 1.00 30.91 511 VAL A C 1
ATOM 4107 O O . VAL A 1 511 ? 35.682 -33.869 7.962 1.00 30.91 511 VAL A O 1
ATOM 4110 N N . HIS A 1 512 ? 37.133 -35.573 8.261 1.00 30.95 512 HIS A N 1
ATOM 4111 C CA . HIS A 1 512 ? 36.389 -36.644 7.613 1.00 30.95 512 HIS A CA 1
ATOM 4112 C C . HIS A 1 512 ? 35.278 -37.129 8.553 1.00 30.95 512 HIS A C 1
ATOM 4114 O O . HIS A 1 512 ? 35.552 -37.465 9.702 1.00 30.95 512 HIS A O 1
ATOM 4120 N N . PHE A 1 513 ? 34.057 -37.273 8.041 1.00 30.48 513 PHE A N 1
ATOM 4121 C CA . PHE A 1 513 ? 33.112 -38.257 8.565 1.00 30.48 513 PHE A CA 1
ATOM 4122 C C . PHE A 1 513 ? 32.487 -39.019 7.400 1.00 30.48 513 PHE A C 1
ATOM 4124 O O . PHE A 1 513 ? 31.701 -38.484 6.622 1.00 30.48 513 PHE A O 1
ATOM 4131 N N . SER A 1 514 ? 32.891 -40.282 7.282 1.00 28.27 514 SER A N 1
ATOM 4132 C CA . SER A 1 514 ? 32.176 -41.308 6.538 1.00 28.27 514 SER A CA 1
ATOM 4133 C C . SER A 1 514 ? 31.093 -41.887 7.442 1.00 28.27 514 SER A C 1
ATOM 4135 O O . SER A 1 514 ? 31.391 -42.175 8.602 1.00 28.27 514 SER A O 1
ATOM 4137 N N . GLN A 1 515 ? 29.909 -42.181 6.913 1.00 31.70 515 GLN A N 1
ATOM 4138 C CA . GLN A 1 515 ? 29.139 -43.326 7.392 1.00 31.70 515 GLN A CA 1
ATOM 4139 C C . GLN A 1 515 ? 28.247 -43.885 6.282 1.00 31.70 515 GLN A C 1
ATOM 4141 O O . GLN A 1 515 ? 27.519 -43.166 5.602 1.00 31.70 515 GLN A O 1
ATOM 4146 N N . ASN A 1 516 ? 28.397 -45.195 6.110 1.00 30.84 516 ASN A N 1
ATOM 4147 C CA . ASN A 1 516 ? 27.739 -46.069 5.156 1.00 30.84 516 ASN A CA 1
ATOM 4148 C C . ASN A 1 516 ? 26.293 -46.406 5.554 1.00 30.84 516 ASN A C 1
ATOM 4150 O O . ASN A 1 516 ? 25.984 -46.513 6.735 1.00 30.84 516 ASN A O 1
ATOM 4154 N N . ASN A 1 517 ? 25.515 -46.725 4.512 1.00 32.19 517 ASN A N 1
ATOM 4155 C CA . ASN A 1 517 ? 24.480 -47.764 4.392 1.00 32.19 517 ASN A CA 1
ATOM 4156 C C . ASN A 1 517 ? 23.336 -47.838 5.418 1.00 32.19 517 ASN A C 1
ATOM 4158 O O . ASN A 1 517 ? 23.544 -48.152 6.583 1.00 32.19 517 ASN A O 1
ATOM 4162 N N . THR A 1 518 ? 22.094 -47.831 4.914 1.00 30.05 518 THR A N 1
ATOM 4163 C CA . THR A 1 518 ? 21.282 -49.067 4.806 1.00 30.05 518 THR A CA 1
ATOM 4164 C C . THR A 1 518 ? 19.940 -48.865 4.074 1.00 30.05 518 THR A C 1
ATOM 4166 O O . THR A 1 518 ? 19.225 -47.896 4.286 1.00 30.05 518 THR A O 1
ATOM 4169 N N . HIS A 1 519 ? 19.627 -49.870 3.248 1.00 30.86 519 HIS A N 1
ATOM 4170 C CA . HIS A 1 519 ? 18.317 -50.451 2.913 1.00 30.86 519 HIS A CA 1
ATOM 4171 C C . HIS A 1 519 ? 17.249 -49.722 2.062 1.00 30.86 519 HIS A C 1
ATOM 4173 O O . HIS A 1 519 ? 16.472 -48.889 2.512 1.00 30.86 519 HIS A O 1
ATOM 4179 N N . HIS A 1 520 ? 17.120 -50.255 0.835 1.00 32.22 520 HIS A N 1
ATOM 4180 C CA . HIS A 1 520 ? 15.878 -50.515 0.087 1.00 32.22 520 HIS A CA 1
ATOM 4181 C C . HIS A 1 520 ? 14.730 -51.061 0.967 1.00 32.22 520 HIS A C 1
ATOM 4183 O O . HIS A 1 520 ? 14.998 -51.847 1.878 1.00 32.22 520 HIS A O 1
ATOM 4189 N N . PRO A 1 521 ? 13.453 -50.757 0.639 1.00 43.59 521 PRO A N 1
ATOM 4190 C CA . PRO A 1 521 ? 12.716 -51.673 -0.245 1.00 43.59 521 PRO A CA 1
ATOM 4191 C C . PRO A 1 521 ? 11.709 -51.035 -1.231 1.00 43.59 521 PRO A C 1
ATOM 4193 O O . PRO A 1 521 ? 11.030 -50.058 -0.944 1.00 43.59 521 PRO A O 1
ATOM 4196 N N . ASN A 1 522 ? 11.639 -51.673 -2.402 1.00 30.52 522 ASN A N 1
ATOM 4197 C CA . ASN A 1 522 ? 10.482 -52.041 -3.231 1.00 30.52 522 ASN A CA 1
ATOM 4198 C C . ASN A 1 522 ? 9.204 -51.177 -3.303 1.00 30.52 522 ASN A C 1
ATOM 4200 O O . ASN A 1 522 ? 8.438 -51.055 -2.354 1.00 30.52 522 ASN A O 1
ATOM 4204 N N . ASN A 1 523 ? 8.911 -50.793 -4.554 1.00 35.00 523 ASN A N 1
ATOM 4205 C CA . ASN A 1 523 ? 7.675 -51.056 -5.307 1.00 35.00 523 ASN A CA 1
ATOM 4206 C C . ASN A 1 523 ? 6.345 -51.080 -4.540 1.00 35.00 523 ASN A C 1
ATOM 4208 O O . ASN A 1 523 ? 5.990 -52.096 -3.952 1.00 35.00 523 ASN A O 1
ATOM 4212 N N . TYR A 1 524 ? 5.515 -50.059 -4.780 1.00 31.80 524 TYR A N 1
ATOM 4213 C CA . TYR A 1 524 ? 4.077 -50.255 -4.974 1.00 31.80 524 TYR A CA 1
ATOM 4214 C C . TYR A 1 524 ? 3.539 -49.315 -6.057 1.00 31.80 524 TYR A C 1
ATOM 4216 O O . TYR A 1 524 ? 3.466 -48.099 -5.890 1.00 31.80 524 TYR A O 1
ATOM 4224 N N . ASN A 1 525 ? 3.123 -49.928 -7.167 1.00 36.38 525 ASN A N 1
ATOM 4225 C CA . ASN A 1 525 ? 2.205 -49.357 -8.141 1.00 36.38 525 ASN A CA 1
ATOM 4226 C C . ASN A 1 525 ? 0.895 -48.982 -7.444 1.00 36.38 525 ASN A C 1
ATOM 4228 O O . ASN A 1 525 ? 0.247 -49.841 -6.842 1.00 36.38 525 ASN A O 1
ATOM 4232 N N . ARG A 1 526 ? 0.451 -47.732 -7.594 1.00 30.11 526 ARG A N 1
ATOM 4233 C CA . ARG A 1 526 ? -0.928 -47.353 -7.281 1.00 30.11 526 ARG A CA 1
ATOM 4234 C C . ARG A 1 526 ? -1.533 -46.580 -8.445 1.00 30.11 526 ARG A C 1
ATOM 4236 O O . ARG A 1 526 ? -1.451 -45.359 -8.517 1.00 30.11 526 ARG A O 1
ATOM 4243 N N . ARG A 1 527 ? -2.163 -47.344 -9.343 1.00 33.59 527 ARG A N 1
ATOM 4244 C CA . ARG A 1 527 ? -3.283 -46.877 -10.164 1.00 33.59 527 ARG A CA 1
ATOM 4245 C C . ARG A 1 527 ? -4.362 -46.325 -9.232 1.00 33.59 527 ARG A C 1
ATOM 4247 O O . ARG A 1 527 ? -4.790 -47.018 -8.308 1.00 33.59 527 ARG A O 1
ATOM 4254 N N . ARG A 1 528 ? -4.811 -45.107 -9.509 1.00 30.73 528 ARG A N 1
ATOM 4255 C CA . ARG A 1 528 ? -6.160 -44.653 -9.185 1.00 30.73 528 ARG A CA 1
ATOM 4256 C C . ARG A 1 528 ? -6.667 -43.861 -10.376 1.00 30.73 528 ARG A C 1
ATOM 4258 O O . ARG A 1 528 ? -6.230 -42.737 -10.609 1.00 30.73 528 ARG A O 1
ATOM 4265 N N . ASP A 1 529 ? -7.542 -44.517 -11.120 1.00 33.56 529 ASP A N 1
ATOM 4266 C CA . ASP A 1 529 ? -8.626 -43.860 -11.824 1.00 33.56 529 ASP A CA 1
ATOM 4267 C C . ASP A 1 529 ? -9.464 -43.090 -10.790 1.00 33.56 529 ASP A C 1
ATOM 4269 O O . ASP A 1 529 ? -9.619 -43.555 -9.659 1.00 33.56 529 ASP A O 1
ATOM 4273 N N . ASP A 1 530 ? -9.895 -41.879 -11.139 1.00 30.55 530 ASP A N 1
ATOM 4274 C CA . ASP A 1 530 ? -11.306 -41.494 -11.051 1.00 30.55 530 ASP A CA 1
ATOM 4275 C C . ASP A 1 530 ? -11.530 -40.076 -11.601 1.00 30.55 530 ASP A C 1
ATOM 4277 O O . ASP A 1 530 ? -11.022 -39.062 -11.120 1.00 30.55 530 ASP A O 1
ATOM 4281 N N . SER A 1 531 ? -12.329 -40.080 -12.664 1.00 32.25 531 SER A N 1
ATOM 4282 C CA . SER A 1 531 ? -13.244 -39.065 -13.176 1.00 32.25 531 SER A CA 1
ATOM 4283 C C . SER A 1 531 ? -13.664 -37.936 -12.227 1.00 32.25 531 SER A C 1
ATOM 4285 O O . SER A 1 531 ? -14.245 -38.212 -11.180 1.00 32.25 531 SER A O 1
ATOM 4287 N N . VAL A 1 532 ? -13.589 -36.680 -12.696 1.00 31.11 532 VAL A N 1
ATOM 4288 C CA . VAL A 1 532 ? -14.551 -35.623 -12.320 1.00 31.11 532 VAL A CA 1
ATOM 4289 C C . VAL A 1 532 ? -14.807 -34.660 -13.492 1.00 31.11 532 VAL A C 1
ATOM 4291 O O . VAL A 1 532 ? -13.942 -33.883 -13.884 1.00 31.11 532 VAL A O 1
ATOM 4294 N N . LEU A 1 533 ? -16.035 -34.745 -14.013 1.00 29.22 533 LEU A N 1
ATOM 4295 C CA . LEU A 1 533 ? -16.925 -33.675 -14.492 1.00 29.22 533 LEU A CA 1
ATOM 4296 C C . LEU A 1 533 ? -16.295 -32.355 -14.996 1.00 29.22 533 LEU A C 1
ATOM 4298 O O . LEU A 1 533 ? -16.007 -31.437 -14.227 1.00 29.22 533 LEU A O 1
ATOM 4302 N N . SER A 1 534 ? -16.266 -32.186 -16.318 1.00 27.20 534 SER A N 1
ATOM 4303 C CA . SER A 1 534 ? -16.222 -30.874 -16.967 1.00 27.20 534 SER A CA 1
ATOM 4304 C C . SER A 1 534 ? -17.633 -30.275 -17.018 1.00 27.20 534 SER A C 1
ATOM 4306 O O . SER A 1 534 ? -18.416 -30.596 -17.914 1.00 27.20 534 SER A O 1
ATOM 4308 N N . LEU A 1 535 ? -17.976 -29.407 -16.062 1.00 27.83 535 LEU A N 1
ATOM 4309 C CA . LEU A 1 535 ? -19.169 -28.567 -16.172 1.00 27.83 535 LEU A CA 1
ATOM 4310 C C . LEU A 1 535 ? -18.816 -27.322 -16.996 1.00 27.83 535 LEU A C 1
ATOM 4312 O O . LEU A 1 535 ? -18.132 -26.412 -16.528 1.00 27.83 535 LEU A O 1
ATOM 4316 N N . SER A 1 536 ? -19.275 -27.304 -18.244 1.00 28.28 536 SER A N 1
ATOM 4317 C CA . SER A 1 536 ? -19.251 -26.134 -19.111 1.00 28.28 536 SER A CA 1
ATOM 4318 C C . SER A 1 536 ? -20.240 -25.087 -18.598 1.00 28.28 536 SER A C 1
ATOM 4320 O O . SER A 1 536 ? -21.451 -25.300 -18.643 1.00 28.28 536 SER A O 1
ATOM 4322 N N . THR A 1 537 ? -19.751 -23.928 -18.169 1.00 26.42 537 THR A N 1
ATOM 4323 C CA . THR A 1 537 ? -20.584 -22.724 -18.072 1.00 26.42 537 THR A CA 1
ATOM 4324 C C . THR A 1 537 ? -20.106 -21.707 -19.092 1.00 26.42 537 THR A C 1
ATOM 4326 O O . THR A 1 537 ? -19.127 -20.995 -18.872 1.00 26.42 537 THR A O 1
ATOM 4329 N N . ASN A 1 538 ? -20.833 -21.662 -20.208 1.00 29.88 538 ASN A N 1
ATOM 4330 C CA . ASN A 1 538 ? -20.883 -20.526 -21.115 1.00 29.88 538 ASN A CA 1
ATOM 4331 C C . ASN A 1 538 ? -21.363 -19.299 -20.338 1.00 29.88 538 ASN A C 1
ATOM 4333 O O . ASN A 1 538 ? -22.446 -19.328 -19.764 1.00 29.88 538 ASN A O 1
ATOM 4337 N N . ASN A 1 539 ? -20.586 -18.220 -20.356 1.00 28.27 539 ASN A N 1
ATOM 4338 C CA . ASN A 1 539 ? -21.105 -16.883 -20.098 1.00 28.27 539 ASN A CA 1
ATOM 4339 C C . ASN A 1 539 ? -20.389 -15.891 -21.010 1.00 28.27 539 ASN A C 1
ATOM 4341 O O . ASN A 1 539 ? -19.331 -15.348 -20.698 1.00 28.27 539 ASN A O 1
ATOM 4345 N N . SER A 1 540 ? -21.010 -15.675 -22.164 1.00 29.05 540 SER A N 1
ATOM 4346 C CA . SER A 1 540 ? -20.842 -14.499 -22.998 1.00 29.05 540 SER A CA 1
ATOM 4347 C C . SER A 1 540 ? -21.496 -13.304 -22.303 1.00 29.05 540 SER A C 1
ATOM 4349 O O . SER A 1 540 ? -22.720 -13.196 -22.286 1.00 29.05 540 SER A O 1
ATOM 4351 N N . VAL A 1 541 ? -20.699 -12.386 -21.758 1.00 28.92 541 VAL A N 1
ATOM 4352 C CA . VAL A 1 541 ? -21.159 -11.012 -21.522 1.00 28.92 541 VAL A CA 1
ATOM 4353 C C . VAL A 1 541 ? -20.133 -10.063 -22.112 1.00 28.92 541 VAL A C 1
ATOM 4355 O O . VAL A 1 541 ? -18.997 -9.945 -21.654 1.00 28.92 541 VAL A O 1
ATOM 4358 N N . ASN A 1 542 ? -20.582 -9.437 -23.190 1.00 28.33 542 ASN A N 1
ATOM 4359 C CA . ASN A 1 542 ? -19.897 -8.447 -23.986 1.00 28.33 542 ASN A CA 1
ATOM 4360 C C . ASN A 1 542 ? -19.867 -7.097 -23.242 1.00 28.33 542 ASN A C 1
ATOM 4362 O O . ASN A 1 542 ? -20.859 -6.691 -22.645 1.00 28.33 542 ASN A O 1
ATOM 4366 N N . GLN A 1 543 ? -18.703 -6.449 -23.303 1.00 29.22 543 GLN A N 1
ATOM 4367 C CA . GLN A 1 543 ? -18.456 -5.007 -23.450 1.00 29.22 543 GLN A CA 1
ATOM 4368 C C . GLN A 1 543 ? -19.385 -3.992 -22.756 1.00 29.22 543 GLN A C 1
ATOM 4370 O O . GLN A 1 543 ? -20.496 -3.738 -23.206 1.00 29.22 543 GLN A O 1
ATOM 4375 N N . ASN A 1 544 ? -18.837 -3.290 -21.755 1.00 29.12 544 ASN A N 1
ATOM 4376 C CA . ASN A 1 544 ? -18.762 -1.817 -21.715 1.00 29.12 544 ASN A CA 1
ATOM 4377 C C . ASN A 1 544 ? -18.229 -1.354 -20.356 1.00 29.12 544 ASN A C 1
ATOM 4379 O O . ASN A 1 544 ? -18.991 -1.333 -19.406 1.00 29.12 544 ASN A O 1
ATOM 4383 N N . TYR A 1 545 ? -16.952 -0.967 -20.262 1.00 23.97 545 TYR A N 1
ATOM 4384 C CA . TYR A 1 545 ? -16.450 -0.028 -19.242 1.00 23.97 545 TYR A CA 1
ATOM 4385 C C . TYR A 1 545 ? -15.082 0.520 -19.682 1.00 23.97 545 TYR A C 1
ATOM 4387 O O . TYR A 1 545 ? -14.035 0.080 -19.210 1.00 23.97 545 TYR A O 1
ATOM 4395 N N . ASN A 1 546 ? -15.113 1.488 -20.599 1.00 28.08 546 ASN A N 1
ATOM 4396 C CA . ASN A 1 546 ? -14.066 2.500 -20.743 1.00 28.08 546 ASN A CA 1
ATOM 4397 C C . ASN A 1 546 ? -14.558 3.800 -20.087 1.00 28.08 546 ASN A C 1
ATOM 4399 O O . ASN A 1 546 ? -15.760 4.046 -20.045 1.00 28.08 546 ASN A O 1
ATOM 4403 N N . ASN A 1 547 ? -13.607 4.610 -19.617 1.00 29.31 547 ASN A N 1
ATOM 4404 C CA . ASN A 1 547 ? -13.744 5.923 -18.966 1.00 29.31 547 ASN A CA 1
ATOM 4405 C C . ASN A 1 547 ? -13.927 5.914 -17.443 1.00 29.31 547 ASN A C 1
ATOM 4407 O O . ASN A 1 547 ? -15.023 6.074 -16.926 1.00 29.31 547 ASN A O 1
ATOM 4411 N N . TYR A 1 548 ? -12.800 5.825 -16.733 1.00 25.22 548 TYR A N 1
ATOM 4412 C CA . TYR A 1 548 ? -12.537 6.650 -15.546 1.00 25.22 548 TYR A CA 1
ATOM 4413 C C . TYR A 1 548 ? -11.016 6.819 -15.397 1.00 25.22 548 TYR A C 1
ATOM 4415 O O . TYR A 1 548 ? -10.364 6.158 -14.592 1.00 25.22 548 TYR A O 1
ATOM 4423 N N . TYR A 1 549 ? -10.448 7.706 -16.211 1.00 26.61 549 TYR A N 1
ATOM 4424 C CA . TYR A 1 549 ? -9.266 8.474 -15.836 1.00 26.61 549 TYR A CA 1
ATOM 4425 C C . TYR A 1 549 ? -9.650 9.935 -16.024 1.00 26.61 549 TYR A C 1
ATOM 4427 O O . TYR A 1 549 ? -9.972 10.372 -17.122 1.00 26.61 549 TYR A O 1
ATOM 4435 N N . ILE A 1 550 ? -9.739 10.641 -14.902 1.00 27.61 550 ILE A N 1
ATOM 4436 C CA . ILE A 1 550 ? -9.877 12.087 -14.883 1.00 27.61 550 ILE A CA 1
ATOM 4437 C C . ILE A 1 550 ? -8.487 12.635 -15.192 1.00 27.61 550 ILE A C 1
ATOM 4439 O O . ILE A 1 550 ? -7.557 12.434 -14.406 1.00 27.61 550 ILE A O 1
ATOM 4443 N N . ASP A 1 551 ? -8.372 13.311 -16.330 1.00 32.12 551 ASP A N 1
ATOM 4444 C CA . ASP A 1 551 ? -7.327 14.293 -16.576 1.00 32.12 551 ASP A CA 1
ATOM 4445 C C . ASP A 1 551 ? -7.423 15.378 -15.503 1.00 32.12 551 ASP A C 1
ATOM 4447 O O . ASP A 1 551 ? -8.314 16.224 -15.501 1.00 32.12 551 ASP A O 1
ATOM 4451 N N . THR A 1 552 ? -6.483 15.349 -14.566 1.00 29.86 552 THR A N 1
ATOM 4452 C CA . THR A 1 552 ? -6.098 16.538 -13.808 1.00 29.86 552 THR A CA 1
ATOM 4453 C C . THR A 1 552 ? -4.598 16.690 -13.953 1.00 29.86 552 THR A C 1
ATOM 4455 O O . THR A 1 552 ? -3.823 16.248 -13.102 1.00 29.86 552 THR A O 1
ATOM 4458 N N . VAL A 1 553 ? -4.199 17.310 -15.062 1.00 30.33 553 VAL A N 1
ATOM 4459 C CA . VAL A 1 553 ? -2.935 18.036 -15.157 1.00 30.33 553 VAL A CA 1
ATOM 4460 C C . VAL A 1 553 ? -3.041 19.188 -14.158 1.00 30.33 553 VAL A C 1
ATOM 4462 O O . VAL A 1 553 ? -3.693 20.194 -14.419 1.00 30.33 553 VAL A O 1
ATOM 4465 N N . ASN A 1 554 ? -2.473 19.010 -12.966 1.00 30.45 554 ASN A N 1
ATOM 4466 C CA . ASN A 1 554 ? -2.348 20.096 -11.998 1.00 30.45 554 ASN A CA 1
ATOM 4467 C C . ASN A 1 554 ? -1.243 21.047 -12.477 1.00 30.45 554 ASN A C 1
ATOM 4469 O O . ASN A 1 554 ? -0.091 20.640 -12.630 1.00 30.45 554 ASN A O 1
ATOM 4473 N N . SER A 1 555 ? -1.612 22.311 -12.674 1.00 32.94 555 SER A N 1
ATOM 4474 C CA . SER A 1 555 ? -0.788 23.409 -13.192 1.00 32.94 555 SER A CA 1
ATOM 4475 C C . SER A 1 555 ? 0.356 23.862 -12.278 1.00 32.94 555 SER A C 1
ATOM 4477 O O . SER A 1 555 ? 1.173 24.674 -12.694 1.00 32.94 555 SER A O 1
ATOM 4479 N N . ASP A 1 556 ? 0.480 23.328 -11.065 1.00 32.16 556 ASP A N 1
ATOM 4480 C CA . ASP A 1 556 ? 1.333 23.937 -10.031 1.00 32.16 556 ASP A CA 1
ATOM 4481 C C . ASP A 1 556 ? 2.805 23.474 -10.058 1.00 32.16 556 ASP A C 1
ATOM 4483 O O . ASP A 1 556 ? 3.596 23.857 -9.198 1.00 32.16 556 ASP A O 1
ATOM 4487 N N . GLN A 1 557 ? 3.205 22.639 -11.025 1.00 37.56 557 GLN A N 1
ATOM 4488 C CA . GLN A 1 557 ? 4.612 22.235 -11.215 1.00 37.56 557 GLN A CA 1
ATOM 4489 C C . GLN A 1 557 ? 5.254 22.757 -12.511 1.00 37.56 557 GLN A C 1
ATOM 4491 O O . GLN A 1 557 ? 6.442 22.525 -12.726 1.00 37.56 557 GLN A O 1
ATOM 4496 N N . ILE A 1 558 ? 4.523 23.509 -13.342 1.00 37.41 558 ILE A N 1
ATOM 4497 C CA . ILE A 1 558 ? 5.030 24.046 -14.623 1.00 37.41 558 ILE A CA 1
ATOM 4498 C C . ILE A 1 558 ? 5.563 25.491 -14.492 1.00 37.41 558 ILE A C 1
ATOM 4500 O O . ILE A 1 558 ? 6.155 26.026 -15.426 1.00 37.41 558 ILE A O 1
ATOM 4504 N N . GLU A 1 559 ? 5.456 26.122 -13.322 1.00 32.97 559 GLU A N 1
ATOM 4505 C CA . GLU A 1 559 ? 5.867 27.526 -13.144 1.00 32.97 559 GLU A CA 1
ATOM 4506 C C . GLU A 1 559 ? 7.381 27.728 -12.914 1.00 32.97 559 GLU A C 1
ATOM 4508 O O . GLU A 1 559 ? 7.869 28.851 -12.939 1.00 32.97 559 GLU A O 1
ATOM 4513 N N . LEU A 1 560 ? 8.164 26.652 -12.762 1.00 33.66 560 LEU A N 1
ATOM 4514 C CA . LEU A 1 560 ? 9.623 26.727 -12.558 1.00 33.66 560 LEU A CA 1
ATOM 4515 C C . LEU A 1 560 ? 10.464 26.485 -13.827 1.00 33.66 560 LEU A C 1
ATOM 4517 O O . LEU A 1 560 ? 11.689 26.476 -13.743 1.00 33.66 560 LEU A O 1
ATOM 4521 N N . LEU A 1 561 ? 9.832 26.301 -14.994 1.00 32.69 561 LEU A N 1
ATOM 4522 C CA . LEU A 1 561 ? 10.519 25.988 -16.262 1.00 32.69 561 LEU A CA 1
ATOM 4523 C C . LEU A 1 561 ? 10.085 26.839 -17.471 1.00 32.69 561 LEU A C 1
ATOM 4525 O O . LEU A 1 561 ? 10.557 26.600 -18.580 1.00 32.69 561 LEU A O 1
ATOM 4529 N N . LYS A 1 562 ? 9.238 27.860 -17.290 1.00 32.03 562 LYS A N 1
ATOM 4530 C CA . LYS A 1 562 ? 8.884 28.813 -18.355 1.00 32.03 562 LYS A CA 1
ATOM 4531 C C . LYS A 1 562 ? 9.649 30.122 -18.183 1.00 32.03 562 LYS A C 1
ATOM 4533 O O . LYS A 1 562 ? 9.123 31.058 -17.608 1.00 32.03 562 LYS A O 1
ATOM 4538 N N . ASN A 1 563 ? 10.886 30.157 -18.666 1.00 33.97 563 ASN A N 1
ATOM 4539 C CA . ASN A 1 563 ? 11.589 31.387 -19.041 1.00 33.97 563 ASN A CA 1
ATOM 4540 C C . ASN A 1 563 ? 12.643 31.028 -20.093 1.00 33.97 563 ASN A C 1
ATOM 4542 O O . ASN A 1 563 ? 13.823 30.917 -19.789 1.00 33.97 563 ASN A O 1
ATOM 4546 N N . HIS A 1 564 ? 12.185 30.779 -21.318 1.00 33.94 564 HIS A N 1
ATOM 4547 C CA . HIS A 1 564 ? 12.973 30.947 -22.538 1.00 33.94 564 HIS A CA 1
ATOM 4548 C C . HIS A 1 564 ? 11.993 31.122 -23.699 1.00 33.94 564 HIS A C 1
ATOM 4550 O O . HIS A 1 564 ? 11.442 30.154 -24.222 1.00 33.94 564 HIS A O 1
ATOM 4556 N N . ASP A 1 565 ? 11.748 32.382 -24.052 1.00 30.69 565 ASP A N 1
ATOM 4557 C CA . ASP A 1 565 ? 11.023 32.767 -25.255 1.00 30.69 565 ASP A CA 1
ATOM 4558 C C . ASP A 1 565 ? 11.874 32.449 -26.492 1.00 30.69 565 ASP A C 1
ATOM 4560 O O . ASP A 1 565 ? 13.013 32.899 -26.615 1.00 30.69 565 ASP A O 1
ATOM 4564 N N . MET A 1 566 ? 11.307 31.675 -27.416 1.00 36.84 566 MET A N 1
ATOM 4565 C CA . MET A 1 566 ? 11.807 31.492 -28.780 1.00 36.84 566 MET A CA 1
ATOM 4566 C C . MET A 1 566 ? 10.753 32.054 -29.744 1.00 36.84 566 MET A C 1
ATOM 4568 O O . MET A 1 566 ? 9.577 31.698 -29.616 1.00 36.84 566 MET A O 1
ATOM 4572 N N . PRO A 1 567 ? 11.123 32.926 -30.698 1.00 34.03 567 PRO A N 1
ATOM 4573 C CA . PRO A 1 567 ? 10.159 33.571 -31.575 1.00 34.03 567 PRO A CA 1
ATOM 4574 C C . PRO A 1 567 ? 9.623 32.598 -32.633 1.00 34.03 567 PRO A C 1
ATOM 4576 O O . PRO A 1 567 ? 10.371 31.899 -33.316 1.00 34.03 567 PRO A O 1
ATOM 4579 N N . TYR A 1 568 ? 8.297 32.590 -32.775 1.00 31.11 568 TYR A N 1
ATOM 4580 C CA . TYR A 1 568 ? 7.574 31.928 -33.856 1.00 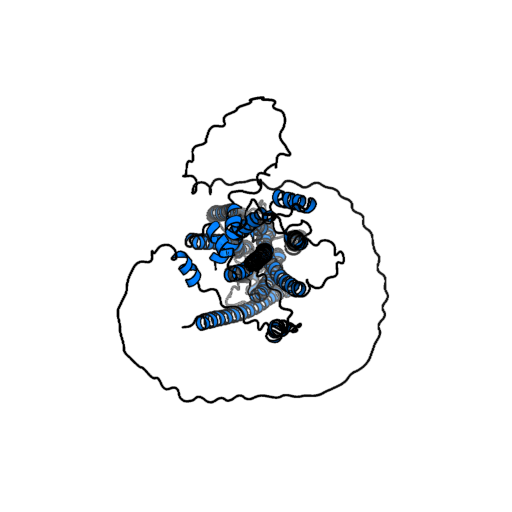31.11 568 TYR A CA 1
ATOM 4581 C C . TYR A 1 568 ? 7.942 32.545 -35.215 1.00 31.11 568 TYR A C 1
ATOM 4583 O O . TYR A 1 568 ? 7.832 33.755 -35.405 1.00 31.11 568 TYR A O 1
ATOM 4591 N N . SER A 1 569 ? 8.313 31.699 -36.178 1.00 30.47 569 SER A N 1
ATOM 4592 C CA . SER A 1 569 ? 8.390 32.064 -37.596 1.00 30.47 569 SER A CA 1
ATOM 4593 C C . SER A 1 569 ? 6.994 31.948 -38.235 1.00 30.47 569 SER A C 1
ATOM 4595 O O . SER A 1 569 ? 6.306 30.948 -37.992 1.00 30.47 569 SER A O 1
ATOM 4597 N N . PRO A 1 570 ? 6.531 32.944 -39.014 1.00 41.06 570 PRO A N 1
ATOM 4598 C CA . PRO A 1 570 ? 5.213 32.911 -39.625 1.00 41.06 570 PRO A CA 1
ATOM 4599 C C . PRO A 1 570 ? 5.180 31.973 -40.836 1.00 41.06 570 PRO A C 1
ATOM 4601 O O . PRO A 1 570 ? 6.096 31.898 -41.649 1.00 41.06 570 PRO A O 1
ATOM 4604 N N . ARG A 1 571 ? 4.067 31.249 -40.932 1.00 33.84 571 ARG A N 1
ATOM 4605 C CA . ARG A 1 571 ? 3.756 30.254 -41.957 1.00 33.84 571 ARG A CA 1
ATOM 4606 C C . ARG A 1 571 ? 3.357 30.974 -43.253 1.00 33.84 571 ARG A C 1
ATOM 4608 O O . ARG A 1 571 ? 2.253 31.505 -43.337 1.00 33.84 571 ARG A O 1
ATOM 4615 N N . GLU A 1 572 ? 4.235 30.987 -44.252 1.00 32.09 572 GLU A N 1
ATOM 4616 C CA . GLU A 1 572 ? 3.893 31.426 -45.610 1.00 32.09 572 GLU A CA 1
ATOM 4617 C C . GLU A 1 572 ? 3.047 30.362 -46.325 1.00 32.09 572 GLU A C 1
ATOM 4619 O O . GLU A 1 572 ? 3.466 29.222 -46.530 1.00 32.09 572 GLU A O 1
ATOM 4624 N N . ASN A 1 573 ? 1.832 30.759 -46.703 1.00 42.38 573 ASN A N 1
ATOM 4625 C CA . ASN A 1 573 ? 0.976 30.054 -47.649 1.00 42.38 573 ASN A CA 1
ATOM 4626 C C . ASN A 1 573 ? 1.414 30.421 -49.074 1.00 42.38 573 ASN A C 1
ATOM 4628 O O . ASN A 1 573 ? 1.191 31.550 -49.506 1.00 42.38 573 ASN A O 1
ATOM 4632 N N . GLN A 1 574 ? 1.942 29.462 -49.833 1.00 37.84 574 GLN A N 1
ATOM 4633 C CA . GLN A 1 574 ? 2.018 29.563 -51.292 1.00 37.84 574 GLN A CA 1
ATOM 4634 C C . GLN A 1 574 ? 1.348 28.350 -51.939 1.00 37.84 574 GLN A C 1
ATOM 4636 O O . GLN A 1 574 ? 1.903 27.256 -52.003 1.00 37.84 574 GLN A O 1
ATOM 4641 N N . ASN A 1 575 ? 0.132 28.579 -52.439 1.00 44.34 575 ASN A N 1
ATOM 4642 C CA . ASN A 1 575 ? -0.510 27.745 -53.447 1.00 44.34 575 ASN A CA 1
ATOM 4643 C C . ASN A 1 575 ? -0.032 28.225 -54.822 1.00 44.34 575 ASN A C 1
ATOM 4645 O O . ASN A 1 575 ? -0.499 29.248 -55.315 1.00 44.34 575 ASN A O 1
ATOM 4649 N N . GLY A 1 576 ? 0.889 27.486 -55.436 1.00 37.94 576 GLY A N 1
ATOM 4650 C CA . GLY A 1 576 ? 1.319 27.692 -56.817 1.00 37.94 576 GLY A CA 1
ATOM 4651 C C . GLY A 1 576 ? 1.177 26.398 -57.608 1.00 37.94 576 GLY A C 1
ATOM 4652 O O . GLY A 1 576 ? 2.007 25.501 -57.486 1.00 37.94 576 GLY A O 1
ATOM 4653 N N . TYR A 1 577 ? 0.121 26.299 -58.415 1.00 46.22 577 TYR A N 1
ATOM 4654 C CA . TYR A 1 577 ? -0.029 25.253 -59.422 1.00 46.22 577 TYR A CA 1
ATOM 4655 C C . TYR A 1 577 ? 0.977 25.495 -60.551 1.00 46.22 577 TYR A C 1
ATOM 4657 O O . TYR A 1 577 ? 0.840 26.454 -61.305 1.00 46.22 577 TYR A O 1
ATOM 4665 N N . THR A 1 578 ? 1.954 24.605 -60.713 1.00 40.03 578 THR A N 1
ATOM 4666 C CA . THR A 1 578 ? 2.631 24.415 -62.001 1.00 40.03 578 THR A CA 1
ATOM 4667 C C . THR A 1 578 ? 2.651 22.931 -62.341 1.00 40.03 578 THR A C 1
ATOM 4669 O O . THR A 1 578 ? 3.242 22.103 -61.650 1.00 40.03 578 THR A O 1
ATOM 4672 N N . ALA A 1 579 ? 1.939 22.595 -63.415 1.00 52.62 579 ALA A N 1
ATOM 4673 C CA . ALA A 1 579 ? 2.072 21.328 -64.101 1.00 52.62 579 ALA A CA 1
ATOM 4674 C C . ALA A 1 579 ? 3.436 21.313 -64.794 1.00 52.62 579 ALA A C 1
ATOM 4676 O O . ALA A 1 579 ? 3.721 22.198 -65.598 1.00 52.62 579 ALA A O 1
ATOM 4677 N N . ASN A 1 580 ? 4.275 20.321 -64.497 1.00 41.81 580 ASN A N 1
ATOM 4678 C CA . ASN A 1 580 ? 5.349 19.976 -65.412 1.00 41.81 580 ASN A CA 1
ATOM 4679 C C . ASN A 1 580 ? 5.676 18.483 -65.393 1.00 41.81 580 ASN A C 1
ATOM 4681 O O . ASN A 1 580 ? 5.826 17.853 -64.344 1.00 41.81 580 ASN A O 1
ATOM 4685 N N . LEU A 1 581 ? 5.731 17.973 -66.620 1.00 56.00 581 LEU A N 1
ATOM 4686 C CA . LEU A 1 581 ? 6.025 16.623 -67.068 1.00 56.00 581 LEU A CA 1
ATOM 4687 C C . LEU A 1 581 ? 7.414 16.140 -66.620 1.00 56.00 581 LEU A C 1
ATOM 4689 O O . LEU A 1 581 ? 8.345 16.924 -66.464 1.00 56.00 581 LEU A O 1
ATOM 4693 N N . ASN A 1 582 ? 7.540 14.812 -66.558 1.00 58.50 582 ASN A N 1
ATOM 4694 C CA . ASN A 1 582 ? 8.777 14.027 -66.523 1.00 58.50 582 ASN A CA 1
ATOM 4695 C C . ASN A 1 582 ? 9.677 14.204 -65.290 1.00 58.50 582 ASN A C 1
ATOM 4697 O O . ASN A 1 582 ? 10.686 14.905 -65.309 1.00 58.50 582 ASN A O 1
ATOM 4701 N N . LYS A 1 583 ? 9.384 13.427 -64.240 1.00 47.44 583 LYS A N 1
ATOM 4702 C CA . LYS A 1 583 ? 10.377 13.031 -63.234 1.00 47.44 583 LYS A CA 1
ATOM 4703 C C . LYS A 1 583 ? 10.418 11.508 -63.151 1.00 47.44 583 LYS A C 1
ATOM 4705 O O . LYS A 1 583 ? 9.377 10.875 -62.991 1.00 47.44 583 LYS A O 1
ATOM 4710 N N . GLY A 1 584 ? 11.624 10.944 -63.272 1.00 59.50 584 GLY A N 1
ATOM 4711 C CA . GLY A 1 584 ? 11.909 9.544 -62.945 1.00 59.50 584 GLY A CA 1
ATOM 4712 C C . GLY A 1 584 ? 11.477 9.207 -61.511 1.00 59.50 584 GLY A C 1
ATOM 4713 O O . GLY A 1 584 ? 11.099 10.120 -60.773 1.00 59.50 584 GLY A O 1
ATOM 4714 N N . PRO A 1 585 ? 11.489 7.920 -61.113 1.00 56.69 585 PRO A N 1
ATOM 4715 C CA . PRO A 1 585 ? 10.939 7.474 -59.836 1.00 56.69 585 PRO A CA 1
ATOM 4716 C C . PRO A 1 585 ? 11.526 8.315 -58.704 1.00 56.69 585 PRO A C 1
ATOM 4718 O O . PRO A 1 585 ? 12.698 8.193 -58.356 1.00 56.69 585 PRO A O 1
ATOM 4721 N N . ALA A 1 586 ? 10.713 9.235 -58.181 1.00 50.78 586 ALA A N 1
ATOM 4722 C CA . ALA A 1 586 ? 11.123 10.113 -57.109 1.00 50.78 586 ALA A CA 1
ATOM 4723 C C . ALA A 1 586 ? 11.396 9.217 -55.906 1.00 50.78 586 ALA A C 1
ATOM 4725 O O . ALA A 1 586 ? 10.464 8.632 -55.348 1.00 50.78 586 ALA A O 1
ATOM 4726 N N . ILE A 1 587 ? 12.671 9.096 -55.534 1.00 61.81 587 ILE A N 1
ATOM 4727 C CA . ILE A 1 587 ? 13.089 8.534 -54.256 1.00 61.81 587 ILE A CA 1
ATOM 4728 C C . ILE A 1 587 ? 12.427 9.420 -53.204 1.00 61.81 587 ILE A C 1
ATOM 4730 O O . ILE A 1 587 ? 12.891 10.517 -52.893 1.00 61.81 587 ILE A O 1
ATOM 4734 N N . ARG A 1 588 ? 11.248 9.002 -52.738 1.00 58.97 588 ARG A N 1
ATOM 4735 C CA . ARG A 1 588 ? 10.545 9.658 -51.645 1.00 58.97 588 ARG A CA 1
ATOM 4736 C C . ARG A 1 588 ? 11.406 9.430 -50.415 1.00 58.97 588 ARG A C 1
ATOM 4738 O O . ARG A 1 588 ? 11.300 8.381 -49.789 1.00 58.97 588 ARG A O 1
ATOM 4745 N N . SER A 1 589 ? 12.251 10.409 -50.098 1.00 59.47 589 SER A N 1
ATOM 4746 C CA . SER A 1 589 ? 12.871 10.538 -48.783 1.00 59.47 589 SER A CA 1
ATOM 4747 C C . SER A 1 589 ? 11.741 10.471 -47.753 1.00 59.47 589 SER A C 1
ATOM 4749 O O . SER A 1 589 ? 10.933 11.396 -47.618 1.00 59.47 589 SER A O 1
ATOM 4751 N N . ARG A 1 590 ? 11.590 9.304 -47.117 1.00 61.66 590 ARG A N 1
ATOM 4752 C CA . ARG A 1 590 ? 10.650 9.103 -46.017 1.00 61.66 590 ARG A CA 1
ATOM 4753 C C . ARG A 1 590 ? 11.165 9.972 -44.880 1.00 61.66 590 ARG A C 1
ATOM 4755 O O . ARG A 1 590 ? 12.118 9.614 -44.202 1.00 61.66 590 ARG A O 1
ATOM 4762 N N . LYS A 1 591 ? 10.551 11.138 -44.690 1.00 68.06 591 LYS A N 1
ATOM 4763 C CA . LYS A 1 591 ? 10.846 11.991 -43.540 1.00 68.06 591 LYS A CA 1
ATOM 4764 C C . LYS A 1 591 ? 10.528 11.181 -42.281 1.00 68.06 591 LYS A C 1
ATOM 4766 O O . LYS A 1 591 ? 9.377 10.796 -42.086 1.00 68.06 591 LYS A O 1
ATOM 4771 N N . ASN A 1 592 ? 11.549 10.878 -41.484 1.00 67.25 592 ASN A N 1
ATOM 4772 C CA . ASN A 1 592 ? 11.433 9.996 -40.327 1.00 67.25 592 ASN A CA 1
ATOM 4773 C C . ASN A 1 592 ? 10.501 10.634 -39.278 1.00 67.25 592 ASN A C 1
ATOM 4775 O O . ASN A 1 592 ? 10.895 11.536 -38.543 1.00 67.25 592 ASN A O 1
ATOM 4779 N N . THR A 1 593 ? 9.238 10.196 -39.219 1.00 73.62 593 THR A N 1
ATOM 4780 C CA . THR A 1 593 ? 8.202 10.745 -38.319 1.00 73.62 593 THR A CA 1
ATOM 4781 C C . THR A 1 593 ? 8.408 10.366 -36.849 1.00 73.62 593 THR A C 1
ATOM 4783 O O . THR A 1 593 ? 7.585 10.710 -36.005 1.00 73.62 593 THR A O 1
ATOM 4786 N N . ILE A 1 594 ? 9.466 9.612 -36.539 1.00 80.06 594 ILE A N 1
ATOM 4787 C CA . ILE A 1 594 ? 9.750 9.074 -35.203 1.00 80.06 594 ILE A CA 1
ATOM 4788 C C . ILE A 1 594 ? 10.620 10.036 -34.377 1.00 80.06 594 ILE A C 1
ATOM 4790 O O . ILE A 1 594 ? 10.530 10.024 -33.151 1.00 80.06 594 ILE A O 1
ATOM 4794 N N . ARG A 1 595 ? 11.398 10.917 -35.025 1.00 84.50 595 ARG A N 1
ATOM 4795 C CA . ARG A 1 595 ? 12.322 11.827 -34.339 1.00 84.50 595 ARG A CA 1
ATOM 4796 C C . ARG A 1 595 ? 11.554 12.905 -33.569 1.00 84.50 595 ARG A C 1
ATOM 4798 O O . ARG A 1 595 ? 10.958 13.807 -34.154 1.00 84.50 595 ARG A O 1
ATOM 4805 N N . ASN A 1 596 ? 11.606 12.815 -32.247 1.00 90.38 596 ASN A N 1
ATOM 4806 C CA . ASN A 1 596 ? 11.152 13.838 -31.310 1.00 90.38 596 ASN A CA 1
ATOM 4807 C C . ASN A 1 596 ? 12.300 14.191 -30.344 1.00 90.38 596 ASN A C 1
ATOM 4809 O O . ASN A 1 596 ? 13.325 13.510 -30.301 1.00 90.38 596 ASN A O 1
ATOM 4813 N N . SER A 1 597 ? 12.139 15.251 -29.553 1.00 92.38 597 SER A N 1
ATOM 4814 C CA . SER A 1 597 ? 13.169 15.695 -28.599 1.00 92.38 597 SER A CA 1
ATOM 4815 C C . SER A 1 597 ? 13.506 14.653 -27.523 1.00 92.38 597 SER A C 1
ATOM 4817 O O . SER A 1 597 ? 14.582 14.701 -26.929 1.00 92.38 597 SER A O 1
ATOM 4819 N N . GLU A 1 598 ? 12.602 13.707 -27.265 1.00 92.81 598 GLU A N 1
ATOM 4820 C CA . GLU A 1 598 ? 12.786 12.648 -26.271 1.00 92.81 598 GLU A CA 1
ATOM 4821 C C . GLU A 1 598 ? 13.575 11.452 -26.810 1.00 92.81 598 GLU A C 1
ATOM 4823 O O . GLU A 1 598 ? 14.246 10.769 -26.039 1.00 92.81 598 GLU A O 1
ATOM 4828 N N . THR A 1 599 ? 13.508 11.207 -28.119 1.00 95.69 599 THR A N 1
ATOM 4829 C CA . THR A 1 599 ? 14.184 10.095 -28.799 1.00 95.69 599 THR A CA 1
ATOM 4830 C C . THR A 1 599 ? 15.551 10.484 -29.344 1.00 95.69 599 THR A C 1
ATOM 4832 O O . THR A 1 599 ? 16.391 9.611 -29.533 1.00 95.69 599 THR A O 1
ATOM 4835 N N . GLU A 1 600 ? 15.809 11.782 -29.537 1.00 95.62 600 GLU A N 1
ATOM 4836 C CA . GLU A 1 600 ? 17.070 12.306 -30.076 1.00 95.62 600 GLU A CA 1
ATOM 4837 C C . GLU A 1 600 ? 18.304 11.799 -29.318 1.00 95.62 600 GLU A C 1
ATOM 4839 O O . GLU A 1 600 ? 19.280 11.389 -29.936 1.00 95.62 600 GLU A O 1
ATOM 4844 N N . ILE A 1 601 ? 18.226 11.714 -27.987 1.00 96.25 601 ILE A N 1
ATOM 4845 C CA . ILE A 1 601 ? 19.336 11.211 -27.169 1.00 96.25 601 ILE A CA 1
ATOM 4846 C C . ILE A 1 601 ? 19.731 9.768 -27.507 1.00 96.25 601 ILE A C 1
ATOM 4848 O O . ILE A 1 601 ? 20.887 9.400 -27.332 1.00 96.25 601 ILE A O 1
ATOM 4852 N N . PHE A 1 602 ? 18.798 8.936 -27.973 1.00 96.88 602 PHE A N 1
ATOM 4853 C CA . PHE A 1 602 ? 19.096 7.543 -28.294 1.00 96.88 602 PHE A CA 1
ATOM 4854 C C . PHE A 1 602 ? 19.857 7.411 -29.611 1.00 96.88 602 PHE A C 1
ATOM 4856 O O . PHE A 1 602 ? 20.694 6.523 -29.719 1.00 96.88 602 PHE A O 1
ATOM 4863 N N . TYR A 1 603 ? 19.640 8.311 -30.574 1.00 96.19 603 TYR A N 1
ATOM 4864 C CA . TYR A 1 603 ? 20.451 8.333 -31.795 1.00 96.19 603 TYR A CA 1
ATOM 4865 C C . TYR A 1 603 ? 21.918 8.610 -31.458 1.00 96.19 603 TYR A C 1
ATOM 4867 O O . TYR A 1 603 ? 22.790 7.870 -31.907 1.00 96.19 603 TYR A O 1
ATOM 4875 N N . ASP A 1 604 ? 22.169 9.580 -30.574 1.00 95.44 604 ASP A N 1
ATOM 4876 C CA . ASP A 1 604 ? 23.518 9.887 -30.087 1.00 95.44 604 ASP A CA 1
ATOM 4877 C C . ASP A 1 604 ? 24.110 8.737 -29.252 1.00 95.44 604 ASP A C 1
ATOM 4879 O O . ASP A 1 604 ? 25.284 8.412 -29.383 1.00 95.44 604 ASP A O 1
ATOM 4883 N N . LEU A 1 605 ? 23.313 8.113 -28.374 1.00 95.50 605 LEU A N 1
ATOM 4884 C CA . LEU A 1 605 ? 23.782 7.054 -27.467 1.00 95.50 605 LEU A CA 1
ATOM 4885 C C . LEU A 1 605 ? 24.100 5.730 -28.165 1.00 95.50 605 LEU A C 1
ATOM 4887 O O . LEU A 1 605 ? 24.934 4.976 -27.664 1.00 95.50 605 LEU A O 1
ATOM 4891 N N . PHE A 1 606 ? 23.389 5.413 -29.246 1.00 95.69 606 PHE A N 1
ATOM 4892 C CA . PHE A 1 606 ? 23.544 4.159 -29.985 1.00 95.69 606 PHE A CA 1
ATOM 4893 C C . PHE A 1 606 ? 24.284 4.331 -31.314 1.00 95.69 606 PHE A C 1
ATOM 4895 O O . PHE A 1 606 ? 24.429 3.343 -32.032 1.00 95.69 606 PHE A O 1
ATOM 4902 N N . GLU A 1 607 ? 24.730 5.553 -31.625 1.00 95.94 607 GLU A N 1
ATOM 4903 C CA . GLU A 1 607 ? 25.439 5.911 -32.859 1.00 95.94 607 GLU A CA 1
ATOM 4904 C C . GLU A 1 607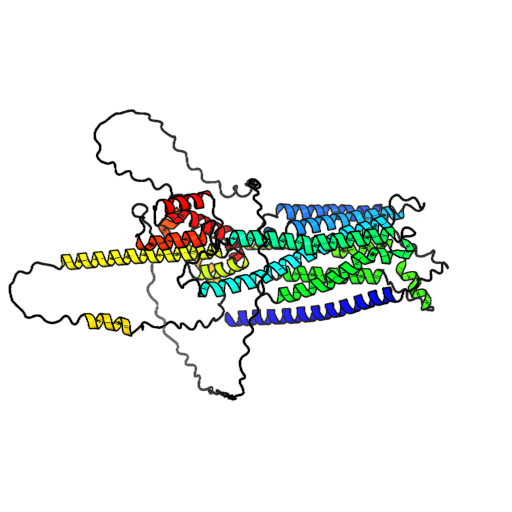 ? 24.660 5.498 -34.122 1.00 95.94 607 GLU A C 1
ATOM 4906 O O . GLU A 1 607 ? 25.211 4.973 -35.089 1.00 95.94 607 GLU A O 1
ATOM 4911 N N . ILE A 1 608 ? 23.338 5.709 -34.108 1.00 95.25 608 ILE A N 1
ATOM 4912 C CA . ILE A 1 608 ? 22.459 5.308 -35.214 1.00 95.25 608 ILE A CA 1
ATOM 4913 C C . ILE A 1 608 ? 22.300 6.458 -36.198 1.00 95.25 608 ILE A C 1
ATOM 4915 O O . ILE A 1 608 ? 21.747 7.505 -35.859 1.00 95.25 608 ILE A O 1
ATOM 4919 N N . ASP A 1 609 ? 22.687 6.208 -37.445 1.00 94.31 609 ASP A N 1
ATOM 4920 C CA . ASP A 1 609 ? 22.353 7.078 -38.564 1.00 94.31 609 ASP A CA 1
ATOM 4921 C C . ASP A 1 609 ? 20.852 6.949 -38.906 1.00 94.31 609 ASP A C 1
ATOM 4923 O O . ASP A 1 609 ? 20.398 5.857 -39.269 1.00 94.31 609 ASP A O 1
ATOM 4927 N N . PRO A 1 610 ? 20.053 8.031 -38.799 1.00 92.06 610 PRO A N 1
ATOM 4928 C CA . PRO A 1 610 ? 18.634 7.996 -39.138 1.00 92.06 610 PRO A CA 1
ATOM 4929 C C . PRO A 1 610 ? 18.363 7.713 -40.622 1.00 92.06 610 PRO A C 1
ATOM 4931 O O . PRO A 1 610 ? 17.223 7.381 -40.952 1.00 92.06 610 PRO A O 1
ATOM 4934 N N . GLU A 1 611 ? 19.348 7.870 -41.511 1.00 91.75 611 GLU A N 1
ATOM 4935 C CA . GLU A 1 611 ? 19.208 7.585 -42.944 1.00 91.75 611 GLU A CA 1
ATOM 4936 C C . GLU A 1 611 ? 19.496 6.115 -43.283 1.00 91.75 611 GLU A C 1
ATOM 4938 O O . GLU A 1 611 ? 18.918 5.583 -44.230 1.00 91.75 611 GLU A O 1
ATOM 4943 N N . ASN A 1 612 ? 20.323 5.438 -42.481 1.00 91.06 612 ASN A N 1
ATOM 4944 C CA . ASN A 1 612 ? 20.716 4.041 -42.669 1.00 91.06 612 ASN A CA 1
ATOM 4945 C C . ASN A 1 612 ? 20.367 3.188 -41.436 1.00 91.06 612 ASN A C 1
ATOM 4947 O O . ASN A 1 612 ? 21.229 2.643 -40.737 1.00 91.06 612 ASN A O 1
ATOM 4951 N N . ASN A 1 613 ? 19.066 3.097 -41.150 1.00 91.94 613 ASN A N 1
ATOM 4952 C CA . ASN A 1 613 ? 18.534 2.471 -39.940 1.00 91.94 613 ASN A CA 1
ATOM 4953 C C . ASN A 1 613 ? 17.892 1.090 -40.173 1.00 91.94 613 ASN A C 1
ATOM 4955 O O . ASN A 1 613 ? 17.226 0.588 -39.267 1.00 91.94 613 ASN A O 1
ATOM 4959 N N . GLU A 1 614 ? 18.066 0.460 -41.338 1.00 95.75 614 GLU A N 1
ATOM 4960 C CA . GLU A 1 614 ? 17.483 -0.861 -41.611 1.00 95.75 614 GLU A CA 1
ATOM 4961 C C . GLU A 1 614 ? 18.133 -1.959 -40.753 1.00 95.75 614 GLU A C 1
ATOM 4963 O O . GLU A 1 614 ? 19.353 -2.028 -40.595 1.00 95.75 614 GLU A O 1
ATOM 4968 N N . VAL A 1 615 ? 17.309 -2.844 -40.184 1.00 96.25 615 VAL A N 1
ATOM 4969 C CA . VAL A 1 615 ? 17.786 -3.965 -39.361 1.00 96.25 615 VAL A CA 1
ATOM 4970 C C . VAL A 1 615 ? 18.038 -5.190 -40.245 1.00 96.25 615 VAL A C 1
ATOM 4972 O O . VAL A 1 615 ? 17.117 -5.632 -40.942 1.00 96.25 615 VAL A O 1
ATOM 4975 N N . PRO A 1 616 ? 19.225 -5.825 -40.173 1.00 96.50 616 PRO A N 1
ATOM 4976 C CA . PRO A 1 616 ? 19.483 -7.081 -40.869 1.00 96.50 616 PRO A CA 1
ATOM 4977 C C . PRO A 1 616 ? 18.445 -8.160 -40.529 1.00 96.50 616 PRO A C 1
ATOM 4979 O O . PRO A 1 616 ? 18.157 -8.409 -39.358 1.00 96.50 616 PRO A O 1
ATOM 4982 N N . SER A 1 617 ? 17.945 -8.868 -41.546 1.00 96.81 617 SER A N 1
ATOM 4983 C CA . SER A 1 617 ? 16.855 -9.855 -41.417 1.00 96.81 617 SER A CA 1
ATOM 4984 C C . SER A 1 617 ? 17.089 -10.949 -40.374 1.00 96.81 617 SER A C 1
ATOM 4986 O O . SER A 1 617 ? 16.141 -11.440 -39.763 1.00 96.81 617 SER A O 1
ATOM 4988 N N . LYS A 1 618 ? 18.352 -11.295 -40.106 1.00 97.00 618 LYS A N 1
ATOM 4989 C CA . LYS A 1 618 ? 18.724 -12.262 -39.065 1.00 97.00 618 LYS A CA 1
ATOM 4990 C C . LYS A 1 618 ? 18.321 -11.848 -37.644 1.00 97.00 618 LYS A C 1
ATOM 4992 O O . LYS A 1 618 ? 18.157 -12.727 -36.809 1.00 97.00 618 LYS A O 1
ATOM 4997 N N . PHE A 1 619 ? 18.148 -10.551 -37.382 1.00 97.56 619 PHE A N 1
ATOM 4998 C CA . PHE A 1 619 ? 17.765 -10.023 -36.069 1.00 97.56 619 PHE A CA 1
ATOM 4999 C C . PHE A 1 619 ? 16.259 -9.770 -35.935 1.00 97.56 619 PHE A C 1
ATOM 5001 O O . PHE A 1 619 ? 15.797 -9.440 -34.849 1.00 97.56 619 PHE A O 1
ATOM 5008 N N . TRP A 1 620 ? 15.457 -9.934 -36.995 1.00 97.25 620 TRP A N 1
ATOM 5009 C CA . TRP A 1 620 ? 14.013 -9.656 -36.933 1.00 97.25 620 TRP A CA 1
ATOM 5010 C C . TRP A 1 620 ? 13.306 -10.485 -35.856 1.00 97.25 620 TRP A C 1
ATOM 5012 O O . TRP A 1 620 ? 12.477 -9.958 -35.117 1.00 97.25 620 TRP A O 1
ATOM 5022 N N . LYS A 1 621 ? 13.706 -11.754 -35.693 1.00 96.25 621 LYS A N 1
ATOM 5023 C CA . LYS A 1 621 ? 13.180 -12.624 -34.633 1.00 96.25 621 LYS A CA 1
ATOM 5024 C C . LYS A 1 621 ? 13.476 -12.074 -33.234 1.00 96.25 621 LYS A C 1
ATOM 5026 O O . LYS A 1 621 ? 12.636 -12.187 -32.349 1.00 96.25 621 LYS A O 1
ATOM 5031 N N . ASP A 1 622 ? 14.630 -11.445 -33.027 1.00 95.88 622 ASP A N 1
ATOM 5032 C CA . ASP A 1 622 ? 14.985 -10.855 -31.732 1.00 95.88 622 ASP A CA 1
ATOM 5033 C C . ASP A 1 622 ? 14.133 -9.617 -31.417 1.00 95.88 622 ASP A C 1
ATOM 5035 O O . ASP A 1 622 ? 13.725 -9.427 -30.270 1.00 95.88 622 ASP A O 1
ATOM 5039 N N . PHE A 1 623 ? 13.784 -8.817 -32.432 1.00 97.56 623 PHE A N 1
ATOM 5040 C CA . PHE A 1 623 ? 12.839 -7.702 -32.291 1.00 97.56 623 PHE A CA 1
ATOM 5041 C C . PHE A 1 623 ? 11.424 -8.197 -31.967 1.00 97.56 623 PHE A C 1
ATOM 5043 O O . PHE A 1 623 ? 10.780 -7.667 -31.059 1.00 97.56 623 PHE A O 1
ATOM 5050 N N . GLU A 1 624 ? 10.948 -9.231 -32.666 1.00 96.00 624 GLU A N 1
ATOM 5051 C CA . GLU A 1 624 ? 9.662 -9.874 -32.373 1.00 96.00 624 GLU A CA 1
ATOM 5052 C C . GLU A 1 624 ? 9.642 -10.439 -30.949 1.00 96.00 624 GLU A C 1
ATOM 5054 O O . GLU A 1 624 ? 8.688 -10.207 -30.205 1.00 96.00 624 GLU A O 1
ATOM 5059 N N . ASN A 1 625 ? 10.717 -11.111 -30.528 1.00 93.50 625 ASN A N 1
ATOM 5060 C CA . ASN A 1 625 ? 10.865 -11.633 -29.173 1.00 93.50 625 ASN A CA 1
ATOM 5061 C C . ASN A 1 625 ? 10.832 -10.514 -28.130 1.00 93.50 625 ASN A C 1
ATOM 5063 O O . ASN A 1 625 ? 10.133 -10.650 -27.126 1.00 93.50 625 ASN A O 1
ATOM 5067 N N . LEU A 1 626 ? 11.544 -9.404 -28.353 1.00 95.12 626 LEU A N 1
ATOM 5068 C CA . LEU A 1 626 ? 11.548 -8.260 -27.440 1.00 95.12 626 LEU A CA 1
ATOM 5069 C C . LEU A 1 626 ? 10.143 -7.651 -27.311 1.00 95.12 626 LEU A C 1
ATOM 5071 O O . LEU A 1 626 ? 9.671 -7.422 -26.195 1.00 95.12 626 LEU A O 1
ATOM 5075 N N . TYR A 1 627 ? 9.442 -7.460 -28.433 1.00 97.00 627 TYR A N 1
ATOM 5076 C CA . TYR A 1 627 ? 8.067 -6.961 -28.442 1.00 97.00 627 TYR A CA 1
ATOM 5077 C C . TYR A 1 627 ? 7.104 -7.913 -27.726 1.00 97.00 627 TYR A C 1
ATOM 5079 O O . TYR A 1 627 ? 6.376 -7.497 -26.825 1.00 97.00 627 TYR A O 1
ATOM 5087 N N . ASN A 1 628 ? 7.121 -9.199 -28.074 1.00 93.50 628 ASN A N 1
ATOM 5088 C CA . ASN A 1 628 ? 6.241 -10.204 -27.480 1.00 93.50 628 ASN A CA 1
ATOM 5089 C C . ASN A 1 628 ? 6.533 -10.414 -25.989 1.00 93.50 628 ASN A C 1
ATOM 5091 O O . ASN A 1 628 ? 5.618 -10.705 -25.221 1.00 93.50 628 ASN A O 1
ATOM 5095 N N . SER A 1 629 ? 7.783 -10.220 -25.564 1.00 86.31 629 SER A N 1
ATOM 5096 C CA . SER A 1 629 ? 8.197 -10.407 -24.173 1.00 86.31 629 SER A CA 1
ATOM 5097 C C . SER A 1 629 ? 7.883 -9.223 -23.275 1.00 86.31 629 SER A C 1
ATOM 5099 O O . SER A 1 629 ? 7.629 -9.469 -22.100 1.00 86.31 629 SER A O 1
ATOM 5101 N N . PHE A 1 630 ? 7.850 -7.980 -23.775 1.00 93.31 630 PHE A N 1
ATOM 5102 C CA . PHE A 1 630 ? 7.739 -6.784 -22.916 1.00 93.31 630 PHE A CA 1
ATOM 5103 C C . PHE A 1 630 ? 6.733 -5.716 -23.359 1.00 93.31 630 PHE A C 1
ATOM 5105 O O . PHE A 1 630 ? 6.472 -4.800 -22.589 1.00 93.31 630 PHE A O 1
ATOM 5112 N N . ILE A 1 631 ? 6.184 -5.773 -24.572 1.00 94.81 631 ILE A N 1
ATOM 5113 C CA . ILE A 1 631 ? 5.350 -4.684 -25.121 1.00 94.81 631 ILE A CA 1
ATOM 5114 C C . ILE A 1 631 ? 3.956 -5.172 -25.505 1.00 94.81 631 ILE A C 1
ATOM 5116 O O . ILE A 1 631 ? 2.985 -4.460 -25.284 1.00 94.81 631 ILE A O 1
ATOM 5120 N N . SER A 1 632 ? 3.850 -6.372 -26.075 1.00 91.31 632 SER A N 1
ATOM 5121 C CA . SER A 1 632 ? 2.570 -6.963 -26.465 1.00 91.31 632 SER A CA 1
ATOM 5122 C C . SER A 1 632 ? 1.577 -6.986 -25.298 1.00 91.31 632 SER A C 1
ATOM 5124 O O . SER A 1 632 ? 1.945 -7.284 -24.163 1.00 91.31 632 SER A O 1
ATOM 5126 N N . ASP A 1 633 ? 0.290 -6.779 -25.574 1.00 84.94 633 ASP A N 1
ATOM 5127 C CA . ASP A 1 633 ? -0.778 -6.924 -24.569 1.00 84.94 633 ASP A CA 1
ATOM 5128 C C . ASP A 1 633 ? -0.835 -8.351 -23.982 1.00 84.94 633 ASP A C 1
ATOM 5130 O O . ASP A 1 633 ? -1.407 -8.589 -22.922 1.00 84.94 633 ASP A O 1
ATOM 5134 N N . GLN A 1 634 ? -0.234 -9.323 -24.677 1.00 79.81 634 GLN A N 1
ATOM 5135 C CA . GLN A 1 634 ? -0.141 -10.727 -24.267 1.00 79.81 634 GLN A CA 1
ATOM 5136 C C . GLN A 1 634 ? 1.161 -11.060 -23.513 1.00 79.81 634 GLN A C 1
ATOM 5138 O O . GLN A 1 634 ? 1.363 -12.208 -23.120 1.00 79.81 634 GLN A O 1
ATOM 5143 N N . SER A 1 635 ? 2.057 -10.086 -23.340 1.00 78.94 635 SER A N 1
ATOM 5144 C CA . SER A 1 635 ? 3.401 -10.271 -22.785 1.00 78.94 635 SER A CA 1
ATOM 5145 C C . SER A 1 635 ? 3.403 -10.697 -21.314 1.00 78.94 635 SER A C 1
ATOM 5147 O O . SER A 1 635 ? 2.605 -10.220 -20.506 1.00 78.94 635 SER A O 1
ATOM 5149 N N . LEU A 1 636 ? 4.412 -11.511 -20.953 1.00 69.62 636 LEU A N 1
ATOM 5150 C CA . LEU A 1 636 ? 4.739 -11.894 -19.576 1.00 69.62 636 LEU A CA 1
ATOM 5151 C C . LEU A 1 636 ? 5.377 -10.771 -18.714 1.00 69.62 636 LEU A C 1
ATOM 5153 O O . LEU A 1 636 ? 5.638 -10.933 -17.524 1.00 69.62 636 LEU A O 1
ATOM 5157 N N . ALA A 1 637 ? 5.643 -9.607 -19.275 1.00 81.94 637 ALA A N 1
ATOM 5158 C CA . ALA A 1 637 ? 6.345 -8.530 -18.593 1.00 81.94 637 ALA A CA 1
ATOM 5159 C C . ALA A 1 637 ? 6.024 -7.185 -19.260 1.00 81.94 637 ALA A C 1
ATOM 5161 O O . ALA A 1 637 ? 6.927 -6.401 -19.539 1.00 81.94 637 ALA A O 1
ATOM 5162 N N . THR A 1 638 ? 4.741 -6.935 -19.551 1.00 86.25 638 THR A N 1
ATOM 5163 C CA . THR A 1 638 ? 4.310 -5.773 -20.340 1.00 86.25 638 THR A CA 1
ATOM 5164 C C . THR A 1 638 ? 4.669 -4.460 -19.657 1.00 86.25 638 THR A C 1
ATOM 5166 O O . THR A 1 638 ? 4.057 -4.105 -18.657 1.00 86.25 638 THR A O 1
ATOM 5169 N N . VAL A 1 639 ? 5.610 -3.688 -20.185 1.00 90.88 639 VAL A N 1
ATOM 5170 C CA . VAL A 1 639 ? 5.916 -2.346 -19.680 1.00 90.88 639 VAL A CA 1
ATOM 5171 C C . VAL A 1 639 ? 4.691 -1.445 -19.870 1.00 90.88 639 VAL A C 1
ATOM 5173 O O . VAL A 1 639 ? 3.993 -1.538 -20.875 1.00 90.88 639 VAL A O 1
ATOM 5176 N N . ASN A 1 640 ? 4.398 -0.587 -18.887 1.00 88.88 640 ASN A N 1
ATOM 5177 C CA . ASN A 1 640 ? 3.240 0.315 -18.917 1.00 88.88 640 ASN A CA 1
ATOM 5178 C C . ASN A 1 640 ? 3.466 1.494 -19.883 1.00 88.88 640 ASN A C 1
ATOM 5180 O O . ASN A 1 640 ? 3.698 2.616 -19.436 1.00 88.88 640 ASN A O 1
ATOM 5184 N N . LEU A 1 641 ? 3.439 1.200 -21.179 1.00 93.94 641 LEU A N 1
ATOM 5185 C CA . LEU A 1 641 ? 3.624 2.143 -22.280 1.00 93.94 641 LEU A CA 1
ATOM 5186 C C . LEU A 1 641 ? 2.294 2.762 -22.719 1.00 93.94 641 LEU A C 1
ATOM 5188 O O . LEU A 1 641 ? 1.218 2.229 -22.432 1.00 93.94 641 LEU A O 1
ATOM 5192 N N . ASP A 1 642 ? 2.376 3.875 -23.437 1.00 94.19 642 ASP A N 1
ATOM 5193 C CA . ASP A 1 642 ? 1.225 4.517 -24.045 1.00 94.19 642 ASP A CA 1
ATOM 5194 C C . ASP A 1 642 ? 0.632 3.669 -25.181 1.00 94.19 642 ASP A C 1
ATOM 5196 O O . ASP A 1 642 ? 1.331 2.985 -25.941 1.00 94.19 642 ASP A O 1
ATOM 5200 N N . THR A 1 643 ? -0.694 3.724 -25.309 1.00 91.81 643 THR A N 1
ATOM 5201 C CA . THR A 1 643 ? -1.447 2.871 -26.242 1.00 91.81 643 THR A CA 1
ATOM 5202 C C . THR A 1 643 ? -1.067 3.168 -27.694 1.00 91.81 643 THR A C 1
ATOM 5204 O O . THR A 1 643 ? -0.998 2.252 -28.521 1.00 91.81 643 THR A O 1
ATOM 5207 N N . ASP A 1 644 ? -0.754 4.425 -28.014 1.00 95.31 644 ASP A N 1
ATOM 5208 C CA . ASP A 1 644 ? -0.335 4.824 -29.357 1.00 95.31 644 ASP A CA 1
ATOM 5209 C C . ASP A 1 644 ? 1.043 4.259 -29.717 1.00 95.31 644 ASP A C 1
ATOM 5211 O O . ASP A 1 644 ? 1.242 3.772 -30.838 1.00 95.31 644 ASP A O 1
ATOM 5215 N N . THR A 1 645 ? 1.975 4.226 -28.761 1.00 96.19 645 THR A N 1
ATOM 5216 C CA . THR A 1 645 ? 3.296 3.611 -28.944 1.00 96.19 645 THR A CA 1
ATOM 5217 C C . THR A 1 645 ? 3.186 2.106 -29.179 1.00 96.19 645 THR A C 1
ATOM 5219 O O . THR A 1 645 ? 3.781 1.601 -30.139 1.00 96.19 645 THR A O 1
ATOM 5222 N N . VAL A 1 646 ? 2.369 1.394 -28.394 1.00 96.25 646 VAL A N 1
ATOM 5223 C CA . VAL A 1 646 ? 2.119 -0.049 -28.581 1.00 96.25 646 VAL A CA 1
ATOM 5224 C C . VAL A 1 646 ? 1.500 -0.328 -29.955 1.00 96.25 646 VAL A C 1
ATOM 5226 O O . VAL A 1 646 ? 1.966 -1.208 -30.688 1.00 96.25 646 VAL A O 1
ATOM 5229 N N . ASN A 1 647 ? 0.488 0.451 -30.350 1.00 95.62 647 ASN A N 1
ATOM 5230 C CA . ASN A 1 647 ? -0.195 0.303 -31.636 1.00 95.62 647 ASN A CA 1
ATOM 5231 C C . ASN A 1 647 ? 0.723 0.581 -32.828 1.00 95.62 647 ASN A C 1
ATOM 5233 O O . ASN A 1 647 ? 0.654 -0.129 -33.835 1.00 95.62 647 ASN A O 1
ATOM 5237 N N . ARG A 1 648 ? 1.584 1.599 -32.735 1.00 96.06 648 ARG A N 1
ATOM 5238 C CA . ARG A 1 648 ? 2.564 1.916 -33.778 1.00 96.06 648 ARG A CA 1
ATOM 5239 C C . ARG A 1 648 ? 3.554 0.770 -33.962 1.00 96.06 648 ARG A C 1
ATOM 5241 O O . ARG A 1 648 ? 3.714 0.305 -35.086 1.00 96.06 648 ARG A O 1
ATOM 5248 N N . LEU A 1 649 ? 4.137 0.266 -32.873 1.00 97.12 649 LEU A N 1
ATOM 5249 C CA . LEU A 1 649 ? 5.062 -0.872 -32.910 1.00 97.12 649 LEU A CA 1
ATOM 5250 C C . LEU A 1 649 ? 4.418 -2.121 -33.516 1.00 97.12 649 LEU A C 1
ATOM 5252 O O . LEU A 1 649 ? 5.007 -2.768 -34.380 1.00 97.12 649 LEU A O 1
ATOM 5256 N N . LYS A 1 650 ? 3.170 -2.415 -33.136 1.00 97.25 650 LYS A N 1
ATOM 5257 C CA . LYS A 1 650 ? 2.392 -3.529 -33.692 1.00 97.25 650 LYS A CA 1
ATOM 5258 C C . LYS A 1 650 ? 2.232 -3.430 -35.211 1.00 97.25 650 LYS A C 1
ATOM 5260 O O . LYS A 1 650 ? 2.327 -4.439 -35.908 1.00 97.25 650 LYS A O 1
ATOM 5265 N N . ARG A 1 651 ? 1.979 -2.223 -35.734 1.00 97.06 651 ARG A N 1
ATOM 5266 C CA . ARG A 1 651 ? 1.865 -1.979 -37.183 1.00 97.06 651 ARG A CA 1
ATOM 5267 C C . ARG A 1 651 ? 3.212 -2.142 -37.886 1.00 97.06 651 ARG A C 1
ATOM 5269 O O . ARG A 1 651 ? 3.247 -2.822 -38.905 1.00 97.06 651 ARG A O 1
ATOM 5276 N N . SER A 1 652 ? 4.293 -1.593 -37.330 1.00 96.50 652 SER A N 1
ATOM 5277 C CA . SER A 1 652 ? 5.645 -1.733 -37.892 1.00 96.50 652 SER A CA 1
ATOM 5278 C C . SER A 1 652 ? 6.073 -3.199 -37.996 1.00 96.50 652 SER A C 1
ATOM 5280 O O . SER A 1 652 ? 6.499 -3.633 -39.063 1.00 96.50 652 SER A O 1
ATOM 5282 N N . LEU A 1 653 ? 5.858 -3.992 -36.939 1.00 96.50 653 LEU A N 1
ATOM 5283 C CA . LEU A 1 653 ? 6.137 -5.435 -36.946 1.00 96.50 653 LEU A CA 1
ATOM 5284 C C . LEU A 1 653 ? 5.298 -6.177 -37.992 1.00 96.50 653 LEU A C 1
ATOM 5286 O O . LEU A 1 653 ? 5.829 -6.962 -38.773 1.00 96.50 653 LEU A O 1
ATOM 5290 N N . LYS A 1 654 ? 3.991 -5.885 -38.072 1.00 97.12 654 LYS A N 1
ATOM 5291 C CA . LYS A 1 654 ? 3.091 -6.505 -39.061 1.00 97.12 654 LYS A CA 1
ATOM 5292 C C . LYS A 1 654 ? 3.518 -6.213 -40.503 1.00 97.12 654 LYS A C 1
ATOM 5294 O O . LYS A 1 654 ? 3.384 -7.079 -41.365 1.00 97.12 654 LYS A O 1
ATOM 5299 N N . ASN A 1 655 ? 4.023 -5.010 -40.756 1.00 97.44 655 ASN A N 1
ATOM 5300 C CA . ASN A 1 655 ? 4.496 -4.590 -42.072 1.00 97.44 655 ASN A CA 1
ATOM 5301 C C . ASN A 1 655 ? 5.933 -5.043 -42.375 1.00 97.44 655 ASN A C 1
ATOM 5303 O O . ASN A 1 655 ? 6.390 -4.850 -43.497 1.00 97.44 655 ASN A O 1
ATOM 5307 N N . LYS A 1 656 ? 6.630 -5.653 -41.404 1.00 96.88 656 LYS A N 1
ATOM 5308 C CA . LYS A 1 656 ? 8.066 -5.968 -41.465 1.00 96.88 656 LYS A CA 1
ATOM 5309 C C . LYS A 1 656 ? 8.949 -4.735 -41.705 1.00 96.88 656 LYS A C 1
ATOM 5311 O O . LYS A 1 656 ? 10.036 -4.847 -42.266 1.00 96.88 656 LYS A O 1
ATOM 5316 N N . ASP A 1 657 ? 8.496 -3.569 -41.249 1.00 96.00 657 ASP A N 1
ATOM 5317 C CA . ASP A 1 657 ? 9.243 -2.309 -41.294 1.00 96.00 657 ASP A CA 1
ATOM 5318 C C . ASP A 1 657 ? 10.223 -2.255 -40.100 1.00 96.00 657 ASP A C 1
ATOM 5320 O O . ASP A 1 657 ? 10.028 -1.494 -39.149 1.00 96.00 657 ASP A O 1
ATOM 5324 N N . TYR A 1 658 ? 11.238 -3.127 -40.107 1.00 97.06 658 TYR A N 1
ATOM 5325 C CA . TYR A 1 658 ? 12.220 -3.244 -39.023 1.00 97.06 658 TYR A CA 1
ATOM 5326 C C . TYR A 1 658 ? 13.321 -2.190 -39.144 1.00 97.06 658 TYR A C 1
ATOM 5328 O O . TYR A 1 658 ? 14.233 -2.316 -39.965 1.00 97.06 658 TYR A O 1
ATOM 5336 N N . THR A 1 659 ? 13.266 -1.184 -38.275 1.00 96.94 659 THR A N 1
ATOM 5337 C CA . THR A 1 659 ? 14.309 -0.163 -38.149 1.00 96.94 659 THR A CA 1
ATOM 5338 C C . THR A 1 659 ? 14.954 -0.208 -36.768 1.00 96.94 659 THR A C 1
ATOM 5340 O O . THR A 1 659 ? 14.305 -0.548 -35.776 1.00 96.94 659 THR A O 1
ATOM 5343 N N . LYS A 1 660 ? 16.247 0.125 -36.674 1.00 96.94 660 LYS A N 1
ATOM 5344 C CA . LYS A 1 660 ? 16.997 0.075 -35.407 1.00 96.94 660 LYS A CA 1
ATOM 5345 C C . LYS A 1 660 ? 16.398 1.006 -34.346 1.00 96.94 660 LYS A C 1
ATOM 5347 O O . LYS A 1 660 ? 16.481 0.729 -33.157 1.00 96.94 660 LYS A O 1
ATOM 5352 N N . ASP A 1 661 ? 15.757 2.085 -34.785 1.00 96.75 661 ASP A N 1
ATOM 5353 C CA . ASP A 1 661 ? 15.101 3.087 -33.947 1.00 96.75 661 ASP A CA 1
ATOM 5354 C C . ASP A 1 661 ? 13.615 2.799 -33.673 1.00 96.75 661 ASP A C 1
ATOM 5356 O O . ASP A 1 661 ? 12.964 3.578 -32.973 1.00 96.75 661 ASP A O 1
ATOM 5360 N N . MET A 1 662 ? 13.047 1.683 -34.158 1.00 96.94 662 MET A N 1
ATOM 5361 C CA . MET A 1 662 ? 11.604 1.433 -34.025 1.00 96.94 662 MET A CA 1
ATOM 5362 C C . MET A 1 662 ? 11.135 1.405 -32.563 1.00 96.94 662 MET A C 1
ATOM 5364 O O . MET A 1 662 ? 10.025 1.846 -32.269 1.00 96.94 662 MET A O 1
ATOM 5368 N N . PHE A 1 663 ? 11.986 0.942 -31.637 1.00 98.00 663 PHE A N 1
ATOM 5369 C CA . PHE A 1 663 ? 11.695 0.894 -30.201 1.00 98.00 663 PHE A CA 1
ATOM 5370 C C . PHE A 1 663 ? 12.045 2.177 -29.439 1.00 98.00 663 PHE A C 1
ATOM 5372 O O . PHE A 1 663 ? 11.676 2.280 -28.270 1.00 98.00 663 PHE A O 1
ATOM 5379 N N . PHE A 1 664 ? 12.685 3.175 -30.059 1.00 97.56 664 PHE A N 1
ATOM 5380 C CA . PHE A 1 664 ? 13.105 4.402 -29.367 1.00 97.56 664 PHE A CA 1
ATOM 5381 C C . PHE A 1 664 ? 11.973 5.110 -28.617 1.00 97.56 664 PHE A C 1
ATOM 5383 O O . PHE A 1 664 ? 12.207 5.527 -27.485 1.00 97.56 664 PHE A O 1
ATOM 5390 N N . PRO A 1 665 ? 10.737 5.199 -29.143 1.00 97.44 665 PRO A N 1
ATOM 5391 C CA . PRO A 1 665 ? 9.636 5.781 -28.381 1.00 97.44 665 PRO A CA 1
ATOM 5392 C C . PRO A 1 665 ? 9.268 4.983 -27.122 1.00 97.44 665 PRO A C 1
ATOM 5394 O O . PRO A 1 665 ? 9.125 5.558 -26.047 1.00 97.44 665 PRO A O 1
ATOM 5397 N N . ALA A 1 666 ? 9.193 3.650 -27.218 1.00 97.75 666 ALA A N 1
ATOM 5398 C CA . ALA A 1 666 ? 8.925 2.788 -26.063 1.00 97.75 666 ALA A CA 1
ATOM 5399 C C . ALA A 1 666 ? 10.056 2.860 -25.027 1.00 97.75 666 ALA A C 1
ATOM 5401 O O . ALA A 1 666 ? 9.821 2.851 -23.818 1.00 97.75 666 ALA A O 1
ATOM 5402 N N . VAL A 1 667 ? 11.296 2.962 -25.499 1.00 97.75 667 VAL A N 1
ATOM 5403 C CA . VAL A 1 667 ? 12.483 3.152 -24.668 1.00 97.75 667 VAL A CA 1
ATOM 5404 C C . VAL A 1 667 ? 12.455 4.522 -23.980 1.00 97.75 667 VAL A C 1
ATOM 5406 O O . VAL A 1 667 ? 12.722 4.589 -22.783 1.00 97.75 667 VAL A O 1
ATOM 5409 N N . ALA A 1 668 ? 12.053 5.592 -24.672 1.00 97.50 668 ALA A N 1
ATOM 5410 C CA . ALA A 1 668 ? 11.896 6.934 -24.105 1.00 97.50 668 ALA A CA 1
ATOM 5411 C C . ALA A 1 668 ? 10.882 6.958 -22.951 1.00 97.50 668 ALA A C 1
ATOM 5413 O O . ALA A 1 668 ? 11.175 7.477 -21.870 1.00 97.50 668 ALA A O 1
ATOM 5414 N N . GLU A 1 669 ? 9.714 6.348 -23.162 1.00 97.44 669 GLU A N 1
ATOM 5415 C CA . GLU A 1 669 ? 8.672 6.201 -22.143 1.00 97.44 669 GLU A CA 1
ATOM 5416 C C . GLU A 1 669 ? 9.146 5.332 -20.974 1.00 97.44 669 GLU A C 1
ATOM 5418 O O . GLU A 1 669 ? 8.934 5.668 -19.811 1.00 97.44 669 GLU A O 1
ATOM 5423 N N . THR A 1 670 ? 9.863 4.243 -21.257 1.00 97.19 670 THR A N 1
ATOM 5424 C CA . THR A 1 670 ? 10.460 3.384 -20.225 1.00 97.19 670 THR A CA 1
ATOM 5425 C C . THR A 1 670 ? 11.445 4.167 -19.364 1.00 97.19 670 THR A C 1
ATOM 5427 O O . THR A 1 670 ? 11.364 4.110 -18.137 1.00 97.19 670 THR A O 1
ATOM 5430 N N . VAL A 1 671 ? 12.354 4.932 -19.973 1.00 97.38 671 VAL A N 1
ATOM 5431 C CA . VAL A 1 671 ? 13.302 5.787 -19.246 1.00 97.38 671 VAL A CA 1
ATOM 5432 C C . VAL A 1 671 ? 12.559 6.807 -18.390 1.00 97.38 671 VAL A C 1
ATOM 5434 O O . VAL A 1 671 ? 12.943 7.008 -17.239 1.00 97.38 671 VAL A O 1
ATOM 5437 N N . GLU A 1 672 ? 11.471 7.394 -18.893 1.00 95.75 672 GLU A N 1
ATOM 5438 C CA . GLU A 1 672 ? 10.620 8.296 -18.112 1.00 95.75 672 GLU A CA 1
ATOM 5439 C C . GLU A 1 672 ? 10.003 7.586 -16.899 1.00 95.75 672 GLU A C 1
ATOM 5441 O O . GLU A 1 672 ? 10.074 8.094 -15.780 1.00 95.75 672 GLU A O 1
ATOM 5446 N N . LEU A 1 673 ? 9.479 6.369 -17.068 1.00 94.06 673 LEU A N 1
ATOM 5447 C CA . LEU A 1 673 ? 8.939 5.576 -15.962 1.00 94.06 673 LEU A CA 1
ATOM 5448 C C . LEU A 1 673 ? 10.003 5.264 -14.905 1.00 94.06 673 LEU A C 1
ATOM 5450 O O . LEU A 1 673 ? 9.711 5.352 -13.707 1.00 94.06 673 LEU A O 1
ATOM 5454 N N . ILE A 1 674 ? 11.228 4.914 -15.312 1.00 95.94 674 ILE A N 1
ATOM 5455 C CA . ILE A 1 674 ? 12.345 4.682 -14.384 1.00 95.94 674 ILE A CA 1
ATOM 5456 C C . ILE A 1 674 ? 12.709 5.999 -13.683 1.00 95.94 674 ILE A C 1
ATOM 5458 O O . ILE A 1 674 ? 12.848 6.023 -12.456 1.00 95.94 674 ILE A O 1
ATOM 5462 N N . TYR A 1 675 ? 12.816 7.098 -14.427 1.00 95.50 675 TYR A N 1
ATOM 5463 C CA . TYR A 1 675 ? 13.184 8.413 -13.908 1.00 95.50 675 TYR A CA 1
ATOM 5464 C C . TYR A 1 675 ? 12.160 8.952 -12.901 1.00 95.50 675 TYR A C 1
ATOM 5466 O O . TYR A 1 675 ? 12.536 9.459 -11.848 1.00 95.50 675 TYR A O 1
ATOM 5474 N N . GLN A 1 676 ? 10.863 8.782 -13.153 1.00 90.81 676 GLN A N 1
ATOM 5475 C CA . GLN A 1 676 ? 9.811 9.249 -12.250 1.00 90.81 676 GLN A CA 1
ATOM 5476 C C . GLN A 1 676 ? 9.618 8.329 -11.036 1.00 90.81 676 GLN A C 1
ATOM 5478 O O . GLN A 1 676 ? 9.409 8.807 -9.919 1.00 90.81 676 GLN A O 1
ATOM 5483 N N . ASN A 1 677 ? 9.687 7.004 -11.218 1.00 89.38 677 ASN A N 1
ATOM 5484 C CA . ASN A 1 677 ? 9.243 6.053 -10.189 1.00 89.38 677 ASN A CA 1
ATOM 5485 C C . ASN A 1 677 ? 10.373 5.365 -9.422 1.00 89.38 677 ASN A C 1
ATOM 5487 O O . ASN A 1 677 ? 10.185 4.991 -8.257 1.00 89.38 677 ASN A O 1
ATOM 5491 N N . LEU A 1 678 ? 11.521 5.143 -10.063 1.00 92.25 678 LEU A N 1
ATOM 5492 C CA . LEU A 1 678 ? 12.634 4.371 -9.507 1.00 92.25 678 LEU A CA 1
ATOM 5493 C C . LEU A 1 678 ? 13.786 5.258 -9.065 1.00 92.25 678 LEU A C 1
ATOM 5495 O O . LEU A 1 678 ? 14.330 5.042 -7.980 1.00 92.25 678 LEU A O 1
ATOM 5499 N N . TYR A 1 679 ? 14.117 6.285 -9.843 1.00 94.50 679 TYR A N 1
ATOM 5500 C CA . TYR A 1 679 ? 15.237 7.165 -9.535 1.00 94.50 679 TYR A CA 1
ATOM 5501 C C . TYR A 1 679 ? 15.092 7.889 -8.182 1.00 94.50 679 TYR A C 1
ATOM 5503 O O . TYR A 1 679 ? 16.029 7.805 -7.382 1.00 94.50 679 TYR A O 1
ATOM 5511 N N . PRO A 1 680 ? 13.928 8.462 -7.799 1.00 90.50 680 PRO A N 1
ATOM 5512 C CA . PRO A 1 680 ? 13.766 9.063 -6.474 1.00 90.50 680 PRO A CA 1
ATOM 5513 C C . PRO A 1 680 ? 13.951 8.048 -5.343 1.00 90.50 680 PRO A C 1
ATOM 5515 O O . PRO A 1 680 ? 14.496 8.373 -4.293 1.00 90.50 680 PRO A O 1
ATOM 5518 N N . LYS A 1 681 ? 13.532 6.794 -5.550 1.00 88.81 681 LYS A N 1
ATOM 5519 C CA . LYS A 1 681 ? 13.672 5.723 -4.551 1.00 88.81 681 LYS A CA 1
ATOM 5520 C C . LYS A 1 681 ? 15.113 5.257 -4.415 1.00 88.81 681 LYS A C 1
ATOM 5522 O O . LYS A 1 681 ? 15.537 4.936 -3.307 1.00 88.81 681 LYS A O 1
ATOM 5527 N N . LEU A 1 682 ? 15.851 5.223 -5.521 1.00 91.69 682 LEU A N 1
ATOM 5528 C CA . LEU A 1 682 ? 17.279 4.943 -5.513 1.00 91.69 682 LEU A CA 1
ATOM 5529 C C . LEU A 1 682 ? 18.034 6.056 -4.779 1.00 91.69 682 LEU A C 1
ATOM 5531 O O . LEU A 1 682 ? 18.844 5.760 -3.911 1.00 91.69 682 LEU A O 1
ATOM 5535 N N . LEU A 1 683 ? 17.693 7.321 -5.043 1.00 89.69 683 LEU A N 1
ATOM 5536 C CA . LEU A 1 683 ? 18.232 8.474 -4.323 1.00 89.69 683 LEU A CA 1
ATOM 5537 C C . LEU A 1 683 ? 17.746 8.571 -2.871 1.00 89.69 683 LEU A C 1
ATOM 5539 O O . LEU A 1 683 ? 18.358 9.275 -2.080 1.00 89.69 683 LEU A O 1
ATOM 5543 N N . ALA A 1 684 ? 16.642 7.945 -2.480 1.00 81.25 684 ALA A N 1
ATOM 5544 C CA . ALA A 1 684 ? 16.172 7.996 -1.095 1.00 81.25 684 ALA A CA 1
ATOM 5545 C C . ALA A 1 684 ? 16.913 7.016 -0.169 1.00 81.25 684 ALA A C 1
ATOM 5547 O O . ALA A 1 684 ? 16.857 7.197 1.056 1.00 81.25 684 ALA A O 1
ATOM 5548 N N . ARG A 1 685 ? 17.573 6.003 -0.750 1.00 78.56 685 ARG A N 1
ATOM 5549 C CA . ARG A 1 685 ? 18.564 5.174 -0.056 1.00 78.56 685 ARG A CA 1
ATOM 5550 C C . ARG A 1 685 ? 19.785 6.032 0.283 1.00 78.56 685 ARG A C 1
ATOM 5552 O O . ARG A 1 685 ? 20.252 5.864 1.427 1.00 78.56 685 ARG A O 1
#